Protein AF-0000000080878966 (afdb_homodimer)

Nearest PDB structures (foldseek):
  5t94-assembly1_A  TM=7.789E-01  e=2.197E-15  Saccharomyces cerevisiae S288C
  3of7-assembly1_A  TM=7.872E-01  e=1.109E-14  Saccharomyces cerevisiae S288C
  5xgs-assembly1_A  TM=7.489E-01  e=4.416E-09  Homo sapiens
  8y7e-assembly1_3  TM=4.723E-01  e=5.922E-02  Homo sapiens
  3eu7-assembly1_A  TM=3.424E-01  e=1.049E-02  Homo sapiens

InterPro domains:
  IPR000408 Regulator of chromosome condensation, RCC1 [PR00633] (24-40)
  IPR000408 Regulator of chromosome condensation, RCC1 [PR00633] (63-76)
  IPR000408 Regulator of chromosome condensation, RCC1 [PR00633] (82-98)
  IPR000408 Regulator of chromosome condensation, RCC1 [PR00633] (187-203)
  IPR000408 Regulator of chromosome condensation, RCC1 [PR00633] (203-209)
  IPR000408 Regulator of chromosome condensation, RCC1 [PS50012] (23-79)
  IPR000408 Regulator of chromosome condensation, RCC1 [PS50012] (80-157)
  IPR000408 Regulator of chromosome condensation, RCC1 [PS50012] (158-200)
  IPR009091 Regulator of chromosome condensation 1/beta-lactamase-inhibitor protein II [G3DSA:2.130.10.30] (6-209)
  IPR009091 Regulator of chromosome condensation 1/beta-lactamase-inhibitor protein II [SSF50985] (20-208)
  IPR051553 Ran GTPase-activating [PTHR45982] (24-209)

Solvent-accessible surface area (backbone atoms only — not comparable to full-atom values): 21347 Å² total; per-residue (Å²): 128,79,73,70,61,73,64,46,39,15,19,24,58,51,71,49,76,52,68,84,51,50,24,42,44,24,31,28,32,47,18,86,54,28,48,59,33,72,36,23,56,48,79,53,30,56,24,94,53,79,34,74,30,79,84,41,32,41,90,80,59,14,30,32,29,43,27,29,20,53,45,27,36,39,35,32,26,66,81,16,46,41,30,21,20,10,42,53,65,53,28,57,44,25,50,93,63,78,80,64,75,76,64,73,74,69,70,80,78,73,72,87,79,59,79,46,75,72,69,50,57,47,59,53,75,25,4,25,61,38,78,41,70,63,54,98,53,96,59,44,35,80,27,66,31,33,29,62,33,40,35,38,39,23,27,77,78,15,46,44,28,35,25,6,30,42,91,84,70,49,74,28,54,39,40,36,82,48,98,63,77,65,47,37,52,39,54,17,38,27,68,45,32,39,37,38,30,30,82,88,31,44,30,40,39,42,32,64,109,130,81,72,72,60,72,63,46,37,15,20,26,56,50,70,51,76,50,68,84,50,50,23,43,42,25,32,27,30,47,17,87,54,29,49,60,33,72,36,24,56,48,76,53,31,57,25,94,54,80,33,76,31,82,82,41,33,40,90,79,58,14,31,30,30,43,27,30,18,52,46,26,35,39,34,32,27,65,82,16,47,42,31,21,20,10,41,54,63,52,28,56,44,22,51,92,67,79,82,66,78,72,67,73,74,69,71,79,77,76,70,88,78,59,78,50,73,70,68,51,57,47,60,52,75,26,5,25,62,37,79,40,70,61,56,97,52,97,59,44,35,80,28,68,31,34,29,60,32,41,36,38,40,23,30,77,80,15,47,43,27,37,24,5,32,45,91,86,69,49,73,30,56,39,41,35,82,49,97,63,76,66,45,39,53,40,54,18,39,25,67,47,33,37,38,35,28,31,82,88,31,44,31,41,38,41,32,65,107

Structure (mmCIF, N/CA/C/O backbone):
data_AF-0000000080878966-model_v1
#
loop_
_entity.id
_entity.type
_entity.pdbx_description
1 polymer 'Regulator of chromosome condensation 1/beta-lactamase-inhibitor protein II'
#
loop_
_atom_site.group_PDB
_atom_site.id
_atom_site.type_symbol
_atom_site.label_atom_id
_atom_site.label_alt_id
_atom_site.label_comp_id
_atom_site.label_asym_id
_atom_site.label_entity_id
_atom_site.label_seq_id
_atom_site.pdbx_PDB_ins_code
_atom_site.Cartn_x
_atom_site.Cartn_y
_atom_site.Cartn_z
_atom_site.occupancy
_atom_site.B_iso_or_equiv
_atom_site.auth_seq_id
_atom_site.auth_comp_id
_atom_site.auth_asym_id
_atom_site.auth_atom_id
_atom_site.pdbx_PDB_model_num
ATOM 1 N N . MET A 1 1 ? -2.139 -9.047 33.219 1 21.69 1 MET A N 1
ATOM 2 C CA . MET A 1 1 ? -2.127 -7.746 32.562 1 21.69 1 MET A CA 1
ATOM 3 C C . MET A 1 1 ? -2.162 -7.91 31.047 1 21.69 1 MET A C 1
ATOM 5 O O . MET A 1 1 ? -1.278 -8.547 30.469 1 21.69 1 MET A O 1
ATOM 9 N N . ALA A 1 2 ? -3.336 -8.18 30.609 1 24.48 2 ALA A N 1
ATOM 10 C CA . ALA A 1 2 ? -3.641 -8.57 29.234 1 24.48 2 ALA A CA 1
ATOM 11 C C . ALA A 1 2 ? -2.98 -7.621 28.234 1 24.48 2 ALA A C 1
ATOM 13 O O . ALA A 1 2 ? -3.227 -6.414 28.266 1 24.48 2 ALA A O 1
ATOM 14 N N . ARG A 1 3 ? -1.748 -7.676 28.062 1 28.64 3 ARG A N 1
ATOM 15 C CA . ARG A 1 3 ? -1.023 -6.84 27.109 1 28.64 3 ARG A CA 1
ATOM 16 C C . ARG A 1 3 ? -1.862 -6.57 25.875 1 28.64 3 ARG A C 1
ATOM 18 O O . ARG A 1 3 ? -2.451 -7.496 25.297 1 28.64 3 ARG A O 1
ATOM 25 N N . GLY A 1 4 ? -2.566 -5.52 25.859 1 31.67 4 GLY A N 1
ATOM 26 C CA . GLY A 1 4 ? -3.467 -4.988 24.844 1 31.67 4 GLY A CA 1
ATOM 27 C C . GLY A 1 4 ? -3.016 -5.297 23.438 1 31.67 4 GLY A C 1
ATOM 28 O O . GLY A 1 4 ? -1.858 -5.062 23.078 1 31.67 4 GLY A O 1
ATOM 29 N N . ALA A 1 5 ? -3.479 -6.324 22.812 1 37.19 5 ALA A N 1
ATOM 30 C CA . ALA A 1 5 ? -3.205 -6.805 21.469 1 37.19 5 ALA A CA 1
ATOM 31 C C . ALA A 1 5 ? -2.934 -5.645 20.516 1 37.19 5 ALA A C 1
ATOM 33 O O . ALA A 1 5 ? -3.746 -4.723 20.406 1 37.19 5 ALA A O 1
ATOM 34 N N . SER A 1 6 ? -1.73 -5.059 20.609 1 41.25 6 SER A N 1
ATOM 35 C CA . SER A 1 6 ? -1.308 -3.934 19.781 1 41.25 6 SER A CA 1
ATOM 36 C C . SER A 1 6 ? -1.827 -4.07 18.344 1 41.25 6 SER A C 1
ATOM 38 O O . SER A 1 6 ? -1.639 -5.105 17.703 1 41.25 6 SER A O 1
ATOM 40 N N . THR A 1 7 ? -3.074 -3.561 18.141 1 47.41 7 THR A N 1
ATOM 41 C CA . THR A 1 7 ? -3.748 -3.602 16.844 1 47.41 7 THR A CA 1
ATOM 42 C C . THR A 1 7 ? -2.922 -2.881 15.781 1 47.41 7 THR A C 1
ATOM 44 O O . THR A 1 7 ? -2.549 -1.72 15.961 1 47.41 7 THR A O 1
ATOM 47 N N . ILE A 1 8 ? -2.025 -3.639 15.109 1 50.28 8 ILE A N 1
ATOM 48 C CA . ILE A 1 8 ? -1.323 -3.062 13.969 1 50.28 8 ILE A CA 1
ATOM 49 C C . ILE A 1 8 ? -2.336 -2.51 12.969 1 50.28 8 ILE A C 1
ATOM 51 O O . ILE A 1 8 ? -3.357 -3.143 12.695 1 50.28 8 ILE A O 1
ATOM 55 N N . LYS A 1 9 ? -2.191 -1.197 12.727 1 61.88 9 LYS A N 1
ATOM 56 C CA . LYS A 1 9 ? -3.057 -0.575 11.734 1 61.88 9 LYS A CA 1
ATOM 57 C C . LYS A 1 9 ? -2.459 -0.698 10.336 1 61.88 9 LYS A C 1
ATOM 59 O O . LYS A 1 9 ? -1.249 -0.553 10.156 1 61.88 9 LYS A O 1
ATOM 64 N N . SER A 1 10 ? -3.248 -1.216 9.43 1 59.72 10 SER A N 1
ATOM 65 C CA . SER A 1 10 ? -2.809 -1.382 8.047 1 59.72 10 SER A CA 1
ATOM 66 C C . SER A 1 10 ? -2.59 -0.033 7.371 1 59.72 10 SER A C 1
ATOM 68 O O . SER A 1 10 ? -3.148 0.98 7.797 1 59.72 10 SER A O 1
ATOM 70 N N . ILE A 1 11 ? -1.723 -0.083 6.344 1 69.38 11 ILE A N 1
ATOM 71 C CA . ILE A 1 11 ? -1.266 1.102 5.629 1 69.38 11 ILE A CA 1
ATOM 72 C C . ILE A 1 11 ? -2.035 1.239 4.316 1 69.38 11 ILE A C 1
ATOM 74 O O . ILE A 1 11 ? -2.678 0.289 3.863 1 69.38 11 ILE A O 1
ATOM 78 N N . SER A 1 12 ? -2.135 2.449 3.891 1 72.25 12 SER A N 1
ATOM 79 C CA . SER A 1 12 ? -2.555 2.713 2.52 1 72.25 12 SER A CA 1
ATOM 80 C C . SER A 1 12 ? -1.547 3.596 1.791 1 72.25 12 SER A C 1
ATOM 82 O O . SER A 1 12 ? -0.914 4.461 2.402 1 72.25 12 SER A O 1
ATOM 84 N N . ALA A 1 13 ? -1.347 3.266 0.55 1 78.81 13 ALA A N 1
ATOM 85 C CA . ALA A 1 13 ? -0.388 4.023 -0.248 1 78.81 13 ALA A CA 1
ATOM 86 C C . ALA A 1 13 ? -0.852 4.141 -1.697 1 78.81 13 ALA A C 1
ATOM 88 O O . ALA A 1 13 ? -1.363 3.178 -2.271 1 78.81 13 ALA A O 1
ATOM 89 N N . ILE A 1 14 ? -0.744 5.348 -2.232 1 76.19 14 ILE A N 1
ATOM 90 C CA . ILE A 1 14 ? -0.974 5.559 -3.658 1 76.19 14 ILE A CA 1
ATOM 91 C C . ILE A 1 14 ? 0.164 6.391 -4.246 1 76.19 14 ILE A C 1
ATOM 93 O O . ILE A 1 14 ? 0.542 7.422 -3.684 1 76.19 14 ILE A O 1
ATOM 97 N N . THR A 1 15 ? 0.76 5.836 -5.277 1 70.19 15 THR A N 1
ATOM 98 C CA . THR A 1 15 ? 1.685 6.582 -6.121 1 70.19 15 THR A CA 1
ATOM 99 C C . THR A 1 15 ? 1.056 6.879 -7.48 1 70.19 15 THR A C 1
ATOM 101 O O . THR A 1 15 ? 0.517 5.98 -8.133 1 70.19 15 THR A O 1
ATOM 104 N N . ASN A 1 16 ? 1.145 8.078 -7.816 1 73.38 16 ASN A N 1
ATOM 105 C CA . ASN A 1 16 ? 0.598 8.484 -9.109 1 73.38 16 ASN A CA 1
ATOM 106 C C . ASN A 1 16 ? 1.365 7.844 -10.266 1 73.38 16 ASN A C 1
ATOM 108 O O . ASN A 1 16 ? 2.598 7.859 -10.281 1 73.38 16 ASN A O 1
ATOM 112 N N . HIS A 1 17 ? 0.666 7.344 -11.164 1 67.69 17 HIS A N 1
ATOM 113 C CA . HIS A 1 17 ? 1.284 6.699 -12.32 1 67.69 17 HIS A CA 1
ATOM 114 C C . HIS A 1 17 ? 1.765 7.73 -13.336 1 67.69 17 HIS A C 1
ATOM 116 O O . HIS A 1 17 ? 2.555 7.406 -14.227 1 67.69 17 HIS A O 1
ATOM 122 N N . LEU A 1 18 ? 1.113 8.898 -13.18 1 68.81 18 LEU A N 1
ATOM 123 C CA . LEU A 1 18 ? 1.615 10.031 -13.953 1 68.81 18 LEU A CA 1
ATOM 124 C C . LEU A 1 18 ? 2.525 10.914 -13.102 1 68.81 18 LEU A C 1
ATOM 126 O O . LEU A 1 18 ? 2.061 11.859 -12.461 1 68.81 18 LEU A O 1
ATOM 130 N N . PRO A 1 19 ? 3.732 10.688 -13.078 1 68.06 19 PRO A N 1
ATOM 131 C CA . PRO A 1 19 ? 4.625 11.32 -12.109 1 68.06 19 PRO A CA 1
ATOM 132 C C . PRO A 1 19 ? 4.645 12.844 -12.227 1 68.06 19 PRO A C 1
ATOM 134 O O . PRO A 1 19 ? 4.977 13.531 -11.258 1 68.06 19 PRO A O 1
ATOM 137 N N . MET A 1 20 ? 4.168 13.32 -13.375 1 77.75 20 MET A N 1
ATOM 138 C CA . MET A 1 20 ? 4.227 14.773 -13.555 1 77.75 20 MET A CA 1
ATOM 139 C C . MET A 1 20 ? 2.941 15.43 -13.07 1 77.75 20 MET A C 1
ATOM 141 O O . MET A 1 20 ? 2.871 16.656 -12.961 1 77.75 20 MET A O 1
ATOM 145 N N . GLN A 1 21 ? 1.997 14.625 -12.766 1 89.62 21 GLN A N 1
ATOM 146 C CA . GLN A 1 21 ? 0.733 15.211 -12.328 1 89.62 21 GLN A CA 1
ATOM 147 C C . GLN A 1 21 ? 0.757 15.5 -10.828 1 89.62 21 GLN A C 1
ATOM 149 O O . GLN A 1 21 ? 0.949 14.594 -10.016 1 89.62 21 GLN A O 1
ATOM 154 N N . LYS A 1 22 ? 0.533 16.812 -10.547 1 95.5 22 LYS A N 1
ATOM 155 C CA . LYS A 1 22 ? 0.4 17.234 -9.156 1 95.5 22 LYS A CA 1
ATOM 156 C C . LYS A 1 22 ? -1.041 17.094 -8.672 1 95.5 22 LYS A C 1
ATOM 158 O O . LYS A 1 22 ? -1.977 17.484 -9.383 1 95.5 22 LYS A O 1
ATOM 163 N N . LEU A 1 23 ? -1.151 16.641 -7.52 1 96.44 23 LEU A N 1
ATOM 164 C CA . LEU A 1 23 ? -2.459 16.172 -7.07 1 96.44 23 LEU A CA 1
ATOM 165 C C . LEU A 1 23 ? -3.133 17.219 -6.18 1 96.44 23 LEU A C 1
ATOM 167 O O . LEU A 1 23 ? -2.455 17.953 -5.465 1 96.44 23 LEU A O 1
ATOM 171 N N . ASN A 1 24 ? -4.473 17.234 -6.23 1 97.12 24 ASN A N 1
ATOM 172 C CA . ASN A 1 24 ? -5.281 17.844 -5.176 1 97.12 24 ASN A CA 1
ATOM 173 C C . ASN A 1 24 ? -5.582 16.844 -4.062 1 97.12 24 ASN A C 1
ATOM 175 O O . ASN A 1 24 ? -6.195 15.805 -4.305 1 97.12 24 ASN A O 1
ATOM 179 N N . ILE A 1 25 ? -5.184 17.234 -2.867 1 96.94 25 ILE A N 1
ATOM 180 C CA . ILE A 1 25 ? -5.359 16.312 -1.756 1 96.94 25 ILE A CA 1
ATOM 181 C C . ILE A 1 25 ? -6.562 16.734 -0.915 1 96.94 25 ILE A C 1
ATOM 183 O O . ILE A 1 25 ? -6.594 17.844 -0.377 1 96.94 25 ILE A O 1
ATOM 187 N N . TYR A 1 26 ? -7.523 15.867 -0.784 1 96.44 26 TYR A N 1
ATOM 188 C CA . TYR A 1 26 ? -8.68 16.062 0.076 1 96.44 26 TYR A CA 1
ATOM 189 C C . TYR A 1 26 ? -8.641 15.125 1.277 1 96.44 26 TYR A C 1
ATOM 191 O O . TYR A 1 26 ? -8.258 13.961 1.15 1 96.44 26 TYR A O 1
ATOM 199 N N . ALA A 1 27 ? -9.016 15.617 2.355 1 94.75 27 ALA A N 1
ATOM 200 C CA . ALA A 1 27 ? -9.094 14.805 3.566 1 94.75 27 ALA A CA 1
ATOM 201 C C . ALA A 1 27 ? -10.445 14.961 4.25 1 94.75 27 ALA A C 1
ATOM 203 O O . ALA A 1 27 ? -11.023 16.047 4.254 1 94.75 27 ALA A O 1
ATOM 204 N N . PHE A 1 28 ? -10.961 13.883 4.82 1 92.75 28 PHE A N 1
ATOM 205 C CA . PHE A 1 28 ? -12.172 13.93 5.637 1 92.75 28 PHE A CA 1
ATOM 206 C C . PHE A 1 28 ? -12.242 12.727 6.566 1 92.75 28 PHE A C 1
ATOM 208 O O . PHE A 1 28 ? -11.508 11.75 6.387 1 92.75 28 PHE A O 1
ATOM 215 N N . GLY A 1 29 ? -13.133 12.898 7.555 1 90.62 29 GLY A N 1
ATOM 216 C CA . GLY A 1 29 ? -13.25 11.922 8.625 1 90.62 29 GLY A CA 1
ATOM 217 C C . GLY A 1 29 ? -12.969 12.508 10 1 90.62 29 GLY A C 1
ATOM 218 O O . GLY A 1 29 ? -13.125 13.711 10.211 1 90.62 29 GLY A O 1
ATOM 219 N N . THR A 1 30 ? -12.727 11.469 10.953 1 85.5 30 THR A N 1
ATOM 220 C CA . THR A 1 30 ? -12.438 11.914 12.312 1 85.5 30 THR A CA 1
ATOM 221 C C . THR A 1 30 ? -10.93 12.102 12.508 1 85.5 30 THR A C 1
ATOM 223 O O . THR A 1 30 ? -10.148 11.18 12.266 1 85.5 30 THR A O 1
ATOM 226 N N . GLY A 1 31 ? -10.523 13.25 12.805 1 68.62 31 GLY A N 1
ATOM 227 C CA . GLY A 1 31 ? -9.125 13.648 12.891 1 68.62 31 GLY A CA 1
ATOM 228 C C . GLY A 1 31 ? -8.688 13.969 14.305 1 68.62 31 GLY A C 1
ATOM 229 O O . GLY A 1 31 ? -7.844 14.852 14.508 1 68.62 31 GLY A O 1
ATOM 230 N N . ASN A 1 32 ? -9.242 13.383 15.328 1 67.44 32 ASN A N 1
ATOM 231 C CA . ASN A 1 32 ? -8.898 13.773 16.688 1 67.44 32 ASN A CA 1
ATOM 232 C C . ASN A 1 32 ? -7.449 13.445 17.016 1 67.44 32 ASN A C 1
ATOM 234 O O . ASN A 1 32 ? -6.965 13.766 18.109 1 67.44 32 ASN A O 1
ATOM 238 N N . ASP A 1 33 ? -6.684 13.109 16.047 1 73.81 33 ASP A N 1
ATOM 239 C CA . ASP A 1 33 ? -5.312 12.711 16.344 1 73.81 33 ASP A CA 1
ATOM 240 C C . ASP A 1 33 ? -4.344 13.219 15.289 1 73.81 33 ASP A C 1
ATOM 242 O O . ASP A 1 33 ? -3.281 12.633 15.078 1 73.81 33 ASP A O 1
ATOM 246 N N . THR A 1 34 ? -4.613 14.375 14.672 1 87.94 34 THR A N 1
ATOM 247 C CA . THR A 1 34 ? -3.691 15.055 13.766 1 87.94 34 THR A CA 1
ATOM 248 C C . THR A 1 34 ? -3.566 14.297 12.453 1 87.94 34 THR A C 1
ATOM 250 O O . THR A 1 34 ? -2.84 14.719 11.555 1 87.94 34 THR A O 1
ATOM 253 N N . LYS A 1 35 ? -4.285 13.328 12.258 1 87.75 35 LYS A N 1
ATOM 254 C CA . LYS A 1 35 ? -4.062 12.391 11.172 1 87.75 35 LYS A CA 1
ATOM 255 C C . LYS A 1 35 ? -4.52 12.969 9.836 1 87.75 35 LYS A C 1
ATOM 257 O O . LYS A 1 35 ? -4.07 12.539 8.773 1 87.75 35 LYS A O 1
ATOM 262 N N . LEU A 1 36 ? -5.344 13.945 9.875 1 93.12 36 LEU A N 1
ATOM 263 C CA . LEU A 1 36 ? -5.883 14.461 8.625 1 93.12 36 LEU A CA 1
ATOM 264 C C . LEU A 1 36 ? -4.879 15.375 7.938 1 93.12 36 LEU A C 1
ATOM 266 O O . LEU A 1 36 ? -5 15.656 6.742 1 93.12 36 LEU A O 1
ATOM 270 N N . GLY A 1 37 ? -3.971 15.953 8.664 1 95.38 37 GLY A N 1
ATOM 271 C CA . GLY A 1 37 ? -2.951 16.812 8.078 1 95.38 37 GLY A CA 1
ATOM 272 C C . GLY A 1 37 ? -3.492 18.141 7.609 1 95.38 37 GLY A C 1
ATOM 273 O O . GLY A 1 37 ? -2.977 18.734 6.652 1 95.38 37 GLY A O 1
ATOM 274 N N . LEU A 1 38 ? -4.52 18.609 8.273 1 96.62 38 LEU A N 1
ATOM 275 C CA . LEU A 1 38 ? -5.184 19.812 7.809 1 96.62 38 LEU A CA 1
ATOM 276 C C . LEU A 1 38 ? -4.793 21.016 8.672 1 96.62 38 LEU A C 1
ATOM 278 O O . LEU A 1 38 ? -5.348 22.109 8.523 1 96.62 38 LEU A O 1
ATOM 282 N N . GLY A 1 39 ? -3.875 20.844 9.586 1 95.25 39 GLY A N 1
ATOM 283 C CA . GLY A 1 39 ? -3.439 21.938 10.445 1 95.25 39 GLY A CA 1
ATOM 284 C C . GLY A 1 39 ? -4 21.859 11.852 1 95.25 39 GLY A C 1
ATOM 285 O O . GLY A 1 39 ? -4.609 20.844 12.219 1 95.25 39 GLY A O 1
ATOM 286 N N . PRO A 1 40 ? -3.799 22.891 12.672 1 94.38 40 PRO A N 1
ATOM 287 C CA . PRO A 1 40 ? -4.059 22.766 14.102 1 94.38 40 PRO A CA 1
ATOM 288 C C . PRO A 1 40 ? -5.449 23.266 14.5 1 94.38 40 PRO A C 1
ATOM 290 O O . PRO A 1 40 ? -5.879 23.078 15.641 1 94.38 40 PRO A O 1
ATOM 293 N N . GLU A 1 41 ? -6.172 23.828 13.555 1 93.56 41 GLU A N 1
ATOM 294 C CA . GLU A 1 41 ? -7.438 24.453 13.922 1 93.56 41 GLU A CA 1
ATOM 295 C C . GLU A 1 41 ? -8.422 23.438 14.484 1 93.56 41 GLU A C 1
ATOM 297 O O . GLU A 1 41 ? -8.406 22.266 14.094 1 93.56 41 GLU A O 1
ATOM 302 N N . VAL A 1 42 ? -9.266 23.844 15.352 1 90.94 42 VAL A N 1
ATOM 303 C CA . VAL A 1 42 ? -10.211 22.984 16.047 1 90.94 42 VAL A CA 1
ATOM 304 C C . VAL A 1 42 ? -11.211 22.406 15.055 1 90.94 42 VAL A C 1
ATOM 306 O O . VAL A 1 42 ? -11.648 21.25 15.203 1 90.94 42 VAL A O 1
ATOM 309 N N . ASN A 1 43 ? -11.531 23.094 14.008 1 91.56 43 ASN A N 1
ATOM 310 C CA . ASN A 1 43 ? -12.594 22.688 13.086 1 91.56 43 ASN A CA 1
ATOM 311 C C . ASN A 1 43 ? -12.125 21.594 12.141 1 91.56 43 ASN A C 1
ATOM 313 O O . ASN A 1 43 ? -12.867 21.156 11.258 1 91.56 43 ASN A O 1
ATOM 317 N N . VAL A 1 44 ? -10.891 21.188 12.359 1 92.19 44 VAL A N 1
ATOM 318 C CA . VAL A 1 44 ? -10.398 20.141 11.477 1 92.19 44 VAL A CA 1
ATOM 319 C C . VAL A 1 44 ? -10.391 18.797 12.211 1 92.19 44 VAL A C 1
ATOM 321 O O . VAL A 1 44 ? -10.008 17.781 11.648 1 92.19 44 VAL A O 1
ATOM 324 N N . LYS A 1 45 ? -10.773 18.828 13.375 1 90 45 LYS A N 1
ATOM 325 C CA . LYS A 1 45 ? -10.797 17.609 14.172 1 90 45 LYS A CA 1
ATOM 326 C C . LYS A 1 45 ? -11.805 16.609 13.617 1 90 45 LYS A C 1
ATOM 328 O O . LYS A 1 45 ? -11.586 15.391 13.672 1 90 45 LYS A O 1
ATOM 333 N N . VAL A 1 46 ? -12.867 17.094 13.141 1 91.56 46 VAL A N 1
ATOM 334 C CA . VAL A 1 46 ? -13.875 16.297 12.445 1 91.56 46 VAL A CA 1
ATOM 335 C C . VAL A 1 46 ? -14.258 16.969 11.133 1 91.56 46 VAL A C 1
ATOM 337 O O . VAL A 1 46 ? -14.766 18.094 11.133 1 91.56 46 VAL A O 1
ATOM 340 N N . VAL A 1 47 ? -14 16.328 10.109 1 93.5 47 VAL A N 1
ATOM 341 C CA . VAL A 1 47 ? -14.312 16.844 8.781 1 93.5 47 VAL A CA 1
ATOM 342 C C . VAL A 1 47 ? -15.305 15.922 8.078 1 93.5 47 VAL A C 1
ATOM 344 O O . VAL A 1 47 ? -14.953 14.805 7.695 1 93.5 47 VAL A O 1
ATOM 347 N N . LYS A 1 48 ? -16.438 16.359 7.832 1 92.06 48 LYS A N 1
ATOM 348 C CA . LYS A 1 48 ? -17.547 15.5 7.41 1 92.06 48 LYS A CA 1
ATOM 349 C C . LYS A 1 48 ? -17.578 15.359 5.891 1 92.06 48 LYS A C 1
ATOM 351 O O . LYS A 1 48 ? -18.188 14.43 5.363 1 92.06 48 LYS A O 1
ATOM 356 N N . ARG A 1 49 ? -17.016 16.344 5.16 1 93.75 49 ARG A N 1
ATOM 357 C CA . ARG A 1 49 ? -16.922 16.328 3.703 1 93.75 49 ARG A CA 1
ATOM 358 C C . ARG A 1 49 ? -15.484 16.562 3.248 1 93.75 49 ARG A C 1
ATOM 360 O O . ARG A 1 49 ? -14.695 17.172 3.971 1 93.75 49 ARG A O 1
ATOM 367 N N . PRO A 1 50 ? -15.227 16.031 2.078 1 94.44 50 PRO A N 1
ATOM 368 C CA . PRO A 1 50 ? -13.844 16.219 1.624 1 94.44 50 PRO A CA 1
ATOM 369 C C . PRO A 1 50 ? -13.422 17.688 1.644 1 94.44 50 PRO A C 1
ATOM 371 O O . PRO A 1 50 ? -14.125 18.547 1.101 1 94.44 50 PRO A O 1
ATOM 374 N N . ARG A 1 51 ? -12.328 17.844 2.273 1 96.88 51 ARG A N 1
ATOM 375 C CA . ARG A 1 51 ? -11.75 19.188 2.363 1 96.88 51 ARG A CA 1
ATOM 376 C C . ARG A 1 51 ? -10.375 19.234 1.705 1 96.88 51 ARG A C 1
ATOM 378 O O . ARG A 1 51 ? -9.508 18.406 2.008 1 96.88 51 ARG A O 1
ATOM 385 N N . LEU A 1 52 ? -10.25 20.219 0.845 1 97.69 52 LEU A N 1
ATOM 386 C CA . LEU A 1 52 ? -8.961 20.422 0.202 1 97.69 52 LEU A CA 1
ATOM 387 C C . LEU A 1 52 ? -7.898 20.812 1.227 1 97.69 52 LEU A C 1
ATOM 389 O O . LEU A 1 52 ? -8.133 21.672 2.066 1 97.69 52 LEU A O 1
ATOM 393 N N . ASN A 1 53 ? -6.82 20.109 1.223 1 97.88 53 ASN A N 1
ATOM 394 C CA . ASN A 1 53 ? -5.727 20.422 2.137 1 97.88 53 ASN A CA 1
ATOM 395 C C . ASN A 1 53 ? -4.922 21.625 1.656 1 97.88 53 ASN A C 1
ATOM 397 O O . ASN A 1 53 ? -4.129 21.516 0.717 1 97.88 53 ASN A O 1
ATOM 401 N N . ALA A 1 54 ? -5.027 22.672 2.289 1 97.62 54 ALA A N 1
ATOM 402 C CA . ALA A 1 54 ? -4.383 23.906 1.879 1 97.62 54 ALA A CA 1
ATOM 403 C C . ALA A 1 54 ? -2.871 23.828 2.061 1 97.62 54 ALA A C 1
ATOM 405 O O . ALA A 1 54 ? -2.129 24.641 1.485 1 97.62 54 ALA A O 1
ATOM 406 N N . HIS A 1 55 ? -2.393 22.922 2.828 1 97.81 55 HIS A N 1
ATOM 407 C CA . HIS A 1 55 ? -0.966 22.781 3.102 1 97.81 55 HIS A CA 1
ATOM 408 C C . HIS A 1 55 ? -0.278 21.938 2.031 1 97.81 55 HIS A C 1
ATOM 410 O O . HIS A 1 55 ? 0.95 21.844 2.016 1 97.81 55 HIS A O 1
ATOM 416 N N . LEU A 1 56 ? -1.046 21.391 1.122 1 97.75 56 LEU A N 1
ATOM 417 C CA . LEU A 1 56 ? -0.503 20.484 0.125 1 97.75 56 LEU A CA 1
ATOM 418 C C . LEU A 1 56 ? -0.979 20.859 -1.274 1 97.75 56 LEU A C 1
ATOM 420 O O . LEU A 1 56 ? -1.165 19.984 -2.127 1 97.75 56 LEU A O 1
ATOM 424 N N . LEU A 1 57 ? -1.154 22.062 -1.553 1 97.56 57 LEU A N 1
ATOM 425 C CA . LEU A 1 57 ? -1.686 22.531 -2.826 1 97.56 57 LEU A CA 1
ATOM 426 C C . LEU A 1 57 ? -0.703 22.25 -3.961 1 97.56 57 LEU A C 1
ATOM 428 O O . LEU A 1 57 ? 0.509 22.391 -3.787 1 97.56 57 LEU A O 1
ATOM 432 N N . PRO A 1 58 ? -1.236 21.891 -5.098 1 96.5 58 PRO A N 1
ATOM 433 C CA . PRO A 1 58 ? -0.38 21.547 -6.23 1 96.5 58 PRO A CA 1
ATOM 434 C C . PRO A 1 58 ? 0.522 22.688 -6.672 1 96.5 58 PRO A C 1
ATOM 436 O O . PRO A 1 58 ? 1.658 22.469 -7.094 1 96.5 58 PRO A O 1
ATOM 439 N N . ASP A 1 59 ? 0.08 23.859 -6.602 1 95.56 59 ASP A N 1
ATOM 440 C CA . ASP A 1 59 ? 0.854 25 -7.094 1 95.56 59 ASP A CA 1
ATOM 441 C C . ASP A 1 59 ? 1.908 25.422 -6.074 1 95.56 59 ASP A C 1
ATOM 443 O O . ASP A 1 59 ? 2.871 26.109 -6.418 1 95.56 59 ASP A O 1
ATOM 447 N N . LYS A 1 60 ? 1.796 25.062 -4.809 1 94.38 60 LYS A N 1
ATOM 448 C CA . LYS A 1 60 ? 2.729 25.469 -3.762 1 94.38 60 LYS A CA 1
ATOM 449 C C . LYS A 1 60 ? 3.699 24.344 -3.422 1 94.38 60 LYS A C 1
ATOM 451 O O . LYS A 1 60 ? 4.898 24.578 -3.256 1 94.38 60 LYS A O 1
ATOM 456 N N . VAL A 1 61 ? 3.244 23.156 -3.279 1 94.06 61 VAL A N 1
ATOM 457 C CA . VAL A 1 61 ? 4.039 22.031 -2.801 1 94.06 61 VAL A CA 1
ATOM 458 C C . VAL A 1 61 ? 4.176 20.984 -3.908 1 94.06 61 VAL A C 1
ATOM 460 O O . VAL A 1 61 ? 5.285 20.672 -4.336 1 94.06 61 VAL A O 1
ATOM 463 N N . GLY A 1 62 ? 2.967 20.547 -4.531 1 95.19 62 GLY A N 1
ATOM 464 C CA . GLY A 1 62 ? 2.973 19.609 -5.637 1 95.19 62 GLY A CA 1
ATOM 465 C C . GLY A 1 62 ? 3.207 18.172 -5.199 1 95.19 62 GLY A C 1
ATOM 466 O O . GLY A 1 62 ? 4.273 17.609 -5.453 1 95.19 62 GLY A O 1
ATOM 467 N N . ILE A 1 63 ? 2.209 17.578 -4.742 1 96.25 63 ILE A N 1
ATOM 468 C CA . ILE A 1 63 ? 2.248 16.219 -4.246 1 96.25 63 ILE A CA 1
ATOM 469 C C . ILE A 1 63 ? 2.029 15.242 -5.398 1 96.25 63 ILE A C 1
ATOM 471 O O . ILE A 1 63 ? 1.149 15.445 -6.238 1 96.25 63 ILE A O 1
ATOM 475 N N . VAL A 1 64 ? 2.865 14.094 -5.336 1 93.12 64 VAL A N 1
ATOM 476 C CA . VAL A 1 64 ? 2.707 13.109 -6.402 1 93.12 64 VAL A CA 1
ATOM 477 C C . VAL A 1 64 ? 2.432 11.734 -5.805 1 93.12 64 VAL A C 1
ATOM 479 O O . VAL A 1 64 ? 2.049 10.805 -6.516 1 93.12 64 VAL A O 1
ATOM 482 N N . ALA A 1 65 ? 2.598 11.602 -4.516 1 91.94 65 ALA A N 1
ATOM 483 C CA . ALA A 1 65 ? 2.307 10.344 -3.832 1 91.94 65 ALA A CA 1
ATOM 484 C C . ALA A 1 65 ? 1.989 10.586 -2.357 1 91.94 65 ALA A C 1
ATOM 486 O O . ALA A 1 65 ? 2.508 11.523 -1.751 1 91.94 65 ALA A O 1
ATOM 487 N N . ILE A 1 66 ? 1.147 9.703 -1.805 1 93.31 66 ILE A N 1
ATOM 488 C CA . ILE A 1 66 ? 0.803 9.727 -0.387 1 93.31 66 ILE A CA 1
ATOM 489 C C . ILE A 1 66 ? 0.832 8.305 0.172 1 93.31 66 ILE A C 1
ATOM 491 O O . ILE A 1 66 ? 0.389 7.363 -0.488 1 93.31 66 ILE A O 1
ATOM 495 N N . THR A 1 67 ? 1.365 8.172 1.307 1 91.94 67 THR A N 1
ATOM 496 C CA . THR A 1 67 ? 1.236 6.941 2.078 1 91.94 67 THR A CA 1
ATOM 497 C C . THR A 1 67 ? 0.787 7.238 3.506 1 91.94 67 THR A C 1
ATOM 499 O O . THR A 1 67 ? 1.249 8.203 4.117 1 91.94 67 THR A O 1
ATOM 502 N N . ILE A 1 68 ? -0.169 6.477 3.945 1 89.62 68 ILE A N 1
ATOM 503 C CA . ILE A 1 68 ? -0.72 6.641 5.285 1 89.62 68 ILE A CA 1
ATOM 504 C C . ILE A 1 68 ? -0.409 5.402 6.125 1 89.62 68 ILE A C 1
ATOM 506 O O . ILE A 1 68 ? -0.724 4.277 5.727 1 89.62 68 ILE A O 1
ATOM 510 N N . GLY A 1 69 ? 0.228 5.633 7.191 1 85.5 69 GLY A N 1
ATOM 511 C CA . GLY A 1 69 ? 0.449 4.57 8.164 1 85.5 69 GLY A CA 1
ATOM 512 C C . GLY A 1 69 ? -0.692 4.414 9.148 1 85.5 69 GLY A C 1
ATOM 513 O O . GLY A 1 69 ? -1.862 4.512 8.773 1 85.5 69 GLY A O 1
ATOM 514 N N . GLY A 1 70 ? -0.369 4.102 10.445 1 79.69 70 GLY A N 1
ATOM 515 C CA . GLY A 1 70 ? -1.408 3.969 11.461 1 79.69 70 GLY A CA 1
ATOM 516 C C . GLY A 1 70 ? -2.029 5.297 11.852 1 79.69 70 GLY A C 1
ATOM 517 O O . GLY A 1 70 ? -3.246 5.465 11.773 1 79.69 70 GLY A O 1
ATOM 518 N N . LEU A 1 71 ? -1.19 6.254 12.188 1 86 71 LEU A N 1
ATOM 519 C CA . LEU A 1 71 ? -1.672 7.543 12.672 1 86 71 LEU A CA 1
ATOM 520 C C . LEU A 1 71 ? -0.859 8.688 12.07 1 86 71 LEU A C 1
ATOM 522 O O . LEU A 1 71 ? -0.807 9.781 12.633 1 86 71 LEU A O 1
ATOM 526 N N . HIS A 1 72 ? -0.254 8.391 10.93 1 91.56 72 HIS A N 1
ATOM 527 C CA . HIS A 1 72 ? 0.604 9.383 10.289 1 91.56 72 HIS A CA 1
ATOM 528 C C . HIS A 1 72 ? 0.599 9.219 8.773 1 91.56 72 HIS A C 1
ATOM 530 O O . HIS A 1 72 ? 0.185 8.172 8.258 1 91.56 72 HIS A O 1
ATOM 536 N N . GLY A 1 73 ? 1.025 10.25 8.133 1 93.56 73 GLY A N 1
ATOM 537 C CA . GLY A 1 73 ? 1.137 10.234 6.68 1 93.56 73 GLY A CA 1
ATOM 538 C C . GLY A 1 73 ? 2.426 10.844 6.172 1 93.56 73 GLY A C 1
ATOM 539 O O . GLY A 1 73 ? 3.035 11.68 6.852 1 93.56 73 GLY A O 1
ATOM 540 N N . LEU A 1 74 ? 2.807 10.359 5.039 1 95.81 74 LEU A N 1
ATOM 541 C CA . LEU A 1 74 ? 3.875 10.953 4.242 1 95.81 74 LEU A CA 1
ATOM 542 C C . LEU A 1 74 ? 3.348 11.43 2.893 1 95.81 74 LEU A C 1
ATOM 544 O O . LEU A 1 74 ? 2.467 10.797 2.309 1 95.81 74 LEU A O 1
ATOM 548 N N . ALA A 1 75 ? 3.889 12.477 2.441 1 96.38 75 ALA A N 1
ATOM 549 C CA . ALA A 1 75 ? 3.639 12.945 1.081 1 96.38 75 ALA A CA 1
ATOM 550 C C . ALA A 1 75 ? 4.949 13.164 0.327 1 96.38 75 ALA A C 1
ATOM 552 O O . ALA A 1 75 ? 5.891 13.75 0.862 1 96.38 75 ALA A O 1
ATOM 553 N N . LEU A 1 76 ? 4.93 12.68 -0.837 1 95.06 76 LEU A N 1
ATOM 554 C CA . LEU A 1 76 ? 6.07 12.883 -1.729 1 95.06 76 LEU A CA 1
ATOM 555 C C . LEU A 1 76 ? 5.828 14.062 -2.662 1 95.06 76 LEU A C 1
ATOM 557 O O . LEU A 1 76 ? 4.812 14.109 -3.359 1 95.06 76 LEU A O 1
ATOM 561 N N . LEU A 1 77 ? 6.758 14.961 -2.66 1 95.56 77 LEU A N 1
ATOM 562 C CA . LEU A 1 77 ? 6.672 16.141 -3.512 1 95.56 77 LEU A CA 1
ATOM 563 C C . LEU A 1 77 ? 7.266 15.867 -4.887 1 95.56 77 LEU A C 1
ATOM 565 O O . LEU A 1 77 ? 8.156 15.023 -5.027 1 95.56 77 LEU A O 1
ATOM 569 N N . TYR A 1 78 ? 6.762 16.594 -5.848 1 92.88 78 TYR A N 1
ATOM 570 C CA . TYR A 1 78 ? 7.242 16.5 -7.219 1 92.88 78 TYR A CA 1
ATOM 571 C C . TYR A 1 78 ? 8.75 16.703 -7.285 1 92.88 78 TYR A C 1
ATOM 573 O O . TYR A 1 78 ? 9.438 16.062 -8.078 1 92.88 78 TYR A O 1
ATOM 581 N N . GLU A 1 79 ? 9.297 17.484 -6.41 1 92.81 79 GLU A N 1
ATOM 582 C CA . GLU A 1 79 ? 10.711 17.812 -6.418 1 92.81 79 GLU A CA 1
ATOM 583 C C . GLU A 1 79 ? 11.531 16.781 -5.656 1 92.81 79 GLU A C 1
ATOM 585 O O . GLU A 1 79 ? 12.75 16.922 -5.512 1 92.81 79 GLU A O 1
ATOM 590 N N . GLY A 1 80 ? 10.898 15.859 -5.145 1 92.88 80 GLY A N 1
ATOM 591 C CA . GLY A 1 80 ? 11.625 14.773 -4.508 1 92.88 80 GLY A CA 1
ATOM 592 C C . GLY A 1 80 ? 11.914 15.031 -3.039 1 92.88 80 GLY A C 1
ATOM 593 O O . GLY A 1 80 ? 12.961 14.633 -2.525 1 92.88 80 GLY A O 1
ATOM 594 N N . LYS A 1 81 ? 11.094 15.734 -2.43 1 94.69 81 LYS A N 1
ATOM 595 C CA . LYS A 1 81 ? 11.125 15.953 -0.987 1 94.69 81 LYS A CA 1
ATOM 596 C C . LYS A 1 81 ? 9.938 15.273 -0.303 1 94.69 81 LYS A C 1
ATOM 598 O O . LYS A 1 81 ? 9.023 14.789 -0.972 1 94.69 81 LYS A O 1
ATOM 603 N N . VAL A 1 82 ? 10.031 15.203 1.057 1 96.44 82 VAL A N 1
ATOM 604 C CA . VAL A 1 82 ? 9.008 14.438 1.77 1 96.44 82 VAL A CA 1
ATOM 605 C C . VAL A 1 82 ? 8.43 15.289 2.902 1 96.44 82 VAL A C 1
ATOM 607 O O . VAL A 1 82 ? 9.172 15.93 3.645 1 96.44 82 VAL A O 1
ATOM 610 N N . TYR A 1 83 ? 7.102 15.289 2.979 1 97.69 83 TYR A N 1
ATOM 611 C CA . TYR A 1 83 ? 6.387 15.852 4.121 1 97.69 83 TYR A CA 1
ATOM 612 C C . TYR A 1 83 ? 5.844 14.742 5.02 1 97.69 83 TYR A C 1
ATOM 614 O O . TYR A 1 83 ? 5.531 13.648 4.547 1 97.69 83 TYR A O 1
ATOM 622 N N . SER A 1 84 ? 5.77 15.117 6.266 1 97.38 84 SER A N 1
ATOM 623 C CA . SER A 1 84 ? 5.109 14.219 7.207 1 97.38 84 SER A CA 1
ATOM 624 C C . SER A 1 84 ? 4.117 14.969 8.086 1 97.38 84 SER A C 1
ATOM 626 O O . SER A 1 84 ? 4.254 16.172 8.289 1 97.38 84 SER A O 1
ATOM 628 N N . TRP A 1 85 ? 3.148 14.258 8.586 1 96.5 85 TRP A N 1
ATOM 629 C CA . TRP A 1 85 ? 2.221 14.766 9.586 1 96.5 85 TRP A CA 1
ATOM 630 C C . TRP A 1 85 ? 1.607 13.625 10.391 1 96.5 85 TRP A C 1
ATOM 632 O O . TRP A 1 85 ? 1.768 12.453 10.039 1 96.5 85 TRP A O 1
ATOM 642 N N . GLY A 1 86 ? 0.886 14.008 11.5 1 94.06 86 GLY A N 1
ATOM 643 C CA . GLY A 1 86 ? 0.213 13.016 12.328 1 94.06 86 GLY A CA 1
ATOM 644 C C . GLY A 1 86 ? 0.859 12.844 13.688 1 94.06 86 GLY A C 1
ATOM 645 O O . GLY A 1 86 ? 1.603 13.719 14.148 1 94.06 86 GLY A O 1
ATOM 646 N N . ALA A 1 87 ? 0.442 11.703 14.289 1 91.62 87 ALA A N 1
ATOM 647 C CA . ALA A 1 87 ? 1.012 11.391 15.602 1 91.62 87 ALA A CA 1
ATOM 648 C C . ALA A 1 87 ? 2.48 11 15.477 1 91.62 87 ALA A C 1
ATOM 650 O O . ALA A 1 87 ? 2.863 10.281 14.547 1 91.62 87 ALA A O 1
ATOM 651 N N . ASN A 1 88 ? 3.236 11.398 16.438 1 92.38 88 ASN A N 1
ATOM 652 C CA . ASN A 1 88 ? 4.66 11.094 16.375 1 92.38 88 ASN A CA 1
ATOM 653 C C . ASN A 1 88 ? 5.035 9.977 17.344 1 92.38 88 ASN A C 1
ATOM 655 O O . ASN A 1 88 ? 6.191 9.867 17.75 1 92.38 88 ASN A O 1
ATOM 659 N N . ASP A 1 89 ? 4.039 9.211 17.578 1 84.88 89 ASP A N 1
ATOM 660 C CA . ASP A 1 89 ? 4.371 8 18.328 1 84.88 89 ASP A CA 1
ATOM 661 C C . ASP A 1 89 ? 5.402 7.156 17.594 1 84.88 89 ASP A C 1
ATOM 663 O O . ASP A 1 89 ? 5.414 7.121 16.359 1 84.88 89 ASP A O 1
ATOM 667 N N . HIS A 1 90 ? 6.375 6.668 18.188 1 86.56 90 HIS A N 1
ATOM 668 C CA . HIS A 1 90 ? 7.43 5.84 17.609 1 86.56 90 HIS A CA 1
ATOM 669 C C . HIS A 1 90 ? 8.32 6.648 16.672 1 86.56 90 HIS A C 1
ATOM 671 O O . HIS A 1 90 ? 8.953 6.09 15.773 1 86.56 90 HIS A O 1
ATOM 677 N N . TYR A 1 91 ? 8.164 8.031 16.625 1 93.5 91 TYR A N 1
ATOM 678 C CA . TYR A 1 91 ? 9.008 8.953 15.867 1 93.5 91 TYR A CA 1
ATOM 679 C C . TYR A 1 91 ? 8.719 8.859 14.375 1 93.5 91 TYR A C 1
ATOM 681 O O . TYR A 1 91 ? 9.633 8.938 13.555 1 93.5 91 TYR A O 1
ATOM 689 N N . ALA A 1 92 ? 7.469 8.664 14.133 1 92.75 92 ALA A N 1
ATOM 690 C CA . ALA A 1 92 ? 7.031 8.438 12.758 1 92.75 92 ALA A CA 1
ATOM 691 C C . ALA A 1 92 ? 7.25 9.68 11.906 1 92.75 92 ALA A C 1
ATOM 693 O O . ALA A 1 92 ? 7.445 9.586 10.688 1 92.75 92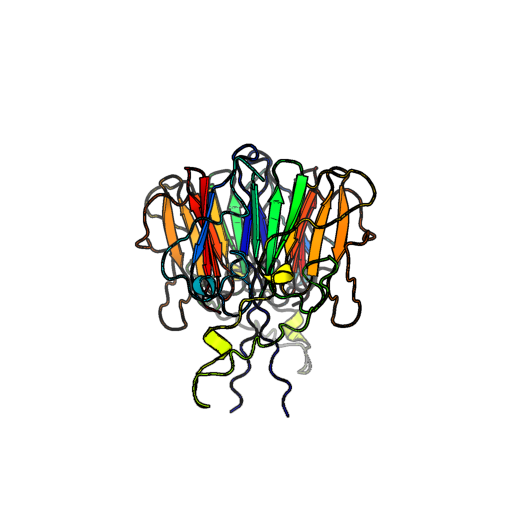 ALA A O 1
ATOM 694 N N . LEU A 1 93 ? 7.305 10.828 12.461 1 96.62 93 LEU A N 1
ATOM 695 C CA . LEU A 1 93 ? 7.34 12.055 11.68 1 96.62 93 LEU A CA 1
ATOM 696 C C . LEU A 1 93 ? 8.75 12.352 11.188 1 96.62 93 LEU A C 1
ATOM 698 O O . LEU A 1 93 ? 8.945 13.156 10.273 1 96.62 93 LEU A O 1
ATOM 702 N N . GLY A 1 94 ? 9.789 11.828 11.867 1 96.56 94 GLY A N 1
ATOM 703 C CA . GLY A 1 94 ? 11.156 11.922 11.375 1 96.56 94 GLY A CA 1
ATOM 704 C C . GLY A 1 94 ? 11.742 13.32 11.508 1 96.56 94 GLY A C 1
ATOM 705 O O . GLY A 1 94 ? 12.68 13.672 10.789 1 96.56 94 GLY A O 1
ATOM 706 N N . ARG A 1 95 ? 11.188 14.094 12.289 1 95.31 95 ARG A N 1
ATOM 707 C CA . ARG A 1 95 ? 11.641 15.453 12.523 1 95.31 95 ARG A CA 1
ATOM 708 C C . ARG A 1 95 ? 11.406 15.867 13.977 1 95.31 95 ARG A C 1
ATOM 710 O O . ARG A 1 95 ? 10.695 15.188 14.711 1 95.31 95 ARG A O 1
ATOM 717 N N . VAL A 1 96 ? 12.102 16.922 14.367 1 88.56 96 VAL A N 1
ATOM 718 C CA . VAL A 1 96 ? 11.984 17.406 15.734 1 88.56 96 VAL A CA 1
ATOM 719 C C . VAL A 1 96 ? 10.594 18 15.961 1 88.56 96 VAL A C 1
ATOM 721 O O . VAL A 1 96 ? 10.148 18.859 15.195 1 88.56 96 VAL A O 1
ATOM 724 N N . ILE A 1 97 ? 9.875 17.359 16.859 1 87.12 97 ILE A N 1
ATOM 725 C CA . ILE A 1 97 ? 8.555 17.875 17.219 1 87.12 97 ILE A CA 1
ATOM 726 C C . ILE A 1 97 ? 8.609 18.516 18.594 1 87.12 97 ILE A C 1
ATOM 728 O O . ILE A 1 97 ? 9.047 17.875 19.562 1 87.12 97 ILE A O 1
ATOM 732 N N . THR A 1 98 ? 9.016 19.766 18.812 1 75.19 98 THR A N 1
ATOM 733 C CA . THR A 1 98 ? 9.133 20.391 20.141 1 75.19 98 THR A CA 1
ATOM 734 C C . THR A 1 98 ? 7.867 20.156 20.953 1 75.19 98 THR A C 1
ATOM 736 O O . THR A 1 98 ? 6.758 20.266 20.438 1 75.19 98 THR A O 1
ATOM 739 N N . HIS A 1 99 ? 7.863 19.219 21.781 1 58.47 99 HIS A N 1
ATOM 740 C CA . HIS A 1 99 ? 6.727 18.969 22.656 1 58.47 99 HIS A CA 1
ATOM 741 C C . HIS A 1 99 ? 6.281 20.25 23.359 1 58.47 99 HIS A C 1
ATOM 743 O O . HIS A 1 99 ? 7 20.781 24.203 1 58.47 99 HIS A O 1
ATOM 749 N N . THR A 1 100 ? 5.832 21.172 22.641 1 54.72 100 THR A N 1
ATOM 750 C CA . THR A 1 100 ? 5.316 22.219 23.516 1 54.72 100 THR A CA 1
ATOM 751 C C . THR A 1 100 ? 4.062 21.766 24.25 1 54.72 100 THR A C 1
ATOM 753 O O . THR A 1 100 ? 3.113 21.281 23.625 1 54.72 100 THR A O 1
ATOM 756 N N . PRO A 1 101 ? 4.109 21.578 25.531 1 50.34 101 PRO A N 1
ATOM 757 C CA . PRO A 1 101 ? 2.898 21.297 26.312 1 50.34 101 PRO A CA 1
ATOM 758 C C . PRO A 1 101 ? 1.704 22.141 25.859 1 50.34 101 PRO A C 1
ATOM 760 O O . PRO A 1 101 ? 1.857 23.328 25.547 1 50.34 101 PRO A O 1
ATOM 763 N N . LEU A 1 102 ? 0.921 21.562 25.062 1 51.78 102 LEU A N 1
ATOM 764 C CA . LEU A 1 102 ? -0.302 22.328 24.844 1 51.78 102 LEU A CA 1
ATOM 765 C C . LEU A 1 102 ? -0.833 22.891 26.156 1 51.78 102 LEU A C 1
ATOM 767 O O . LEU A 1 102 ? -1.095 22.141 27.094 1 51.78 102 LEU A O 1
ATOM 771 N N . THR A 1 103 ? -0.243 23.844 26.625 1 43.34 103 THR A N 1
ATOM 772 C CA . THR A 1 103 ? -0.843 24.453 27.812 1 43.34 103 THR A CA 1
ATOM 773 C C . THR A 1 103 ? -2.338 24.672 27.594 1 43.34 103 THR A C 1
ATOM 775 O O . THR A 1 103 ? -2.746 25.297 26.625 1 43.34 103 THR A O 1
ATOM 778 N N . ARG A 1 104 ? -3.076 23.797 28.172 1 48.38 104 ARG A N 1
ATOM 779 C CA . ARG A 1 104 ? -4.473 24.172 28.344 1 48.38 104 ARG A CA 1
ATOM 780 C C . ARG A 1 104 ? -4.605 25.672 28.625 1 48.38 104 ARG A C 1
ATOM 782 O O . ARG A 1 104 ? -4.055 26.172 29.609 1 48.38 104 ARG A O 1
ATOM 789 N N . ILE A 1 105 ? -4.527 26.391 27.609 1 41.19 105 ILE A N 1
ATOM 790 C CA . ILE A 1 105 ? -4.949 27.719 28.031 1 41.19 105 ILE A CA 1
ATOM 791 C C . ILE A 1 105 ? -6.234 27.609 28.844 1 41.19 105 ILE A C 1
ATOM 793 O O . ILE A 1 105 ? -7.281 27.234 28.328 1 41.19 105 ILE A O 1
ATOM 797 N N . VAL A 1 106 ? -6.145 27.234 30.062 1 41.03 106 VAL A N 1
ATOM 798 C CA . VAL A 1 106 ? -7.25 27.359 31 1 41.03 106 VAL A CA 1
ATOM 799 C C . VAL A 1 106 ? -7.852 28.766 30.922 1 41.03 106 VAL A C 1
ATOM 801 O O . VAL A 1 106 ? -7.219 29.734 31.312 1 41.03 106 VAL A O 1
ATOM 804 N N . CYS A 1 107 ? -8.586 29.062 29.891 1 37.59 107 CYS A N 1
ATOM 805 C CA . CYS A 1 107 ? -9.367 30.266 30.141 1 37.59 107 CYS A CA 1
ATOM 806 C C . CYS A 1 107 ? -10.164 30.141 31.438 1 37.59 107 CYS A C 1
ATOM 808 O O . CYS A 1 107 ? -10.734 29.078 31.719 1 37.59 107 CYS A O 1
ATOM 810 N N . SER A 1 108 ? -9.859 30.844 32.469 1 38.5 108 SER A N 1
ATOM 811 C CA . SER A 1 108 ? -10.438 30.984 33.812 1 38.5 108 SER A CA 1
ATOM 812 C C . SER A 1 108 ? -11.953 30.812 33.781 1 38.5 108 SER A C 1
ATOM 814 O O . SER A 1 108 ? -12.594 30.688 34.812 1 38.5 108 SER A O 1
ATOM 816 N N . GLY A 1 109 ? -12.766 31.578 32.969 1 39.28 109 GLY A N 1
ATOM 817 C CA . GLY A 1 109 ? -14.133 31.828 33.375 1 39.28 109 GLY A CA 1
ATOM 818 C C . GLY A 1 109 ? -14.992 30.578 33.375 1 39.28 109 GLY A C 1
ATOM 819 O O . GLY A 1 109 ? -16.172 30.609 33.75 1 39.28 109 GLY A O 1
ATOM 820 N N . ASP A 1 110 ? -15.141 29.797 32.25 1 38.72 110 ASP A N 1
ATOM 821 C CA . ASP A 1 110 ? -16.312 28.938 32.188 1 38.72 110 ASP A CA 1
ATOM 822 C C . ASP A 1 110 ? -16.141 27.719 33.125 1 38.72 110 ASP A C 1
ATOM 824 O O . ASP A 1 110 ? -15.016 27.312 33.406 1 38.72 110 ASP A O 1
ATOM 828 N N . ASP A 1 111 ? -17.219 27.359 33.938 1 40.16 111 ASP A N 1
ATOM 829 C CA . ASP A 1 111 ? -17.578 26.25 34.812 1 40.16 111 ASP A CA 1
ATOM 830 C C . ASP A 1 111 ? -16.953 24.938 34.312 1 40.16 111 ASP A C 1
ATOM 832 O O . ASP A 1 111 ? -16.594 24.828 33.156 1 40.16 111 ASP A O 1
ATOM 836 N N . GLY A 1 112 ? -16.703 23.906 35.219 1 41.81 112 GLY A N 1
ATOM 837 C CA . GLY A 1 112 ? -16.125 22.578 35.344 1 41.81 112 GLY A CA 1
ATOM 838 C C . GLY A 1 112 ? -16.344 21.703 34.125 1 41.81 112 GLY A C 1
ATOM 839 O O . GLY A 1 112 ? -15.758 20.625 34 1 41.81 112 GLY A O 1
ATOM 840 N N . ASP A 1 113 ? -17.609 21.547 33.812 1 41.06 113 ASP A N 1
ATOM 841 C CA . ASP A 1 113 ? -18.031 20.469 32.938 1 41.06 113 ASP A CA 1
ATOM 842 C C . ASP A 1 113 ? -17.422 20.609 31.547 1 41.06 113 ASP A C 1
ATOM 844 O O . ASP A 1 113 ? -18.047 20.281 30.531 1 41.06 113 ASP A O 1
ATOM 848 N N . SER A 1 114 ? -16.578 21.578 31.328 1 41.12 114 SER A N 1
ATOM 849 C CA . SER A 1 114 ? -16.312 22 29.953 1 41.12 114 SER A CA 1
ATOM 850 C C . SER A 1 114 ? -15.789 20.844 29.109 1 41.12 114 SER A C 1
ATOM 852 O O . SER A 1 114 ? -14.891 20.109 29.547 1 41.12 114 SER A O 1
ATOM 854 N N . ASN A 1 115 ? -16.594 20.156 28.328 1 44.59 115 ASN A N 1
ATOM 855 C CA . ASN A 1 115 ? -16.312 19.484 27.062 1 44.59 115 ASN A CA 1
ATOM 856 C C . ASN A 1 115 ? -15.133 20.125 26.328 1 44.59 115 ASN A C 1
ATOM 858 O O . ASN A 1 115 ? -15.328 20.859 25.359 1 44.59 115 ASN A O 1
ATOM 862 N N . GLY A 1 116 ? -14.242 20.703 26.953 1 48.78 116 GLY A N 1
ATOM 863 C CA . GLY A 1 116 ? -13.133 21.625 26.703 1 48.78 116 GLY A CA 1
ATOM 864 C C . GLY A 1 116 ? -12.102 21.062 25.734 1 48.78 116 GLY A C 1
ATOM 865 O O . GLY A 1 116 ? -11.312 21.812 25.172 1 48.78 116 GLY A O 1
ATOM 866 N N . ASP A 1 117 ? -11.891 19.891 25.844 1 55.88 117 ASP A N 1
ATOM 867 C CA . ASP A 1 117 ? -10.922 19.312 24.922 1 55.88 117 ASP A CA 1
ATOM 868 C C . ASP A 1 117 ? -11.273 19.641 23.469 1 55.88 117 ASP A C 1
ATOM 870 O O . ASP A 1 117 ? -10.391 19.812 22.625 1 55.88 117 ASP A O 1
ATOM 874 N N . ASP A 1 118 ? -12.555 19.859 23.266 1 62.25 118 ASP A N 1
ATOM 875 C CA . ASP A 1 118 ? -13.023 20.109 21.906 1 62.25 118 ASP A CA 1
ATOM 876 C C . ASP A 1 118 ? -12.617 21.5 21.422 1 62.25 118 ASP A C 1
ATOM 878 O O . ASP A 1 118 ? -12.711 21.812 20.234 1 62.25 118 ASP A O 1
ATOM 882 N N . GLU A 1 119 ? -11.969 22.328 22.375 1 74.06 119 GLU A N 1
ATOM 883 C CA . GLU A 1 119 ? -11.664 23.688 21.938 1 74.06 119 GLU A CA 1
ATOM 884 C C . GLU A 1 119 ? -10.164 23.922 21.859 1 74.06 119 GLU A C 1
ATOM 886 O O . GLU A 1 119 ? -9.719 25.031 21.531 1 74.06 119 GLU A O 1
ATOM 891 N N . VAL A 1 120 ? -9.438 23 22.188 1 84.12 120 VAL A N 1
ATOM 892 C CA . VAL A 1 120 ? -7.992 23.172 22.172 1 84.12 120 VAL A CA 1
ATOM 893 C C . VAL A 1 120 ? -7.453 22.781 20.797 1 84.12 120 VAL A C 1
ATOM 895 O O . VAL A 1 120 ? -7.77 21.719 20.266 1 84.12 120 VAL A O 1
ATOM 898 N N . PRO A 1 121 ? -6.707 23.719 20.203 1 90.06 121 PRO A N 1
ATOM 899 C CA . PRO A 1 121 ? -6.117 23.391 18.906 1 90.06 121 PRO A CA 1
ATOM 900 C C . PRO A 1 121 ? -5.203 22.172 18.969 1 90.06 121 PRO A C 1
ATOM 902 O O . PRO A 1 121 ? -4.688 21.844 20.047 1 90.06 121 PRO A O 1
ATOM 905 N N . LEU A 1 122 ? -5.062 21.578 17.844 1 91.12 122 LEU A N 1
ATOM 906 C CA . LEU A 1 122 ? -4.125 20.469 17.734 1 91.12 122 LEU A CA 1
ATOM 907 C C . LEU A 1 122 ? -2.686 20.969 17.75 1 91.12 122 LEU A C 1
ATOM 909 O O . LEU A 1 122 ? -2.434 22.141 17.516 1 91.12 122 LEU A O 1
ATOM 913 N N . ASN A 1 123 ? -1.778 20.031 18.109 1 90.81 123 ASN A N 1
ATOM 914 C CA . ASN A 1 123 ? -0.361 20.375 18 1 90.81 123 ASN A CA 1
ATOM 915 C C . ASN A 1 123 ? 0.021 20.75 16.562 1 90.81 123 ASN A C 1
ATOM 917 O O . ASN A 1 123 ? -0.091 19.938 15.648 1 90.81 123 ASN A O 1
ATOM 921 N N . PRO A 1 124 ? 0.44 21.969 16.375 1 93.5 124 PRO A N 1
ATOM 922 C CA . PRO A 1 124 ? 0.724 22.406 15.008 1 93.5 124 PRO A CA 1
ATOM 923 C C . PRO A 1 124 ? 1.85 21.609 14.344 1 93.5 124 PRO A C 1
ATOM 925 O O . PRO A 1 124 ? 1.849 21.438 13.125 1 93.5 124 PRO A O 1
ATOM 928 N N . LEU A 1 125 ? 2.793 21.125 15.086 1 95 125 LEU A N 1
ATOM 929 C CA . LEU A 1 125 ? 3.936 20.406 14.523 1 95 125 LEU A CA 1
ATOM 930 C C . LEU A 1 125 ? 3.543 19 14.102 1 95 125 LEU A C 1
ATOM 932 O O . LEU A 1 125 ? 4.238 18.375 13.305 1 95 125 LEU A O 1
ATOM 936 N N . GLU A 1 126 ? 2.451 18.547 14.609 1 95.31 126 GLU A N 1
ATOM 937 C CA . GLU A 1 126 ? 1.971 17.203 14.266 1 95.31 126 GLU A CA 1
ATOM 938 C C . GLU A 1 126 ? 0.868 17.266 13.211 1 95.31 126 GLU A C 1
ATOM 940 O O . GLU A 1 126 ? 0.791 16.406 12.336 1 95.31 126 GLU A O 1
ATOM 945 N N . SER A 1 127 ? 0.053 18.328 13.32 1 95.19 127 SER A N 1
ATOM 946 C CA . SER A 1 127 ? -1.174 18.391 12.531 1 95.19 127 SER A CA 1
ATOM 947 C C . SER A 1 127 ? -0.927 19.016 11.164 1 95.19 127 SER A C 1
ATOM 949 O O . SER A 1 127 ? -1.774 18.938 10.273 1 95.19 127 SER A O 1
ATOM 951 N N . THR A 1 128 ? 0.197 19.609 10.992 1 97 128 THR A N 1
ATOM 952 C CA . THR A 1 128 ? 0.537 20.297 9.75 1 97 128 THR A CA 1
ATOM 953 C C . THR A 1 128 ? 1.621 19.531 8.992 1 97 128 THR A C 1
ATOM 955 O O . THR A 1 128 ? 2.682 19.234 9.547 1 97 128 THR A O 1
ATOM 958 N N . PRO A 1 129 ? 1.312 19.203 7.742 1 97.81 129 PRO A N 1
ATOM 959 C CA . PRO A 1 129 ? 2.398 18.609 6.961 1 97.81 129 PRO A CA 1
ATOM 960 C C . PRO A 1 129 ? 3.641 19.5 6.902 1 97.81 129 PRO A C 1
ATOM 962 O O . PRO A 1 129 ? 3.535 20.688 6.629 1 97.81 129 PRO A O 1
ATOM 965 N N . MET A 1 130 ? 4.785 18.844 7.176 1 97.31 130 MET A N 1
ATOM 966 C CA . MET A 1 130 ? 6.039 19.594 7.176 1 97.31 130 MET A CA 1
ATOM 967 C C . MET A 1 130 ? 7.172 18.766 6.586 1 97.31 130 MET A C 1
ATOM 969 O O . MET A 1 130 ? 7.125 17.547 6.609 1 97.31 130 MET A O 1
ATOM 973 N N . LEU A 1 131 ? 8.188 19.469 6.172 1 96.19 131 LEU A N 1
ATOM 974 C CA . LEU A 1 131 ? 9.336 18.859 5.504 1 96.19 131 LEU A CA 1
ATOM 975 C C . LEU A 1 131 ? 10.148 18.016 6.48 1 96.19 131 LEU A C 1
ATOM 977 O O . LEU A 1 131 ? 10.391 18.422 7.617 1 96.19 131 LEU A O 1
ATOM 981 N N . ILE A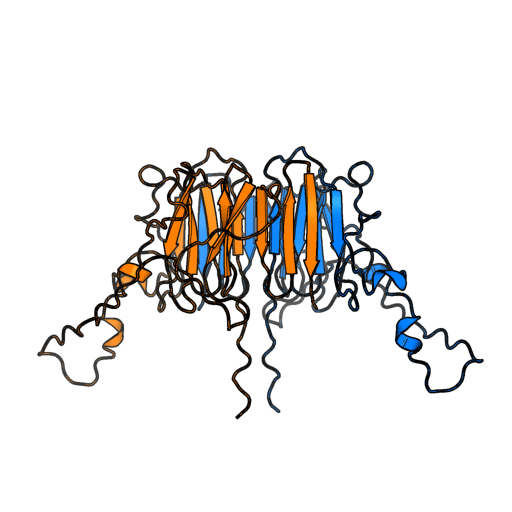 1 132 ? 10.555 16.859 5.98 1 95.38 132 ILE A N 1
ATOM 982 C CA . ILE A 1 132 ? 11.539 16.031 6.664 1 95.38 132 ILE A CA 1
ATOM 983 C C . ILE A 1 132 ? 12.906 16.203 6 1 95.38 132 ILE A C 1
ATOM 985 O O . ILE A 1 132 ? 13 16.234 4.77 1 95.38 132 ILE A O 1
ATOM 989 N N . THR A 1 133 ? 13.906 16.281 6.832 1 93.62 133 THR A N 1
ATOM 990 C CA . THR A 1 133 ? 15.258 16.234 6.281 1 93.62 133 THR A CA 1
ATOM 991 C C . THR A 1 133 ? 15.758 14.789 6.199 1 93.62 133 THR A C 1
ATOM 993 O O . THR A 1 133 ? 16.094 14.188 7.219 1 93.62 133 THR A O 1
ATOM 996 N N . VAL A 1 134 ? 15.805 14.242 5.082 1 89.69 134 VAL A N 1
ATOM 997 C CA . VAL A 1 134 ? 16.172 12.836 4.918 1 89.69 134 VAL A CA 1
ATOM 998 C C . VAL A 1 134 ? 17.688 12.711 4.816 1 89.69 134 VAL A C 1
ATOM 1000 O O . VAL A 1 134 ? 18.281 11.781 5.379 1 89.69 134 VAL A O 1
ATOM 1003 N N . SER A 1 135 ? 18.312 13.453 4.027 1 80.81 135 SER A N 1
ATOM 1004 C CA . SER A 1 135 ? 19.766 13.375 3.844 1 80.81 135 SER A CA 1
ATOM 1005 C C . SER A 1 135 ? 20.406 14.758 3.883 1 80.81 135 SER A C 1
ATOM 1007 O O . SER A 1 135 ? 19.781 15.742 3.48 1 80.81 135 SER A O 1
ATOM 1009 N N . PRO A 1 136 ? 21.594 14.68 4.555 1 72.44 136 PRO A N 1
ATOM 1010 C CA . PRO A 1 136 ? 22.328 15.953 4.527 1 72.44 136 PRO A CA 1
ATOM 1011 C C . PRO A 1 136 ? 22.688 16.391 3.113 1 72.44 136 PRO A C 1
ATOM 1013 O O . PRO A 1 136 ? 22.953 17.578 2.881 1 72.44 136 PRO A O 1
ATOM 1016 N N . GLU A 1 137 ? 22.719 15.391 2.262 1 75.56 137 GLU A N 1
ATOM 1017 C CA . GLU A 1 137 ? 23 15.711 0.865 1 75.56 137 GLU A CA 1
ATOM 1018 C C . GLU A 1 137 ? 21.703 15.852 0.064 1 75.56 137 GLU A C 1
ATOM 1020 O O . GLU A 1 137 ? 20.688 15.25 0.408 1 75.56 137 GLU A O 1
ATOM 1025 N N . VAL A 1 138 ? 21.703 16.844 -0.685 1 63.22 138 VAL A N 1
ATOM 1026 C CA . VAL A 1 138 ? 20.531 17.047 -1.523 1 63.22 138 VAL A CA 1
ATOM 1027 C C . VAL A 1 138 ? 20.234 15.766 -2.305 1 63.22 138 VAL A C 1
ATOM 1029 O O . VAL A 1 138 ? 21.031 15.344 -3.146 1 63.22 138 VAL A O 1
ATOM 1032 N N . THR A 1 139 ? 19.219 15.023 -1.818 1 80.81 139 THR A N 1
ATOM 1033 C CA . THR A 1 139 ? 18.828 13.805 -2.521 1 80.81 139 THR A CA 1
ATOM 1034 C C . THR A 1 139 ? 17.391 13.891 -3.002 1 80.81 139 THR A C 1
ATOM 1036 O O . THR A 1 139 ? 16.562 14.586 -2.396 1 80.81 139 THR A O 1
ATOM 1039 N N . VAL A 1 140 ? 17.281 13.461 -4.207 1 91.31 140 VAL A N 1
ATOM 1040 C CA . VAL A 1 140 ? 15.93 13.297 -4.742 1 91.31 140 VAL A CA 1
ATOM 1041 C C . VAL A 1 140 ? 15.336 11.984 -4.25 1 91.31 140 VAL A C 1
ATOM 1043 O O . VAL A 1 140 ? 15.977 10.938 -4.32 1 91.31 140 VAL A O 1
ATOM 1046 N N . ILE A 1 141 ? 14.133 12.086 -3.738 1 92.19 141 ILE A N 1
ATOM 1047 C CA . ILE A 1 141 ? 13.422 10.922 -3.232 1 92.19 141 ILE A CA 1
ATOM 1048 C C . ILE A 1 141 ? 12.281 10.562 -4.188 1 92.19 141 ILE A C 1
ATOM 1050 O O . ILE A 1 141 ? 11.281 11.273 -4.266 1 92.19 141 ILE A O 1
ATOM 1054 N N . PRO A 1 142 ? 12.367 9.438 -4.777 1 90 142 PRO A N 1
ATOM 1055 C CA . PRO A 1 142 ? 11.297 9.039 -5.699 1 90 142 PRO A CA 1
ATOM 1056 C C . PRO A 1 142 ? 10.258 8.133 -5.043 1 90 142 PRO A C 1
ATOM 1058 O O . PRO A 1 142 ? 9.18 7.926 -5.602 1 90 142 PRO A O 1
ATOM 1061 N N . SER A 1 143 ? 10.609 7.621 -3.926 1 91.44 143 SER A N 1
ATOM 1062 C CA . SER A 1 143 ? 9.688 6.656 -3.324 1 91.44 143 SER A CA 1
ATOM 1063 C C . SER A 1 143 ? 9.719 6.738 -1.803 1 91.44 143 SER A C 1
ATOM 1065 O O . SER A 1 143 ? 10.781 6.918 -1.206 1 91.44 143 SER A O 1
ATOM 1067 N N . ILE A 1 144 ? 8.5 6.543 -1.252 1 93.19 144 ILE A N 1
ATOM 1068 C CA . ILE A 1 144 ? 8.328 6.535 0.197 1 93.19 144 ILE A CA 1
ATOM 1069 C C . ILE A 1 144 ? 7.457 5.352 0.607 1 93.19 144 ILE A C 1
ATOM 1071 O O . ILE A 1 144 ? 6.656 4.859 -0.191 1 93.19 144 ILE A O 1
ATOM 1075 N N . ALA A 1 145 ? 7.66 4.973 1.807 1 91.94 145 ALA A N 1
ATOM 1076 C CA . ALA A 1 145 ? 6.836 3.922 2.402 1 91.94 145 ALA A CA 1
ATOM 1077 C C . ALA A 1 145 ? 6.637 4.164 3.896 1 91.94 145 ALA A C 1
ATOM 1079 O O . ALA A 1 145 ? 7.539 4.66 4.578 1 91.94 145 ALA A O 1
ATOM 1080 N N . ALA A 1 146 ? 5.457 3.793 4.336 1 90.88 146 ALA A N 1
ATOM 1081 C CA . ALA A 1 146 ? 5.145 3.916 5.758 1 90.88 146 ALA A CA 1
ATOM 1082 C C . ALA A 1 146 ? 4.438 2.666 6.273 1 90.88 146 ALA A C 1
ATOM 1084 O O . ALA A 1 146 ? 3.553 2.125 5.605 1 90.88 146 ALA A O 1
ATOM 1085 N N . SER A 1 147 ? 4.875 2.219 7.359 1 86.69 147 SER A N 1
ATOM 1086 C CA . SER A 1 147 ? 4.117 1.28 8.18 1 86.69 147 SER A CA 1
ATOM 1087 C C . SER A 1 147 ? 3.59 1.954 9.445 1 86.69 147 SER A C 1
ATOM 1089 O O . SER A 1 147 ? 3.535 3.184 9.523 1 86.69 147 SER A O 1
ATOM 1091 N N . ASP A 1 148 ? 3.178 1.098 10.391 1 83.44 148 ASP A N 1
ATOM 1092 C CA . ASP A 1 148 ? 2.717 1.671 11.656 1 83.44 148 ASP A CA 1
ATOM 1093 C C . ASP A 1 148 ? 3.873 2.295 12.43 1 83.44 148 ASP A C 1
ATOM 1095 O O . ASP A 1 148 ? 3.691 3.289 13.133 1 83.44 148 ASP A O 1
ATOM 1099 N N . SER A 1 149 ? 5.02 1.719 12.258 1 86.38 149 SER A N 1
ATOM 1100 C CA . SER A 1 149 ? 6.102 2.143 13.141 1 86.38 149 SER A CA 1
ATOM 1101 C C . SER A 1 149 ? 7.379 2.428 12.359 1 86.38 149 SER A C 1
ATOM 1103 O O . SER A 1 149 ? 8.32 3.025 12.883 1 86.38 149 SER A O 1
ATOM 1105 N N . ILE A 1 150 ? 7.41 2.027 11.117 1 89.31 150 ILE A N 1
ATOM 1106 C CA . ILE A 1 150 ? 8.617 2.184 10.312 1 89.31 150 ILE A CA 1
ATOM 1107 C C . ILE A 1 150 ? 8.297 2.99 9.055 1 89.31 150 ILE A C 1
ATOM 1109 O O . ILE A 1 150 ? 7.27 2.762 8.414 1 89.31 150 ILE A O 1
ATOM 1113 N N . LEU A 1 151 ? 9.172 3.873 8.812 1 92.88 151 LEU A N 1
ATOM 1114 C CA . LEU A 1 151 ? 9.062 4.699 7.617 1 92.88 151 LEU A CA 1
ATOM 1115 C C . LEU A 1 151 ? 10.367 4.668 6.82 1 92.88 151 LEU A C 1
ATOM 1117 O O . LEU A 1 151 ? 11.453 4.621 7.398 1 92.88 151 LEU A O 1
ATOM 11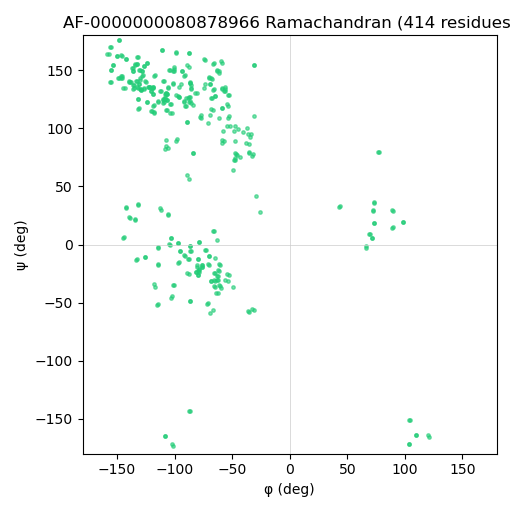21 N N . ILE A 1 152 ? 10.195 4.727 5.469 1 93.19 152 ILE A N 1
ATOM 1122 C CA . ILE A 1 152 ? 11.359 4.59 4.598 1 93.19 152 ILE A CA 1
ATOM 1123 C C . ILE A 1 152 ? 11.273 5.605 3.461 1 93.19 152 ILE A C 1
ATOM 1125 O O . ILE A 1 152 ? 10.195 5.84 2.908 1 93.19 152 ILE A O 1
ATOM 1129 N N . ALA A 1 153 ? 12.352 6.16 3.141 1 94 153 ALA A N 1
ATOM 1130 C CA . ALA A 1 153 ? 12.562 6.93 1.92 1 94 153 ALA A CA 1
ATOM 1131 C C . ALA A 1 153 ? 13.664 6.312 1.064 1 94 153 ALA A C 1
ATOM 1133 O O . ALA A 1 153 ? 14.719 5.934 1.579 1 94 153 ALA A O 1
ATOM 1134 N N . VAL A 1 154 ? 13.375 6.223 -0.182 1 92.81 154 VAL A N 1
ATOM 1135 C CA . VAL A 1 154 ? 14.344 5.707 -1.144 1 92.81 154 VAL A CA 1
ATOM 1136 C C . VAL A 1 154 ? 14.883 6.852 -1.994 1 92.81 154 VAL A C 1
ATOM 1138 O O . VAL A 1 154 ? 14.117 7.605 -2.6 1 92.81 154 VAL A O 1
ATOM 1141 N N . THR A 1 155 ? 16.172 6.934 -2.078 1 91.94 155 THR A N 1
ATOM 1142 C CA . THR A 1 155 ? 16.766 7.996 -2.885 1 91.94 155 THR A CA 1
ATOM 1143 C C . THR A 1 155 ? 16.906 7.559 -4.34 1 91.94 155 THR A C 1
ATOM 1145 O O . THR A 1 155 ? 16.828 6.367 -4.645 1 91.94 155 THR A O 1
ATOM 1148 N N . ASP A 1 156 ? 17.141 8.547 -5.207 1 89.06 156 ASP A N 1
ATOM 1149 C CA . ASP A 1 156 ? 17.297 8.266 -6.629 1 89.06 156 ASP A CA 1
ATOM 1150 C C . ASP A 1 156 ? 18.609 7.535 -6.898 1 89.06 156 ASP A C 1
ATOM 1152 O O . ASP A 1 156 ? 18.812 6.977 -7.98 1 89.06 156 ASP A O 1
ATOM 1156 N N . THR A 1 157 ? 19.484 7.457 -5.867 1 87 157 THR A N 1
ATOM 1157 C CA . THR A 1 157 ? 20.734 6.738 -6.004 1 87 157 THR A CA 1
ATOM 1158 C C . THR A 1 157 ? 20.625 5.324 -5.441 1 87 157 THR A C 1
ATOM 1160 O O . THR A 1 157 ? 21.609 4.598 -5.355 1 87 157 THR A O 1
ATOM 1163 N N . GLY A 1 158 ? 19.453 5.012 -4.984 1 86.75 158 GLY A N 1
ATOM 1164 C CA . GLY A 1 158 ? 19.203 3.65 -4.535 1 86.75 158 GLY A CA 1
ATOM 1165 C C . GLY A 1 158 ? 19.531 3.438 -3.066 1 86.75 158 GLY A C 1
ATOM 1166 O O . GLY A 1 158 ? 19.609 2.299 -2.604 1 86.75 158 GLY A O 1
ATOM 1167 N N . ARG A 1 159 ? 19.703 4.473 -2.32 1 89.69 159 ARG A N 1
ATOM 1168 C CA . ARG A 1 159 ? 19.922 4.383 -0.882 1 89.69 159 ARG A CA 1
ATOM 1169 C C . ARG A 1 159 ? 18.609 4.457 -0.111 1 89.69 159 ARG A C 1
ATOM 1171 O O . ARG A 1 159 ? 17.703 5.18 -0.504 1 89.69 159 ARG A O 1
ATOM 1178 N N . LEU A 1 160 ? 18.641 3.705 0.973 1 92.5 160 LEU A N 1
ATOM 1179 C CA . LEU A 1 160 ? 17.453 3.691 1.822 1 92.5 160 LEU A CA 1
ATOM 1180 C C . LEU A 1 160 ? 17.703 4.441 3.125 1 92.5 160 LEU A C 1
ATOM 1182 O O . LEU A 1 160 ? 18.719 4.199 3.797 1 92.5 160 LEU A O 1
ATOM 1186 N N . TYR A 1 161 ? 16.828 5.312 3.428 1 94 161 TYR A N 1
ATOM 1187 C CA . TYR A 1 161 ? 16.797 5.961 4.734 1 94 161 TYR A CA 1
ATOM 1188 C C . TYR A 1 161 ? 15.57 5.535 5.531 1 94 161 TYR A C 1
ATOM 1190 O O . TYR A 1 161 ? 14.461 5.477 4.992 1 94 161 TYR A O 1
ATOM 1198 N N . GLY A 1 162 ? 15.805 5.188 6.711 1 94 162 GLY A N 1
ATOM 1199 C CA . GLY A 1 162 ? 14.727 4.738 7.574 1 94 162 GLY A CA 1
ATOM 1200 C C . GLY A 1 162 ? 14.688 5.461 8.906 1 94 162 GLY A C 1
ATOM 1201 O O . GLY A 1 162 ? 15.711 5.938 9.391 1 94 162 GLY A O 1
ATOM 1202 N N . TRP A 1 163 ? 13.539 5.598 9.438 1 95 163 TRP A N 1
ATOM 1203 C CA . TRP A 1 163 ? 13.344 6.125 10.789 1 95 163 TRP A CA 1
ATOM 1204 C C . TRP A 1 163 ? 12.117 5.508 11.445 1 95 163 TRP A C 1
ATOM 1206 O O . TRP A 1 163 ? 11.398 4.719 10.82 1 95 163 TRP A O 1
ATOM 1216 N N . GLY A 1 164 ? 11.922 5.898 12.742 1 94.12 164 GLY A N 1
ATOM 1217 C CA . GLY A 1 164 ? 10.852 5.312 13.539 1 94.12 164 GLY A CA 1
ATOM 1218 C C . GLY A 1 164 ? 11.352 4.289 14.539 1 94.12 164 GLY A C 1
ATOM 1219 O O . GLY A 1 164 ? 12.422 4.465 15.133 1 94.12 164 GLY A O 1
ATOM 1220 N N . THR A 1 165 ? 10.406 3.32 14.812 1 90.38 165 THR A N 1
ATOM 1221 C CA . THR A 1 165 ? 10.719 2.309 15.812 1 90.38 165 THR A CA 1
ATOM 1222 C C . THR A 1 165 ? 10.727 0.915 15.195 1 90.38 165 THR A C 1
ATOM 1224 O O . THR A 1 165 ? 9.703 0.46 14.672 1 90.38 165 THR A O 1
ATOM 1227 N N . PHE A 1 166 ? 11.898 0.309 15.305 1 79.38 166 PHE A N 1
ATOM 1228 C CA . PHE A 1 166 ? 12.07 -1.048 14.805 1 79.38 166 PHE A CA 1
ATOM 1229 C C . PHE A 1 166 ? 11.961 -2.064 15.938 1 79.38 166 PHE A C 1
ATOM 1231 O O . PHE A 1 166 ? 12.695 -1.992 16.922 1 79.38 166 PHE A O 1
ATOM 1238 N N . ARG A 1 167 ? 11.117 -3.025 15.695 1 68.44 167 ARG A N 1
ATOM 1239 C CA . ARG A 1 167 ? 10.945 -4.121 16.641 1 68.44 167 ARG A CA 1
ATOM 1240 C C . ARG A 1 167 ? 10.891 -3.604 18.078 1 68.44 167 ARG A C 1
ATOM 1242 O O . ARG A 1 167 ? 11.43 -4.227 18.984 1 68.44 167 ARG A O 1
ATOM 1249 N N . ARG A 1 168 ? 10.391 -2.484 18.266 1 65.19 168 ARG A N 1
ATOM 1250 C CA . ARG A 1 168 ? 10.18 -1.866 19.562 1 65.19 168 ARG A CA 1
ATOM 1251 C C . ARG A 1 168 ? 11.508 -1.56 20.25 1 65.19 168 ARG A C 1
ATOM 1253 O O . ARG A 1 168 ? 11.531 -0.996 21.344 1 65.19 168 ARG A O 1
ATOM 1260 N N . THR A 1 169 ? 12.562 -1.898 19.625 1 70.38 169 THR A N 1
ATOM 1261 C CA . THR A 1 169 ? 13.805 -1.751 20.375 1 70.38 169 THR A CA 1
ATOM 1262 C C . THR A 1 169 ? 14.727 -0.749 19.688 1 70.38 169 THR A C 1
ATOM 1264 O O . THR A 1 169 ? 15.516 -0.065 20.344 1 70.38 169 THR A O 1
ATOM 1267 N N . SER A 1 170 ? 14.727 -0.677 18.422 1 83.75 170 SER A N 1
ATOM 1268 C CA . SER A 1 170 ? 15.625 0.242 17.734 1 83.75 170 SER A CA 1
ATOM 1269 C C . SER A 1 170 ? 14.875 1.465 17.219 1 83.75 170 SER A C 1
ATOM 1271 O O . SER A 1 170 ? 14.023 1.35 16.328 1 83.75 170 SER A O 1
ATOM 1273 N N . VAL A 1 171 ? 15.25 2.59 17.859 1 84.88 171 VAL A N 1
ATOM 1274 C CA . VAL A 1 171 ? 14.531 3.826 17.578 1 84.88 171 VAL A CA 1
ATOM 1275 C C . VAL A 1 171 ? 15.414 4.773 16.766 1 84.88 171 VAL A C 1
ATOM 1277 O O . VAL A 1 171 ? 16.578 5 17.125 1 84.88 171 VAL A O 1
ATOM 1280 N N . LYS A 1 172 ? 14.953 5.195 15.711 1 93.12 172 LYS A N 1
ATOM 1281 C CA . LYS A 1 172 ? 15.555 6.273 14.938 1 93.12 172 LYS A CA 1
ATOM 1282 C C . LYS A 1 172 ? 14.602 7.457 14.797 1 93.12 172 LYS A C 1
ATOM 1284 O O . LYS A 1 172 ? 13.602 7.375 14.086 1 93.12 172 LYS A O 1
ATOM 1289 N N . GLU A 1 173 ? 14.969 8.625 15.391 1 94.25 173 GLU A N 1
ATOM 1290 C CA . GLU A 1 173 ? 14.062 9.766 15.477 1 94.25 173 GLU A CA 1
ATOM 1291 C C . GLU A 1 173 ? 14.031 10.539 14.156 1 94.25 173 GLU A C 1
ATOM 1293 O O . GLU A 1 173 ? 13.102 11.305 13.906 1 94.25 173 GLU A O 1
ATOM 1298 N N . VAL A 1 174 ? 15.141 10.391 13.492 1 94.75 174 VAL A N 1
ATOM 1299 C CA . VAL A 1 174 ? 15.266 11.039 12.195 1 94.75 174 VAL A CA 1
ATOM 1300 C C . VAL A 1 174 ? 15.797 10.047 11.164 1 94.75 174 VAL A C 1
ATOM 1302 O O . VAL A 1 174 ? 16.375 9.016 11.531 1 94.75 174 VAL A O 1
ATOM 1305 N N . PRO A 1 175 ? 15.602 10.352 9.891 1 95.44 175 PRO A N 1
ATOM 1306 C CA . PRO A 1 175 ? 16.078 9.414 8.875 1 95.44 175 PRO A CA 1
ATOM 1307 C C . PRO A 1 175 ? 17.562 9.102 9 1 95.44 175 PRO A C 1
ATOM 1309 O O . PRO A 1 175 ? 18.375 10.016 9.156 1 95.44 175 PRO A O 1
ATOM 1312 N N . VAL A 1 176 ? 17.797 7.836 8.906 1 94.38 176 VAL A N 1
ATOM 1313 C CA . VAL A 1 176 ? 19.188 7.379 8.914 1 94.38 176 VAL A CA 1
ATOM 1314 C C . VAL A 1 176 ? 19.422 6.434 7.734 1 94.38 176 VAL A C 1
ATOM 1316 O O . VAL A 1 176 ? 18.516 5.723 7.309 1 94.38 176 VAL A O 1
ATOM 1319 N N . LEU A 1 177 ? 20.625 6.465 7.297 1 92.81 177 LEU A N 1
ATOM 1320 C CA . LEU A 1 177 ? 21 5.57 6.207 1 92.81 177 LEU A CA 1
ATOM 1321 C C . LEU A 1 177 ? 20.984 4.117 6.668 1 92.81 177 LEU A C 1
ATOM 1323 O O . LEU A 1 177 ? 21.578 3.783 7.695 1 92.81 177 LEU A O 1
ATOM 1327 N N . LEU A 1 178 ? 20.25 3.35 5.914 1 89.94 178 LEU A N 1
ATOM 1328 C CA . LEU A 1 178 ? 20.203 1.924 6.215 1 89.94 178 LEU A CA 1
ATOM 1329 C C . LEU A 1 178 ? 21.234 1.161 5.395 1 89.94 178 LEU A C 1
ATOM 1331 O O . LEU A 1 178 ? 21.5 1.513 4.242 1 89.94 178 LEU A O 1
ATOM 1335 N N . PRO A 1 179 ? 21.719 0.093 5.973 1 88.12 179 PRO A N 1
ATOM 1336 C CA . PRO A 1 179 ? 22.719 -0.704 5.25 1 88.12 179 PRO A CA 1
ATOM 1337 C C . PRO A 1 179 ? 22.078 -1.699 4.281 1 88.12 179 PRO A C 1
ATOM 1339 O O . PRO A 1 179 ? 21.906 -2.871 4.621 1 88.12 179 PRO A O 1
ATOM 1342 N N . THR A 1 180 ? 21.656 -1.329 3.189 1 81.56 180 THR A N 1
ATOM 1343 C CA . THR A 1 180 ? 21 -2.172 2.203 1 81.56 180 THR A CA 1
ATOM 1344 C C . THR A 1 180 ? 21.719 -2.109 0.861 1 81.56 180 THR A C 1
ATOM 1346 O O . THR A 1 180 ? 22.453 -1.155 0.587 1 81.56 180 THR A O 1
ATOM 1349 N N . PRO A 1 181 ? 21.5 -3.197 0.102 1 74.19 181 PRO A N 1
ATOM 1350 C CA . PRO A 1 181 ? 22.078 -3.109 -1.246 1 74.19 181 PRO A CA 1
ATOM 1351 C C . PRO A 1 181 ? 21.484 -1.957 -2.059 1 74.19 181 PRO A C 1
ATOM 1353 O O . PRO A 1 181 ? 20.312 -1.605 -1.881 1 74.19 181 PRO A O 1
ATOM 1356 N N . GLN A 1 182 ? 22.234 -1.405 -2.91 1 68.94 182 GLN A N 1
ATOM 1357 C CA . GLN A 1 182 ? 21.938 -0.175 -3.637 1 68.94 182 GLN A CA 1
ATOM 1358 C C . GLN A 1 182 ? 21.203 -0.47 -4.938 1 68.94 182 GLN A C 1
ATOM 1360 O O . GLN A 1 182 ? 21.547 0.074 -5.988 1 68.94 182 GLN A O 1
ATOM 1365 N N . SER A 1 183 ? 20.062 -1.078 -4.875 1 84.94 183 SER A N 1
ATOM 1366 C CA . SER A 1 183 ? 19.391 -1.263 -6.16 1 84.94 183 SER A CA 1
ATOM 1367 C C . SER A 1 183 ? 17.875 -1.147 -6.02 1 84.94 183 SER A C 1
ATOM 1369 O O . SER A 1 183 ? 17.156 -1.178 -7.016 1 84.94 183 SER A O 1
ATOM 1371 N N . ILE A 1 184 ? 17.516 -0.812 -4.867 1 88.56 184 ILE A N 1
ATOM 1372 C CA . ILE A 1 184 ? 16.078 -0.757 -4.656 1 88.56 184 ILE A CA 1
ATOM 1373 C C . ILE A 1 184 ? 15.547 0.61 -5.078 1 88.56 184 ILE A C 1
ATOM 1375 O O . ILE A 1 184 ? 16.141 1.643 -4.746 1 88.56 184 ILE A O 1
ATOM 1379 N N . ILE A 1 185 ? 14.445 0.639 -5.816 1 89.94 185 ILE A N 1
ATOM 1380 C CA . ILE A 1 185 ? 13.891 1.912 -6.258 1 89.94 185 ILE A CA 1
ATOM 1381 C C . ILE A 1 185 ? 12.523 2.127 -5.609 1 89.94 185 ILE A C 1
ATOM 1383 O O . ILE A 1 185 ? 12 3.244 -5.609 1 89.94 185 ILE A O 1
ATOM 1387 N N . GLN A 1 186 ? 11.969 1.067 -5.105 1 90.5 186 GLN A N 1
ATOM 1388 C CA . GLN A 1 186 ? 10.695 1.146 -4.398 1 90.5 186 GLN A CA 1
ATOM 1389 C C . GLN A 1 186 ? 10.602 0.088 -3.303 1 90.5 186 GLN A C 1
ATOM 1391 O O . GLN A 1 186 ? 11.094 -1.03 -3.473 1 90.5 186 GLN A O 1
ATOM 1396 N N . VAL A 1 187 ? 9.977 0.496 -2.203 1 88.69 187 VAL A N 1
ATOM 1397 C CA . VAL A 1 187 ? 9.758 -0.425 -1.093 1 88.69 187 VAL A CA 1
ATOM 1398 C C . VAL A 1 187 ? 8.328 -0.266 -0.568 1 88.69 187 VAL A C 1
ATOM 1400 O O . VAL A 1 187 ? 7.746 0.816 -0.66 1 88.69 187 VAL A O 1
ATOM 1403 N N . SER A 1 188 ? 7.777 -1.269 -0.086 1 88.38 188 SER A N 1
ATOM 1404 C CA . SER A 1 188 ? 6.523 -1.279 0.662 1 88.38 188 SER A CA 1
ATOM 1405 C C . SER A 1 188 ? 6.598 -2.23 1.851 1 88.38 188 SER A C 1
ATOM 1407 O O . SER A 1 188 ? 7.152 -3.326 1.743 1 88.38 188 SER A O 1
ATOM 1409 N N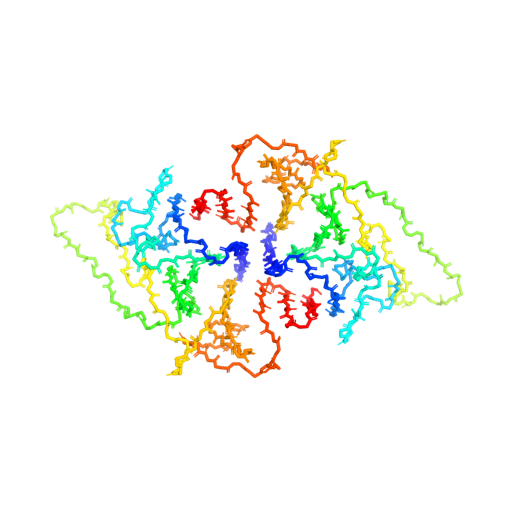 . ILE A 1 189 ? 6.027 -1.743 2.898 1 83.44 189 ILE A N 1
ATOM 1410 C CA . ILE A 1 189 ? 6.199 -2.484 4.145 1 83.44 189 ILE A CA 1
ATOM 1411 C C . ILE A 1 189 ? 4.832 -2.838 4.727 1 83.44 189 ILE A C 1
ATOM 1413 O O . ILE A 1 189 ? 4.012 -1.954 4.984 1 83.44 189 ILE A O 1
ATOM 1417 N N . GLY A 1 190 ? 4.633 -4.141 4.91 1 78.88 190 GLY A N 1
ATOM 1418 C CA . GLY A 1 190 ? 3.506 -4.637 5.684 1 78.88 190 GLY A CA 1
ATOM 1419 C C . GLY A 1 190 ? 3.885 -5.059 7.09 1 78.88 190 GLY A C 1
ATOM 1420 O O . GLY A 1 190 ? 5.004 -4.801 7.539 1 78.88 190 GLY A O 1
ATOM 1421 N N . THR A 1 191 ? 2.879 -5.672 7.828 1 70.62 191 THR A N 1
ATOM 1422 C CA . THR A 1 191 ? 3.117 -6.082 9.203 1 70.62 191 THR A CA 1
ATOM 1423 C C . THR A 1 191 ? 4.215 -7.137 9.273 1 70.62 191 THR A C 1
ATOM 1425 O O . THR A 1 191 ? 5.109 -7.055 10.117 1 70.62 191 THR A O 1
ATOM 1428 N N . ASP A 1 192 ? 4.168 -8.07 8.328 1 74.19 192 ASP A N 1
ATOM 1429 C CA . ASP A 1 192 ? 5.098 -9.195 8.391 1 74.19 192 ASP A CA 1
ATOM 1430 C C . ASP A 1 192 ? 5.734 -9.461 7.023 1 74.19 192 ASP A C 1
ATOM 1432 O O . ASP A 1 192 ? 6.195 -10.57 6.754 1 74.19 192 ASP A O 1
ATOM 1436 N N . HIS A 1 193 ? 5.684 -8.398 6.227 1 80.69 193 HIS A N 1
ATOM 1437 C CA . HIS A 1 193 ? 6.266 -8.594 4.902 1 80.69 193 HIS A CA 1
ATOM 1438 C C . HIS A 1 193 ? 6.75 -7.27 4.316 1 80.69 193 HIS A C 1
ATOM 1440 O O . HIS A 1 193 ? 6.297 -6.199 4.73 1 80.69 193 HIS A O 1
ATOM 1446 N N . VAL A 1 194 ? 7.684 -7.426 3.455 1 83.81 194 VAL A N 1
ATOM 1447 C CA . VAL A 1 194 ? 8.25 -6.297 2.727 1 83.81 194 VAL A CA 1
ATOM 1448 C C . VAL A 1 194 ? 8.328 -6.625 1.237 1 83.81 194 VAL A C 1
ATOM 1450 O O . VAL A 1 194 ? 8.672 -7.75 0.861 1 83.81 194 VAL A O 1
ATOM 1453 N N . LEU A 1 195 ? 7.926 -5.676 0.453 1 89.5 195 LEU A N 1
ATOM 1454 C CA . LEU A 1 195 ? 8.18 -5.734 -0.981 1 89.5 195 LEU A CA 1
ATOM 1455 C C . LEU A 1 195 ? 9.281 -4.758 -1.38 1 89.5 195 LEU A C 1
ATOM 1457 O O . LEU A 1 195 ? 9.328 -3.631 -0.879 1 89.5 195 LEU A O 1
ATOM 1461 N N . GLY A 1 196 ? 10.188 -5.242 -2.207 1 90 196 GLY A N 1
ATOM 1462 C CA . GLY A 1 196 ? 11.211 -4.395 -2.793 1 90 196 GLY A CA 1
ATOM 1463 C C . GLY A 1 196 ? 11.336 -4.562 -4.297 1 90 196 GLY A C 1
ATOM 1464 O O . GLY A 1 196 ? 11.305 -5.684 -4.805 1 90 196 GLY A O 1
ATOM 1465 N N . LEU A 1 197 ? 11.492 -3.439 -4.984 1 92.12 197 LEU A N 1
ATOM 1466 C CA . LEU A 1 197 ? 11.641 -3.432 -6.438 1 92.12 197 LEU A CA 1
ATOM 1467 C C . LEU A 1 197 ? 12.969 -2.805 -6.84 1 92.12 197 LEU A C 1
ATOM 1469 O O . LEU A 1 197 ? 13.352 -1.757 -6.312 1 92.12 197 LEU A O 1
ATOM 1473 N N . THR A 1 198 ? 13.633 -3.51 -7.723 1 91.56 198 THR A N 1
ATOM 1474 C CA . THR A 1 198 ? 14.883 -2.971 -8.234 1 91.56 198 THR A CA 1
ATOM 1475 C C . THR A 1 198 ? 14.68 -2.311 -9.594 1 91.56 198 THR A C 1
ATOM 1477 O O . THR A 1 198 ? 13.664 -2.547 -10.258 1 91.56 198 THR A O 1
ATOM 1480 N N . LYS A 1 199 ? 15.672 -1.552 -9.945 1 88.62 199 LYS A N 1
ATOM 1481 C CA . LYS A 1 199 ? 15.641 -0.862 -11.227 1 88.62 199 LYS A CA 1
ATOM 1482 C C . LYS A 1 199 ? 15.609 -1.857 -12.383 1 88.62 199 LYS A C 1
ATOM 1484 O O . LYS A 1 199 ? 15.094 -1.549 -13.461 1 88.62 199 LYS A O 1
ATOM 1489 N N . GLU A 1 200 ? 16.125 -3.031 -12.195 1 91.25 200 GLU A N 1
ATOM 1490 C CA . GLU A 1 200 ? 16.203 -4.059 -13.234 1 91.25 200 GLU A CA 1
ATOM 1491 C C . GLU A 1 200 ? 14.867 -4.773 -13.406 1 91.25 200 GLU A C 1
ATOM 1493 O O . GLU A 1 200 ? 14.703 -5.582 -14.32 1 91.25 200 GLU A O 1
ATOM 1498 N N . GLY A 1 201 ? 13.992 -4.555 -12.492 1 92.12 201 GLY A N 1
ATOM 1499 C CA . GLY A 1 201 ? 12.68 -5.184 -12.602 1 92.12 201 GLY A CA 1
ATOM 1500 C C . GLY A 1 201 ? 12.555 -6.445 -11.773 1 92.12 201 GLY A C 1
ATOM 1501 O O . GLY A 1 201 ? 11.742 -7.316 -12.078 1 92.12 201 GLY A O 1
ATOM 1502 N N . ASP A 1 202 ? 13.453 -6.559 -10.805 1 93.5 202 ASP A N 1
ATOM 1503 C CA . ASP A 1 202 ? 13.312 -7.637 -9.836 1 93.5 202 ASP A CA 1
ATOM 1504 C C . ASP A 1 202 ? 12.508 -7.184 -8.617 1 93.5 202 ASP A C 1
ATOM 1506 O O . ASP A 1 202 ? 12.836 -6.18 -7.988 1 93.5 202 ASP A O 1
ATOM 1510 N N . MET A 1 203 ? 11.469 -7.93 -8.398 1 93.31 203 MET A N 1
ATOM 1511 C CA . MET A 1 203 ? 10.672 -7.668 -7.207 1 93.31 203 MET A CA 1
ATOM 1512 C C . MET A 1 203 ? 10.844 -8.789 -6.184 1 93.31 203 MET A C 1
ATOM 1514 O O . MET A 1 203 ? 10.617 -9.961 -6.492 1 93.31 203 MET A O 1
A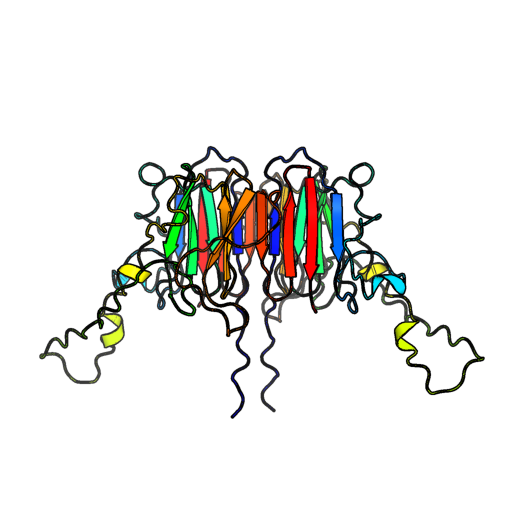TOM 1518 N N . TYR A 1 204 ? 11.227 -8.406 -5.004 1 91.69 204 TYR A N 1
ATOM 1519 C CA . TYR A 1 204 ? 11.422 -9.344 -3.904 1 91.69 204 TYR A CA 1
ATOM 1520 C C . TYR A 1 204 ? 10.297 -9.219 -2.879 1 91.69 204 TYR A C 1
ATOM 1522 O O . TYR A 1 204 ? 9.984 -8.117 -2.42 1 91.69 204 TYR A O 1
ATOM 1530 N N . ALA A 1 205 ? 9.688 -10.281 -2.627 1 88.62 205 ALA A N 1
ATOM 1531 C CA . ALA A 1 205 ? 8.727 -10.359 -1.528 1 88.62 205 ALA A CA 1
ATOM 1532 C C . ALA A 1 205 ? 9.266 -11.219 -0.391 1 88.62 205 ALA A C 1
ATOM 1534 O O . ALA A 1 205 ? 9.609 -12.391 -0.595 1 88.62 205 ALA A O 1
ATOM 1535 N N . TRP A 1 206 ? 9.359 -10.594 0.804 1 82.25 206 TRP A N 1
ATOM 1536 C CA . TRP A 1 206 ? 9.867 -11.273 1.991 1 82.25 206 TRP A CA 1
ATOM 1537 C C . TRP A 1 206 ? 8.828 -11.266 3.107 1 82.25 206 TRP A C 1
ATOM 1539 O O . TRP A 1 206 ? 8.172 -10.242 3.35 1 82.25 206 TRP A O 1
ATOM 1549 N N . GLY A 1 207 ? 8.664 -12.375 3.729 1 74.56 207 GLY A N 1
ATOM 1550 C CA . GLY A 1 207 ? 7.73 -12.359 4.844 1 74.56 207 GLY A CA 1
ATOM 1551 C C . GLY A 1 207 ? 7.988 -13.461 5.855 1 74.56 207 GLY A C 1
ATOM 1552 O O . GLY A 1 207 ? 8.57 -14.492 5.52 1 74.56 207 GLY A O 1
ATOM 1553 N N . ASN A 1 208 ? 7.824 -13.031 7.254 1 66 208 ASN A N 1
ATOM 1554 C CA . ASN A 1 208 ? 7.859 -14 8.344 1 66 208 ASN A CA 1
ATOM 1555 C C . ASN A 1 208 ? 6.469 -14.219 8.945 1 66 208 ASN A C 1
ATOM 1557 O O . ASN A 1 208 ? 5.789 -13.266 9.312 1 66 208 ASN A O 1
ATOM 1561 N N . GLY A 1 209 ? 5.652 -15.055 8.414 1 54.66 209 GLY A N 1
ATOM 1562 C CA . GLY A 1 209 ? 4.402 -15.336 9.102 1 54.66 209 GLY A CA 1
ATOM 1563 C C . GLY A 1 209 ? 4.43 -16.641 9.875 1 54.66 209 GLY A C 1
ATOM 1564 O O . GLY A 1 209 ? 5.328 -17.469 9.68 1 54.66 209 GLY A O 1
ATOM 1565 N N . MET B 1 1 ? -13.523 -14.352 28.234 1 19.8 1 MET B N 1
ATOM 1566 C CA . MET B 1 1 ? -12.578 -14.875 27.25 1 19.8 1 MET B CA 1
ATOM 1567 C C . MET B 1 1 ? -12.281 -13.836 26.172 1 19.8 1 MET B C 1
ATOM 1569 O O . MET B 1 1 ? -13.18 -13.406 25.453 1 19.8 1 MET B O 1
ATOM 1573 N N . ALA B 1 2 ? -11.492 -12.867 26.547 1 23.77 2 ALA B N 1
ATOM 1574 C CA . ALA B 1 2 ? -11.211 -11.68 25.734 1 23.77 2 ALA B CA 1
ATOM 1575 C C . ALA B 1 2 ? -10.875 -12.062 24.297 1 23.77 2 ALA B C 1
ATOM 1577 O O . ALA B 1 2 ? -10 -12.891 24.062 1 23.77 2 ALA B O 1
ATOM 1578 N N . ARG B 1 3 ? -11.82 -12.164 23.453 1 27.36 3 ARG B N 1
ATOM 1579 C CA . ARG B 1 3 ? -11.734 -12.445 22.016 1 27.36 3 ARG B CA 1
ATOM 1580 C C . ARG B 1 3 ? -10.438 -11.898 21.438 1 27.36 3 ARG B C 1
ATOM 1582 O O . ARG B 1 3 ? -9.984 -10.82 21.828 1 27.36 3 ARG B O 1
ATOM 1589 N N . GLY B 1 4 ? -9.547 -12.727 21.062 1 31.58 4 GLY B N 1
ATOM 1590 C CA . GLY B 1 4 ? -8.203 -12.57 20.531 1 31.58 4 GLY B CA 1
ATOM 1591 C C . GLY B 1 4 ? -8.07 -11.367 19.625 1 31.58 4 GLY B C 1
ATOM 1592 O O . GLY B 1 4 ? -8.883 -11.172 18.719 1 31.58 4 GLY B O 1
ATOM 1593 N N . ALA B 1 5 ? -7.645 -10.227 20.078 1 36.97 5 ALA B N 1
ATOM 1594 C CA . ALA B 1 5 ? -7.434 -8.969 19.375 1 36.97 5 ALA B CA 1
ATOM 1595 C C . ALA B 1 5 ? -7.016 -9.211 17.922 1 36.97 5 ALA B C 1
ATOM 1597 O O . ALA B 1 5 ? -6.059 -9.945 17.656 1 36.97 5 ALA B O 1
ATOM 1598 N N . SER B 1 6 ? -7.957 -9.547 17.031 1 41.19 6 SER B N 1
ATOM 1599 C CA . SER B 1 6 ? -7.746 -9.805 15.609 1 41.19 6 SER B CA 1
ATOM 1600 C C . SER B 1 6 ? -6.668 -8.891 15.031 1 41.19 6 SER B C 1
ATOM 1602 O O . SER B 1 6 ? -6.734 -7.672 15.188 1 41.19 6 SER B O 1
ATOM 1604 N N . THR B 1 7 ? -5.402 -9.375 15.172 1 47.38 7 THR B N 1
ATOM 1605 C CA . THR B 1 7 ? -4.234 -8.641 14.695 1 47.38 7 THR B CA 1
ATOM 1606 C C . THR B 1 7 ? -4.355 -8.352 13.203 1 47.38 7 THR B C 1
ATOM 1608 O O . THR B 1 7 ? -4.57 -9.258 12.406 1 47.38 7 THR B O 1
ATOM 1611 N N . ILE B 1 8 ? -4.984 -7.195 12.883 1 50.16 8 ILE B N 1
ATOM 1612 C CA . ILE B 1 8 ? -4.984 -6.77 11.484 1 50.16 8 ILE B CA 1
ATOM 1613 C C . ILE B 1 8 ? -3.549 -6.719 10.961 1 50.16 8 ILE B C 1
ATOM 1615 O O . ILE B 1 8 ? -2.648 -6.234 11.648 1 50.16 8 ILE B O 1
ATOM 1619 N N . LYS B 1 9 ? -3.334 -7.547 9.922 1 61.84 9 LYS B N 1
ATOM 1620 C CA . LYS B 1 9 ? -2.014 -7.523 9.297 1 61.84 9 LYS B CA 1
ATOM 1621 C C . LYS B 1 9 ? -1.932 -6.445 8.227 1 61.84 9 LYS B C 1
ATOM 1623 O O . LYS B 1 9 ? -2.887 -6.234 7.473 1 61.84 9 LYS B O 1
ATOM 1628 N N . SER B 1 10 ? -0.942 -5.617 8.359 1 59.38 10 SER B N 1
ATOM 1629 C CA . SER B 1 10 ? -0.746 -4.535 7.398 1 59.38 10 SER B CA 1
ATOM 1630 C C . SER B 1 10 ? -0.404 -5.078 6.016 1 59.38 10 SER B C 1
ATOM 1632 O O . SER B 1 10 ? 0.06 -6.215 5.887 1 59.38 10 SER B O 1
ATOM 1634 N N . ILE B 1 11 ? -0.694 -4.238 5 1 68.75 11 ILE B N 1
ATOM 1635 C CA . ILE B 1 11 ? -0.567 -4.57 3.586 1 68.75 11 ILE B CA 1
ATOM 1636 C C . ILE B 1 11 ? 0.722 -3.969 3.029 1 68.75 11 ILE B C 1
ATOM 1638 O O . ILE B 1 11 ? 1.323 -3.09 3.65 1 68.75 11 ILE B O 1
ATOM 1642 N N . SER B 1 12 ? 1.218 -4.633 2.045 1 72.25 12 SER B N 1
ATOM 1643 C CA . SER B 1 12 ? 2.25 -4.023 1.211 1 72.25 12 SER B CA 1
ATOM 1644 C C . SER B 1 12 ? 1.852 -4.043 -0.261 1 72.25 12 SER B C 1
ATOM 1646 O O . SER B 1 12 ? 1.186 -4.973 -0.719 1 72.25 12 SER B O 1
ATOM 1648 N N . ALA B 1 13 ? 2.15 -2.955 -0.916 1 78 13 ALA B N 1
ATOM 1649 C CA . ALA B 1 13 ? 1.807 -2.844 -2.332 1 78 13 ALA B CA 1
ATOM 1650 C C . ALA B 1 13 ? 2.887 -2.088 -3.1 1 78 13 ALA B C 1
ATOM 1652 O O . ALA B 1 13 ? 3.428 -1.095 -2.607 1 78 13 ALA B O 1
ATOM 1653 N N . ILE B 1 14 ? 3.24 -2.633 -4.234 1 76.31 14 ILE B N 1
ATOM 1654 C CA . ILE B 1 14 ? 4.117 -1.922 -5.156 1 76.31 14 ILE B CA 1
ATOM 1655 C C . ILE B 1 14 ? 3.531 -1.967 -6.566 1 76.31 14 ILE B C 1
ATOM 1657 O O . ILE B 1 14 ? 3.127 -3.029 -7.043 1 76.31 14 ILE B O 1
ATOM 1661 N N . THR B 1 15 ? 3.377 -0.782 -7.121 1 69.81 15 THR B N 1
ATOM 1662 C CA . THR B 1 15 ? 3.072 -0.635 -8.539 1 69.81 15 THR B CA 1
ATOM 1663 C C . THR B 1 15 ? 4.285 -0.105 -9.305 1 69.81 15 THR B C 1
ATOM 1665 O O . THR B 1 15 ? 4.891 0.889 -8.898 1 69.81 15 THR B O 1
ATOM 1668 N N . ASN B 1 16 ? 4.559 -0.773 -10.328 1 73.19 16 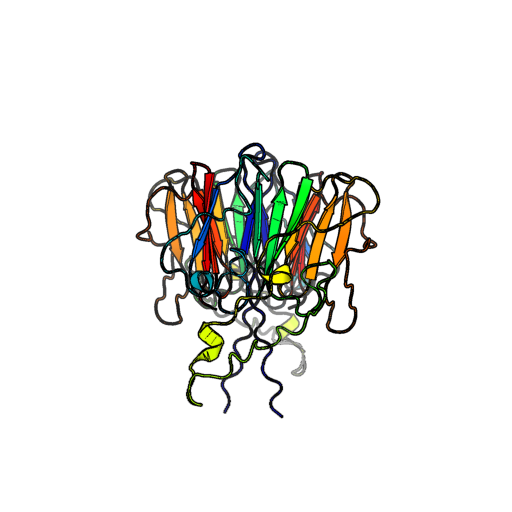ASN B N 1
ATOM 1669 C CA . ASN B 1 16 ? 5.684 -0.35 -11.156 1 73.19 16 ASN B CA 1
ATOM 1670 C C . ASN B 1 16 ? 5.41 0.993 -11.828 1 73.19 16 ASN B C 1
ATOM 1672 O O . ASN B 1 16 ? 4.344 1.199 -12.406 1 73.19 16 ASN B O 1
ATOM 1676 N N . HIS B 1 17 ? 6.34 1.827 -11.742 1 67.19 17 HIS B N 1
ATOM 1677 C CA . HIS B 1 17 ? 6.199 3.152 -12.328 1 67.19 17 HIS B CA 1
ATOM 1678 C C . HIS B 1 17 ? 6.422 3.109 -13.836 1 67.19 17 HIS B C 1
ATOM 1680 O O . HIS B 1 17 ? 6.078 4.055 -14.547 1 67.19 17 HIS B O 1
ATOM 1686 N N . LEU B 1 18 ? 7.129 2.016 -14.203 1 68.5 18 LEU B N 1
ATOM 1687 C CA . LEU B 1 18 ? 7.242 1.741 -15.633 1 68.5 18 LEU B CA 1
ATOM 1688 C C . LEU B 1 18 ? 6.23 0.684 -16.062 1 68.5 18 LEU B C 1
ATOM 1690 O O . LEU B 1 18 ? 6.543 -0.509 -16.078 1 68.5 18 LEU B O 1
ATOM 1694 N N . PRO B 1 19 ? 5.098 1.038 -16.422 1 67.75 19 PRO B N 1
ATOM 1695 C CA . PRO B 1 19 ? 4 0.081 -16.594 1 67.75 19 PRO B CA 1
ATOM 1696 C C . PRO B 1 19 ? 4.305 -0.967 -17.656 1 67.75 19 PRO B C 1
ATOM 1698 O O . PRO B 1 19 ? 3.707 -2.047 -17.656 1 67.75 19 PRO B O 1
ATOM 1701 N N . MET B 1 20 ? 5.289 -0.667 -18.469 1 78.12 20 MET B N 1
ATOM 1702 C CA . MET B 1 20 ? 5.578 -1.616 -19.547 1 78.12 20 MET B CA 1
ATOM 1703 C C . MET B 1 20 ? 6.617 -2.641 -19.094 1 78.12 20 MET B C 1
ATOM 1705 O O . MET B 1 20 ? 6.852 -3.633 -19.781 1 78.12 20 MET B O 1
ATOM 1709 N N . GLN B 1 21 ? 7.18 -2.4 -17.984 1 89.56 21 GLN B N 1
ATOM 1710 C CA . GLN B 1 21 ? 8.195 -3.336 -17.5 1 89.56 21 GLN B CA 1
ATOM 1711 C C . GLN B 1 21 ? 7.562 -4.512 -16.766 1 89.56 21 GLN B C 1
ATOM 1713 O O . GLN B 1 21 ? 6.875 -4.324 -15.766 1 89.56 21 GLN B O 1
ATOM 1718 N N . LYS B 1 22 ? 7.859 -5.711 -17.344 1 95.5 22 LYS B N 1
ATOM 1719 C CA . LYS B 1 22 ? 7.434 -6.945 -16.703 1 95.5 22 LYS B CA 1
ATOM 1720 C C . LYS B 1 22 ? 8.453 -7.402 -15.656 1 95.5 22 LYS B C 1
ATOM 1722 O O . LYS B 1 22 ? 9.656 -7.402 -15.93 1 95.5 22 LYS B O 1
ATOM 1727 N N . LEU B 1 23 ? 7.953 -7.812 -14.586 1 96.31 23 LEU B N 1
ATOM 1728 C CA . LEU B 1 23 ? 8.812 -7.98 -13.422 1 96.31 23 LEU B CA 1
ATOM 1729 C C . LEU B 1 23 ? 9.188 -9.445 -13.219 1 96.31 23 LEU B C 1
ATOM 1731 O O . LEU B 1 23 ? 8.398 -10.336 -13.555 1 96.31 23 LEU B O 1
ATOM 1735 N N . ASN B 1 24 ? 10.391 -9.656 -12.664 1 97 24 ASN B N 1
ATOM 1736 C CA . ASN B 1 24 ? 10.727 -10.922 -12.023 1 97 24 ASN B CA 1
ATOM 1737 C C . ASN B 1 24 ? 10.305 -10.938 -10.562 1 97 24 ASN B C 1
ATOM 1739 O O . ASN B 1 24 ? 10.758 -10.109 -9.773 1 97 24 ASN B O 1
ATOM 1743 N N . ILE B 1 25 ? 9.492 -11.945 -10.234 1 96.81 25 ILE B N 1
ATOM 1744 C CA . ILE B 1 25 ? 8.984 -11.984 -8.867 1 96.81 25 ILE B CA 1
ATOM 1745 C C . ILE B 1 25 ? 9.734 -13.055 -8.07 1 96.81 25 ILE B C 1
ATOM 1747 O O . ILE B 1 25 ? 9.711 -14.234 -8.43 1 96.81 25 ILE B O 1
ATOM 1751 N N . TYR B 1 26 ? 10.375 -12.633 -7.012 1 96.31 26 TYR B N 1
ATOM 1752 C CA . TYR B 1 26 ? 11.047 -13.539 -6.082 1 96.31 26 TYR B CA 1
ATOM 1753 C C . TYR B 1 26 ? 10.297 -13.602 -4.75 1 96.31 26 TYR B C 1
ATOM 1755 O O . TYR B 1 26 ? 9.82 -12.578 -4.254 1 96.31 26 TYR B O 1
ATOM 1763 N N . ALA B 1 27 ? 10.234 -14.742 -4.215 1 94.62 27 ALA B N 1
ATOM 1764 C CA . ALA B 1 27 ? 9.609 -14.922 -2.906 1 94.62 27 ALA B CA 1
ATOM 1765 C C . ALA B 1 27 ? 10.516 -15.711 -1.968 1 94.62 27 ALA B C 1
ATOM 1767 O O . ALA B 1 27 ? 11.219 -16.625 -2.398 1 94.62 27 ALA B O 1
ATOM 1768 N N . PHE B 1 28 ? 10.539 -15.32 -0.703 1 92.81 28 PHE B N 1
ATOM 1769 C CA . PHE B 1 28 ? 11.234 -16.094 0.324 1 92.81 28 PHE B CA 1
ATOM 1770 C C . PHE B 1 28 ? 10.664 -15.789 1.704 1 92.81 28 PHE B C 1
ATOM 1772 O O . PHE B 1 28 ? 9.93 -14.812 1.881 1 92.81 28 PHE B O 1
ATOM 1779 N N . GLY B 1 29 ? 11.008 -16.703 2.611 1 90.44 29 GLY B N 1
ATOM 1780 C CA . GLY B 1 29 ? 10.453 -16.672 3.955 1 90.44 29 GLY B CA 1
ATOM 1781 C C . GLY B 1 29 ? 9.703 -17.938 4.32 1 90.44 29 GLY B C 1
ATOM 1782 O O . GLY B 1 29 ? 9.961 -19 3.752 1 90.44 29 GLY B O 1
ATOM 1783 N N . THR B 1 30 ? 8.914 -17.734 5.473 1 85.25 30 THR B N 1
ATOM 1784 C CA . THR B 1 30 ? 8.133 -18.891 5.91 1 85.25 30 THR B CA 1
ATOM 1785 C C . THR B 1 30 ? 6.758 -18.891 5.254 1 85.25 30 THR B C 1
ATOM 1787 O O . THR B 1 30 ? 6.023 -17.906 5.34 1 85.25 30 THR B O 1
ATOM 1790 N N . GLY B 1 31 ? 6.469 -19.875 4.531 1 67.44 31 GLY B N 1
ATOM 1791 C CA . GLY B 1 31 ? 5.27 -19.984 3.715 1 67.44 31 GLY B CA 1
ATOM 1792 C C . GLY B 1 31 ? 4.312 -21.062 4.199 1 67.44 31 GLY B C 1
ATOM 1793 O O . GLY B 1 31 ? 3.652 -21.719 3.395 1 67.44 31 GLY B O 1
ATOM 1794 N N . ASN B 1 32 ? 4.223 -21.359 5.465 1 67.12 32 ASN B N 1
ATOM 1795 C CA . ASN B 1 32 ? 3.377 -22.469 5.895 1 67.12 32 ASN B CA 1
ATOM 1796 C C . ASN B 1 32 ? 1.901 -22.172 5.645 1 67.12 32 ASN B C 1
ATOM 1798 O O . ASN B 1 32 ? 1.046 -23.031 5.887 1 67.12 32 ASN B O 1
ATOM 1802 N N . ASP B 1 33 ? 1.58 -21.156 4.906 1 73.19 33 ASP B N 1
ATOM 1803 C CA . ASP B 1 33 ? 0.174 -20.812 4.73 1 73.19 33 ASP B CA 1
ATOM 1804 C C . ASP B 1 33 ? -0.101 -20.344 3.303 1 73.19 33 ASP B C 1
ATOM 1806 O O . ASP B 1 33 ? -1.047 -19.594 3.062 1 73.19 33 ASP B O 1
ATOM 1810 N N . THR B 1 34 ? 0.626 -20.875 2.291 1 87.81 34 THR B N 1
ATOM 1811 C CA . THR B 1 34 ? 0.347 -20.641 0.877 1 87.81 34 THR B CA 1
ATOM 1812 C C . THR B 1 34 ? 0.698 -19.203 0.481 1 87.81 34 THR B C 1
ATOM 1814 O O . THR B 1 34 ? 0.547 -18.828 -0.681 1 87.81 34 THR B O 1
ATOM 1817 N N . LYS B 1 35 ? 1.23 -18.5 1.312 1 87.56 35 LYS B N 1
ATOM 1818 C CA . LYS B 1 35 ? 1.362 -17.047 1.128 1 87.56 35 LYS B CA 1
ATOM 1819 C C . LYS B 1 35 ? 2.471 -16.719 0.131 1 87.56 35 LYS B C 1
ATOM 1821 O O . LYS B 1 35 ? 2.479 -15.641 -0.462 1 87.56 35 LYS B O 1
ATOM 1826 N N . LEU B 1 36 ? 3.338 -17.625 -0.089 1 92.94 36 LEU B N 1
ATOM 1827 C CA . LEU B 1 36 ? 4.465 -17.297 -0.957 1 92.94 36 LEU B CA 1
ATOM 1828 C C . LEU B 1 36 ? 4.062 -17.375 -2.426 1 92.94 36 LEU B C 1
ATOM 1830 O O . LEU B 1 36 ? 4.758 -16.844 -3.293 1 92.94 36 LEU B O 1
ATOM 1834 N N . GLY B 1 37 ? 3.029 -18.125 -2.738 1 95.31 37 GLY B N 1
ATOM 1835 C CA . GLY B 1 37 ? 2.557 -18.203 -4.113 1 95.31 37 GLY B CA 1
ATOM 1836 C C . GLY B 1 37 ? 3.48 -19 -5.012 1 95.31 37 GLY B C 1
ATOM 1837 O O . GLY B 1 37 ? 3.568 -18.734 -6.215 1 95.31 37 GLY B O 1
ATOM 1838 N N . LEU B 1 38 ? 4.16 -19.938 -4.438 1 96.56 38 LEU B N 1
ATOM 1839 C CA . LEU B 1 38 ? 5.164 -20.672 -5.203 1 96.56 38 LEU B CA 1
ATOM 1840 C C . LEU B 1 38 ? 4.645 -22.047 -5.605 1 96.56 38 LEU B C 1
ATOM 1842 O O . LEU B 1 38 ? 5.395 -22.875 -6.145 1 96.56 38 LEU B O 1
ATOM 1846 N N . GLY B 1 39 ? 3.4 -22.344 -5.344 1 95.44 39 GLY B N 1
ATOM 1847 C CA . GLY B 1 39 ? 2.826 -23.625 -5.703 1 95.44 39 GLY B CA 1
ATOM 1848 C C . GLY B 1 39 ? 2.67 -24.562 -4.516 1 95.44 39 GLY B C 1
ATOM 1849 O O . GLY B 1 39 ? 2.854 -24.156 -3.369 1 95.44 39 GLY B O 1
ATOM 1850 N N . PRO B 1 40 ? 2.307 -25.828 -4.766 1 94.56 40 PRO B N 1
ATOM 1851 C CA . PRO B 1 40 ? 1.865 -26.703 -3.674 1 94.56 40 PRO B CA 1
ATOM 1852 C C . PRO B 1 40 ? 2.994 -27.562 -3.119 1 94.56 40 PRO B C 1
ATOM 1854 O O . PRO B 1 40 ? 2.824 -28.219 -2.09 1 94.56 40 PRO B O 1
ATOM 1857 N N . GLU B 1 41 ? 4.152 -27.5 -3.74 1 93.56 41 GLU B N 1
ATOM 1858 C CA . GLU B 1 41 ? 5.207 -28.438 -3.344 1 93.56 41 GLU B CA 1
ATOM 1859 C C . GLU B 1 41 ? 5.633 -28.203 -1.897 1 93.56 41 GLU B C 1
ATOM 1861 O O . GLU B 1 41 ? 5.59 -27.078 -1.406 1 93.56 41 GLU B O 1
ATOM 1866 N N . VAL B 1 42 ? 6.062 -29.234 -1.245 1 91 42 VAL B N 1
ATOM 1867 C CA . VAL B 1 42 ? 6.426 -29.203 0.168 1 91 42 VAL B CA 1
ATOM 1868 C C . VAL B 1 42 ? 7.645 -28.297 0.368 1 91 42 VAL B C 1
ATOM 1870 O O . VAL B 1 42 ? 7.758 -27.609 1.386 1 91 42 VAL B O 1
ATOM 1873 N N . ASN B 1 43 ? 8.516 -28.203 -0.586 1 91.44 43 ASN B N 1
ATOM 1874 C CA . ASN B 1 43 ? 9.789 -27.5 -0.426 1 91.44 43 ASN B CA 1
ATOM 1875 C C . ASN B 1 43 ? 9.609 -25.984 -0.529 1 91.44 43 ASN B C 1
ATOM 1877 O O . ASN B 1 43 ? 10.586 -25.234 -0.467 1 91.44 43 ASN B O 1
ATOM 1881 N N . VAL B 1 44 ? 8.359 -25.609 -0.685 1 91.94 44 VAL B N 1
ATOM 1882 C CA . VAL B 1 44 ? 8.141 -24.172 -0.788 1 91.94 44 VAL B CA 1
ATOM 1883 C C . VAL B 1 44 ? 7.562 -23.656 0.523 1 91.94 44 VAL B C 1
ATOM 1885 O O . VAL B 1 44 ? 7.293 -22.453 0.652 1 91.94 44 VAL B O 1
ATOM 1888 N N . LYS B 1 45 ? 7.391 -24.484 1.403 1 89.88 45 LYS B N 1
ATOM 1889 C CA . LYS B 1 45 ? 6.832 -24.078 2.691 1 89.88 45 LYS B CA 1
ATOM 1890 C C . LYS B 1 45 ? 7.785 -23.156 3.439 1 89.88 45 LYS B C 1
ATOM 1892 O O . LYS B 1 45 ? 7.348 -22.234 4.141 1 89.88 45 LYS B O 1
ATOM 1897 N N . VAL B 1 46 ? 9.023 -23.406 3.307 1 91.25 46 VAL B N 1
ATOM 1898 C CA . VAL B 1 46 ? 10.07 -22.531 3.842 1 91.25 46 VAL B CA 1
ATOM 1899 C C . VAL B 1 46 ? 11.125 -22.266 2.768 1 91.25 46 VAL B C 1
ATOM 1901 O O . VAL B 1 46 ? 11.766 -23.203 2.277 1 91.25 46 VAL B O 1
ATOM 1904 N N . VAL B 1 47 ? 11.234 -21.078 2.414 1 93.5 47 VAL B N 1
ATOM 1905 C CA . VAL B 1 47 ? 12.195 -20.672 1.391 1 93.5 47 VAL B CA 1
ATOM 1906 C C . VAL B 1 47 ? 13.211 -19.703 1.989 1 93.5 47 VAL B C 1
ATOM 1908 O O . VAL B 1 47 ? 12.875 -18.562 2.303 1 93.5 47 VAL B O 1
ATOM 1911 N N . LYS B 1 48 ? 14.391 -20.094 2.082 1 91.81 48 LYS B N 1
ATOM 1912 C CA . LYS B 1 48 ? 15.391 -19.375 2.859 1 91.81 48 LYS B CA 1
ATOM 1913 C C . LYS B 1 48 ? 16.078 -18.297 2.014 1 91.81 48 LYS B C 1
ATOM 1915 O O . LYS B 1 48 ? 16.703 -17.375 2.549 1 91.81 48 LYS B O 1
ATOM 1920 N N . ARG B 1 49 ? 16.109 -18.469 0.68 1 93.75 49 ARG B N 1
ATOM 1921 C CA . ARG B 1 49 ? 16.672 -17.5 -0.268 1 93.75 49 ARG B CA 1
ATOM 1922 C C . ARG B 1 49 ? 15.664 -17.156 -1.354 1 93.75 49 ARG B C 1
ATOM 1924 O O . ARG B 1 49 ? 14.75 -17.922 -1.642 1 93.75 49 ARG B O 1
ATOM 1931 N N . PRO B 1 50 ? 15.875 -15.953 -1.856 1 94.38 50 PRO B N 1
ATOM 1932 C CA . PRO B 1 50 ? 14.906 -15.57 -2.885 1 94.38 50 PRO B CA 1
ATOM 1933 C C . PRO B 1 50 ? 14.789 -16.609 -4 1 94.38 50 PRO B C 1
ATOM 1935 O O . PRO B 1 50 ? 15.797 -17.016 -4.574 1 94.38 50 PRO B O 1
ATOM 1938 N N . ARG B 1 51 ? 13.562 -16.938 -4.207 1 96.81 51 ARG B N 1
ATOM 1939 C CA . ARG B 1 51 ? 13.25 -17.891 -5.266 1 96.81 51 ARG B CA 1
ATOM 1940 C C . ARG B 1 51 ? 12.359 -17.266 -6.324 1 96.81 51 ARG B C 1
ATOM 1942 O O . ARG B 1 51 ? 11.312 -16.688 -6.004 1 96.81 51 ARG B O 1
ATOM 1949 N N . LEU B 1 52 ? 12.805 -17.438 -7.547 1 97.62 52 LEU B N 1
ATOM 1950 C CA . LEU B 1 52 ? 12 -16.953 -8.656 1 97.62 52 LEU B CA 1
ATOM 1951 C C . LEU B 1 52 ? 10.672 -17.703 -8.742 1 97.62 52 LEU B C 1
ATOM 1953 O O . LEU B 1 52 ? 10.656 -18.938 -8.68 1 97.62 52 LEU B O 1
ATOM 1957 N N . ASN B 1 53 ? 9.602 -16.984 -8.789 1 97.88 53 ASN B N 1
ATOM 1958 C CA . ASN B 1 53 ? 8.289 -17.609 -8.906 1 97.88 53 ASN B CA 1
ATOM 1959 C C . ASN B 1 53 ? 8.016 -18.062 -10.344 1 97.88 53 ASN B C 1
ATOM 1961 O O . ASN B 1 53 ? 7.73 -17.234 -11.211 1 97.88 53 ASN B O 1
ATOM 1965 N N . ALA B 1 54 ? 8 -19.266 -10.547 1 97.62 54 ALA B N 1
ATOM 1966 C CA . ALA B 1 54 ? 7.848 -19.828 -11.883 1 97.62 54 ALA B CA 1
ATOM 1967 C C . ALA B 1 54 ? 6.43 -19.625 -12.406 1 97.62 54 ALA B C 1
ATOM 1969 O O . ALA B 1 54 ? 6.18 -19.734 -13.609 1 97.62 54 ALA B O 1
ATOM 1970 N N . HIS B 1 55 ? 5.496 -19.328 -11.562 1 97.75 55 HIS B N 1
ATOM 1971 C CA . HIS B 1 55 ? 4.102 -19.156 -11.953 1 97.75 55 HIS B CA 1
ATOM 1972 C C . HIS B 1 55 ? 3.832 -17.719 -12.398 1 97.75 55 HIS B C 1
ATOM 1974 O O . HIS B 1 55 ? 2.748 -17.406 -12.891 1 97.75 55 HIS B O 1
ATOM 1980 N N . LEU B 1 56 ? 4.816 -16.859 -12.266 1 97.69 56 LEU B N 1
ATOM 1981 C CA . LEU B 1 56 ? 4.629 -15.438 -12.547 1 97.69 56 LEU B CA 1
ATOM 1982 C C . LEU B 1 56 ? 5.738 -14.914 -13.445 1 97.69 56 LEU B C 1
ATOM 1984 O O . LEU B 1 56 ? 6.121 -13.75 -13.352 1 97.69 56 LEU B O 1
ATOM 1988 N N . LEU B 1 57 ? 6.223 -15.664 -14.328 1 97.5 57 LEU B N 1
ATOM 1989 C CA . LEU B 1 57 ? 7.344 -15.297 -15.18 1 97.5 57 LEU B CA 1
ATOM 1990 C C . LEU B 1 57 ? 6.941 -14.195 -16.156 1 97.5 57 LEU B C 1
ATOM 1992 O O . LEU B 1 57 ? 5.828 -14.211 -16.688 1 97.5 57 LEU B O 1
ATOM 1996 N N . PRO B 1 58 ? 7.863 -13.312 -16.406 1 96.44 58 PRO B N 1
ATOM 1997 C CA . PRO B 1 58 ? 7.562 -12.172 -17.266 1 96.44 58 PRO B CA 1
ATOM 1998 C C . PRO B 1 58 ? 7.172 -12.602 -18.688 1 96.44 58 PRO B C 1
ATOM 2000 O O . PRO B 1 58 ? 6.332 -11.953 -19.312 1 96.44 58 PRO B O 1
ATOM 2003 N N . ASP B 1 59 ? 7.73 -13.602 -19.188 1 95.62 59 ASP B N 1
ATOM 2004 C CA . ASP B 1 59 ? 7.473 -14.008 -20.578 1 95.62 59 ASP B CA 1
ATOM 2005 C C . ASP B 1 59 ? 6.168 -14.797 -20.672 1 95.62 59 ASP B C 1
ATOM 2007 O O . ASP B 1 59 ? 5.609 -14.938 -21.766 1 95.62 59 ASP B O 1
ATOM 2011 N N . LYS B 1 60 ? 5.625 -15.328 -19.594 1 94.5 60 LYS B N 1
ATOM 2012 C CA . LYS B 1 60 ? 4.41 -16.141 -19.609 1 94.5 60 LYS B CA 1
ATOM 2013 C C . LYS B 1 60 ? 3.209 -15.336 -19.125 1 94.5 60 LYS B C 1
ATOM 2015 O O . LYS B 1 60 ? 2.129 -15.398 -19.719 1 94.5 60 LYS B O 1
ATOM 2020 N N . VAL B 1 61 ? 3.336 -14.617 -18.062 1 94.06 61 VAL B N 1
ATOM 2021 C CA . VAL B 1 61 ? 2.227 -13.938 -17.406 1 94.06 61 VAL B CA 1
ATOM 2022 C C . VAL B 1 61 ? 2.42 -12.422 -17.5 1 94.06 61 VAL B C 1
ATOM 2024 O O . VAL B 1 61 ? 1.569 -11.719 -18.047 1 94.06 61 VAL B O 1
ATOM 2027 N N . GLY B 1 62 ? 3.688 -11.906 -17.078 1 95.12 62 GLY B N 1
ATOM 2028 C CA . GLY B 1 62 ? 4.012 -10.492 -17.172 1 95.12 62 GLY B CA 1
ATOM 2029 C C . GLY B 1 62 ? 3.359 -9.648 -16.094 1 95.12 62 GLY B C 1
ATOM 2030 O O . GLY B 1 62 ? 2.438 -8.883 -16.359 1 95.12 62 GLY B O 1
ATOM 2031 N N . ILE B 1 63 ? 3.938 -9.68 -14.984 1 96.19 63 ILE B N 1
ATOM 2032 C CA . ILE B 1 63 ? 3.438 -8.961 -13.812 1 96.19 63 ILE B CA 1
ATOM 2033 C C . ILE B 1 63 ? 3.975 -7.535 -13.812 1 96.19 63 ILE B C 1
ATOM 2035 O O . ILE B 1 63 ? 5.16 -7.309 -14.07 1 96.19 63 ILE B O 1
ATOM 2039 N N . VAL B 1 64 ? 3.012 -6.566 -13.406 1 93.19 64 VAL B N 1
ATOM 2040 C CA . VAL B 1 64 ? 3.455 -5.176 -13.375 1 93.19 64 VAL B CA 1
ATOM 2041 C C . VAL B 1 64 ? 3.186 -4.578 -11.992 1 93.19 64 VAL B C 1
ATOM 2043 O O . VAL B 1 64 ? 3.672 -3.492 -11.68 1 93.19 64 VAL B O 1
ATOM 2046 N N . ALA B 1 65 ? 2.441 -5.273 -11.18 1 91.88 65 ALA B N 1
ATOM 2047 C CA . ALA B 1 65 ? 2.168 -4.824 -9.82 1 91.88 65 ALA B CA 1
ATOM 2048 C C . ALA B 1 65 ? 1.828 -6.004 -8.914 1 91.88 65 ALA B C 1
ATOM 2050 O O . ALA B 1 65 ? 1.264 -7 -9.367 1 91.88 65 ALA B O 1
ATOM 2051 N N . ILE B 1 66 ? 2.172 -5.836 -7.629 1 93.25 66 ILE B N 1
ATOM 2052 C CA . ILE B 1 66 ? 1.843 -6.82 -6.605 1 93.25 66 ILE B CA 1
ATOM 2053 C C . ILE B 1 66 ? 1.312 -6.113 -5.359 1 93.25 66 ILE B C 1
ATOM 2055 O O . ILE B 1 66 ? 1.83 -5.062 -4.965 1 93.25 66 ILE B O 1
ATOM 2059 N N . THR B 1 67 ? 0.301 -6.633 -4.797 1 91.75 67 THR B N 1
ATOM 2060 C CA . THR B 1 67 ? -0.153 -6.227 -3.473 1 91.75 67 THR B CA 1
ATOM 2061 C C . THR B 1 67 ? -0.351 -7.445 -2.574 1 91.75 67 THR B C 1
ATOM 2063 O O . THR B 1 67 ? -0.873 -8.469 -3.016 1 91.75 67 THR B O 1
ATOM 2066 N N . ILE B 1 68 ? 0.168 -7.32 -1.377 1 89.56 68 ILE B N 1
ATOM 2067 C CA . ILE B 1 68 ? 0.076 -8.398 -0.398 1 89.56 68 ILE B CA 1
ATOM 2068 C C . ILE B 1 68 ? -0.794 -7.953 0.776 1 89.56 68 ILE B C 1
ATOM 2070 O O . ILE B 1 68 ? -0.54 -6.91 1.387 1 89.56 68 ILE B O 1
ATOM 2074 N N . GLY B 1 69 ? -1.791 -8.703 1.01 1 85.69 69 GLY B N 1
ATOM 2075 C CA . GLY B 1 69 ? -2.611 -8.484 2.189 1 85.69 69 GLY B CA 1
ATOM 2076 C C . GLY B 1 69 ? -2.092 -9.203 3.42 1 85.69 69 GLY B C 1
ATOM 2077 O O . GLY B 1 69 ? -0.882 -9.25 3.654 1 85.69 69 GLY B O 1
ATOM 2078 N N . GLY B 1 70 ? -3.008 -9.727 4.297 1 79.44 70 GLY B N 1
ATOM 2079 C CA . GLY B 1 70 ? -2.58 -10.453 5.484 1 79.44 70 GLY B CA 1
ATOM 2080 C C . GLY B 1 70 ? -1.983 -11.812 5.168 1 79.44 70 GLY B C 1
ATOM 2081 O O . GLY B 1 70 ? -0.862 -12.109 5.582 1 79.44 70 GLY B O 1
ATOM 2082 N N . LEU B 1 71 ? -2.688 -12.578 4.375 1 85.75 71 LEU B N 1
ATOM 2083 C CA . LEU B 1 71 ? -2.254 -13.938 4.07 1 85.75 71 LEU B CA 1
ATOM 2084 C C . LEU B 1 71 ? -2.494 -14.273 2.604 1 85.75 71 LEU B C 1
ATOM 2086 O O . LEU B 1 71 ? -2.602 -15.445 2.238 1 85.75 71 LEU B O 1
ATOM 2090 N N . HIS B 1 72 ? -2.562 -13.219 1.804 1 91.44 72 HIS B N 1
ATOM 2091 C CA . HIS B 1 72 ? -2.852 -13.398 0.386 1 91.44 72 HIS B CA 1
ATOM 2092 C C . HIS B 1 72 ? -2.193 -12.312 -0.455 1 91.44 72 HIS B C 1
ATOM 2094 O O . HIS B 1 72 ? -1.787 -11.273 0.073 1 91.44 72 HIS B O 1
ATOM 2100 N N . GLY B 1 73 ? -2.098 -12.602 -1.709 1 93.5 73 GLY B N 1
ATOM 2101 C CA . GLY B 1 73 ? -1.546 -11.641 -2.652 1 93.5 73 GLY B CA 1
ATOM 2102 C C . GLY B 1 73 ? -2.338 -11.555 -3.943 1 93.5 73 GLY B C 1
ATOM 2103 O O . GLY B 1 73 ? -3.025 -12.5 -4.324 1 93.5 73 GLY B O 1
ATOM 2104 N N . LEU B 1 74 ? -2.252 -10.391 -4.504 1 95.69 74 LEU B N 1
ATOM 2105 C CA . LEU B 1 74 ? -2.723 -10.148 -5.859 1 95.69 74 LEU B CA 1
ATOM 2106 C C . LEU B 1 74 ? -1.57 -9.734 -6.77 1 95.69 74 LEU B C 1
ATOM 2108 O O . LEU B 1 74 ? -0.647 -9.039 -6.336 1 95.69 74 LEU B O 1
ATOM 2112 N N . ALA B 1 75 ? -1.658 -10.133 -7.973 1 96.31 75 ALA B N 1
ATOM 2113 C CA . ALA B 1 75 ? -0.746 -9.664 -9.008 1 96.31 75 ALA B CA 1
ATOM 2114 C C . ALA B 1 75 ? -1.516 -9.109 -10.211 1 96.31 75 ALA B C 1
ATOM 2116 O O . ALA B 1 75 ? -2.477 -9.727 -10.672 1 96.31 75 ALA B O 1
ATOM 2117 N N . LEU B 1 76 ? -1.062 -8.008 -10.609 1 95 76 LEU B N 1
ATOM 2118 C CA . LEU B 1 76 ? -1.623 -7.387 -11.805 1 95 76 LEU B CA 1
ATOM 2119 C C . LEU B 1 76 ? -0.785 -7.723 -13.039 1 95 76 LEU B C 1
ATOM 2121 O O . LEU B 1 76 ? 0.426 -7.492 -13.047 1 95 76 LEU B O 1
ATOM 2125 N N . LEU B 1 77 ? -1.448 -8.219 -14.031 1 95.38 77 LEU B N 1
ATOM 2126 C CA . LEU B 1 77 ? -0.781 -8.578 -15.273 1 95.38 77 LEU B CA 1
ATOM 2127 C C . LEU B 1 77 ? -0.737 -7.391 -16.234 1 95.38 77 LEU B C 1
ATOM 2129 O O . LEU B 1 77 ? -1.608 -6.52 -16.188 1 95.38 77 LEU B O 1
ATOM 2133 N N . TYR B 1 78 ? 0.25 -7.43 -17.109 1 92.88 78 TYR B N 1
ATOM 2134 C CA . TYR B 1 78 ? 0.426 -6.398 -18.125 1 92.88 78 TYR B CA 1
ATOM 2135 C C . TYR B 1 78 ? -0.832 -6.25 -18.969 1 92.88 78 TYR B C 1
ATOM 2137 O O . TYR B 1 78 ? -1.196 -5.137 -19.359 1 92.88 78 TYR B O 1
ATOM 2145 N N . GLU B 1 79 ? -1.541 -7.301 -19.141 1 92.88 79 GLU B N 1
ATOM 2146 C CA . GLU B 1 79 ? -2.721 -7.301 -20 1 92.88 79 GLU B CA 1
ATOM 2147 C C . GLU B 1 79 ? -3.963 -6.859 -19.234 1 92.88 79 GLU B C 1
ATOM 2149 O O . GLU B 1 79 ? -5.066 -6.844 -19.781 1 92.88 79 GLU B O 1
ATOM 2154 N N . GLY B 1 80 ? -3.791 -6.602 -18.031 1 93 80 GLY B N 1
ATOM 2155 C CA . GLY B 1 80 ? -4.906 -6.066 -17.281 1 93 80 GLY B CA 1
ATOM 2156 C C . GLY B 1 80 ? -5.773 -7.145 -16.641 1 93 80 GLY B C 1
ATOM 2157 O O . GLY B 1 80 ? -6.988 -6.988 -16.547 1 93 80 GLY B O 1
ATOM 2158 N N . LYS B 1 81 ? -5.211 -8.203 -16.344 1 94.81 81 LYS B N 1
ATOM 2159 C CA . LYS B 1 81 ? -5.852 -9.281 -15.594 1 94.81 81 LYS B CA 1
ATOM 2160 C C . LYS B 1 81 ? -5.242 -9.414 -14.203 1 94.81 81 LYS B C 1
ATOM 2162 O O . LYS B 1 81 ? -4.223 -8.789 -13.898 1 94.81 81 LYS B O 1
ATOM 2167 N N . VAL B 1 82 ? -5.938 -10.203 -13.352 1 96.44 82 VAL B N 1
ATOM 2168 C CA . VAL B 1 82 ? -5.5 -10.273 -11.961 1 96.44 82 VAL B CA 1
ATOM 2169 C C . VAL B 1 82 ? -5.352 -11.727 -11.531 1 96.44 82 VAL B C 1
ATOM 2171 O O . VAL B 1 82 ? -6.219 -12.555 -11.812 1 96.44 82 VAL B O 1
ATOM 2174 N N . TYR B 1 83 ? -4.215 -12.016 -10.891 1 97.69 83 TYR B N 1
ATOM 2175 C CA . TYR B 1 83 ? -4.004 -13.289 -10.211 1 97.69 83 TYR B CA 1
ATOM 2176 C C . TYR B 1 83 ? -4.129 -13.133 -8.703 1 97.69 83 TYR B C 1
ATOM 2178 O O . TYR B 1 83 ? -3.834 -12.07 -8.156 1 97.69 83 TYR B O 1
ATOM 2186 N N . SER B 1 84 ? -4.566 -14.234 -8.117 1 97.38 84 SER B N 1
ATOM 2187 C CA . SER B 1 84 ? -4.57 -14.273 -6.656 1 97.38 84 SER B CA 1
ATOM 2188 C C . SER B 1 84 ? -3.959 -15.578 -6.141 1 97.38 84 SER B C 1
ATOM 2190 O O . SER B 1 84 ? -3.953 -16.594 -6.848 1 97.38 84 SER B O 1
ATOM 2192 N N . TRP B 1 85 ? -3.455 -15.523 -4.945 1 96.56 85 TRP B N 1
ATOM 2193 C CA . TRP B 1 85 ? -3.004 -16.703 -4.227 1 96.56 85 TRP B CA 1
ATOM 2194 C C . TRP B 1 85 ? -3.035 -16.484 -2.719 1 96.56 85 TRP B C 1
ATOM 2196 O O . TRP B 1 85 ? -3.223 -15.352 -2.262 1 96.56 85 TRP B O 1
ATOM 2206 N N . GLY B 1 86 ? -2.83 -17.594 -1.949 1 94.12 86 GLY B N 1
ATOM 2207 C CA . GLY B 1 86 ? -2.787 -17.5 -0.498 1 94.12 86 GLY B CA 1
ATOM 2208 C C . GLY B 1 86 ? -3.996 -18.125 0.173 1 94.12 86 GLY B C 1
ATOM 2209 O O . GLY B 1 86 ? -4.699 -18.938 -0.434 1 94.12 86 GLY B O 1
ATOM 2210 N N . ALA B 1 87 ? -4.086 -17.719 1.46 1 91.81 87 ALA B N 1
ATOM 2211 C CA . ALA B 1 87 ? -5.23 -18.219 2.221 1 91.81 87 ALA B CA 1
ATOM 2212 C C . ALA B 1 87 ? -6.531 -17.594 1.733 1 91.81 87 ALA B C 1
ATOM 2214 O O . ALA B 1 87 ? -6.574 -16.391 1.442 1 91.81 87 ALA B O 1
ATOM 2215 N N . ASN B 1 88 ? -7.562 -18.359 1.749 1 92.56 88 ASN B N 1
ATOM 2216 C CA . ASN B 1 88 ? -8.836 -17.844 1.269 1 92.56 88 ASN B CA 1
ATOM 2217 C C . ASN B 1 88 ? -9.797 -17.547 2.42 1 92.56 88 ASN B C 1
ATOM 2219 O O . ASN B 1 88 ? -11.016 -17.531 2.232 1 92.56 88 ASN B O 1
ATOM 2223 N N . ASP B 1 89 ? -9.164 -17.312 3.502 1 85.62 89 ASP B N 1
ATOM 2224 C CA . ASP B 1 89 ? -10 -16.828 4.594 1 85.62 89 ASP B CA 1
ATOM 2225 C C . ASP B 1 89 ? -10.719 -15.531 4.211 1 85.62 89 ASP B C 1
ATOM 2227 O O . ASP B 1 89 ? -10.188 -14.727 3.451 1 85.62 89 ASP B O 1
ATOM 2231 N N . HIS B 1 90 ? -11.938 -15.391 4.453 1 86.56 90 HIS B N 1
ATOM 2232 C CA . HIS B 1 90 ? -12.742 -14.211 4.148 1 86.56 90 HIS B CA 1
ATOM 2233 C C . HIS B 1 90 ? -12.953 -14.062 2.645 1 86.56 90 HIS B C 1
ATOM 2235 O O . HIS B 1 90 ? -13.188 -12.961 2.152 1 86.56 90 HIS B O 1
ATOM 2241 N N . TYR B 1 91 ? -12.562 -15.102 1.802 1 93.62 91 TYR B N 1
ATOM 2242 C CA . TYR B 1 91 ? -12.805 -15.156 0.364 1 93.62 91 TYR B CA 1
ATOM 2243 C C . TYR B 1 91 ? -11.891 -14.188 -0.376 1 93.62 91 TYR B C 1
ATOM 2245 O O . TYR B 1 91 ? -12.305 -13.555 -1.35 1 93.62 91 TYR B O 1
ATOM 2253 N N . ALA B 1 92 ? -10.727 -14.109 0.161 1 92.88 92 ALA B N 1
ATOM 2254 C CA . ALA B 1 92 ? -9.766 -13.141 -0.358 1 92.88 92 ALA B CA 1
ATOM 2255 C C . ALA B 1 92 ? -9.359 -13.484 -1.786 1 92.88 92 ALA B C 1
ATOM 2257 O O . ALA B 1 92 ? -9 -12.602 -2.566 1 92.88 92 ALA B O 1
ATOM 2258 N N . LEU B 1 93 ? -9.453 -14.695 -2.193 1 96.75 93 LEU B N 1
ATOM 2259 C CA . LEU B 1 93 ? -8.914 -15.102 -3.486 1 96.75 93 LEU B CA 1
ATOM 2260 C C . LEU B 1 93 ? -9.883 -14.766 -4.613 1 96.75 93 LEU B C 1
ATOM 2262 O O . LEU B 1 93 ? -9.492 -14.742 -5.785 1 96.75 93 LEU B O 1
ATOM 2266 N N . GLY B 1 94 ? -11.188 -14.625 -4.32 1 96.69 94 GLY B N 1
ATOM 2267 C CA . GLY B 1 94 ? -12.148 -14.148 -5.305 1 96.69 94 GLY B CA 1
ATOM 2268 C C . GLY B 1 94 ? -12.469 -15.172 -6.371 1 96.69 94 GLY B C 1
ATOM 2269 O O . GLY B 1 94 ? -12.914 -14.812 -7.469 1 96.69 94 GLY B O 1
ATOM 2270 N N . ARG B 1 95 ? -12.203 -16.344 -6.129 1 95.44 95 ARG B N 1
ATOM 2271 C CA . ARG B 1 95 ? -12.469 -17.438 -7.059 1 95.44 95 ARG B CA 1
ATOM 2272 C C . ARG B 1 95 ? -12.828 -18.719 -6.312 1 95.44 95 ARG B C 1
ATOM 2274 O O . ARG B 1 95 ? -12.664 -18.812 -5.094 1 95.44 95 ARG B O 1
ATOM 2281 N N . VAL B 1 96 ? -13.422 -19.641 -7.055 1 88.94 96 VAL B N 1
ATOM 2282 C CA . VAL B 1 96 ? -13.852 -20.906 -6.461 1 88.94 96 VAL B CA 1
ATOM 2283 C C . VAL B 1 96 ? -12.641 -21.719 -6.031 1 88.94 96 VAL B C 1
ATOM 2285 O O . VAL B 1 96 ? -11.734 -21.969 -6.832 1 88.94 96 VAL B O 1
ATOM 2288 N N . ILE B 1 97 ? -12.594 -21.891 -4.734 1 87.38 97 ILE B N 1
ATOM 2289 C CA . ILE B 1 97 ? -11.539 -22.734 -4.184 1 87.38 97 ILE B CA 1
ATOM 2290 C C . ILE B 1 97 ? -12.133 -24.047 -3.701 1 87.38 97 ILE B C 1
ATOM 2292 O O . ILE B 1 97 ? -13 -24.062 -2.824 1 87.38 97 ILE B O 1
ATOM 2296 N N . THR B 1 98 ? -12.242 -25.109 -4.477 1 75.56 98 THR B N 1
ATOM 2297 C CA . THR B 1 98 ? -12.781 -26.375 -4.016 1 75.56 98 THR B CA 1
ATOM 2298 C C . THR B 1 98 ? -11.812 -27.062 -3.055 1 75.56 98 THR B C 1
ATOM 2300 O O . THR B 1 98 ? -10.594 -27.047 -3.271 1 75.56 98 THR B O 1
ATOM 2303 N N . HIS B 1 99 ? -12.156 -27 -1.813 1 61.56 99 HIS B N 1
ATOM 2304 C CA . HIS B 1 99 ? -11.336 -27.703 -0.836 1 61.56 99 HIS B CA 1
ATOM 2305 C C . HIS B 1 99 ? -11.273 -29.203 -1.155 1 61.56 99 HIS B C 1
ATOM 2307 O O . HIS B 1 99 ? -12.312 -29.844 -1.346 1 61.56 99 HIS B O 1
ATOM 2313 N N . THR B 1 100 ? -10.375 -29.578 -1.94 1 54.16 100 THR B N 1
ATOM 2314 C CA . THR B 1 100 ? -10.227 -31.031 -1.94 1 54.16 100 THR B CA 1
ATOM 2315 C C . THR B 1 100 ? -9.469 -31.5 -0.702 1 54.16 100 THR B C 1
ATOM 2317 O O . THR B 1 100 ? -8.391 -30.984 -0.399 1 54.16 100 THR B O 1
ATOM 2320 N N . PRO B 1 101 ? -10.172 -32.188 0.196 1 51.81 101 PRO B N 1
ATOM 2321 C CA . PRO B 1 101 ? -9.461 -32.781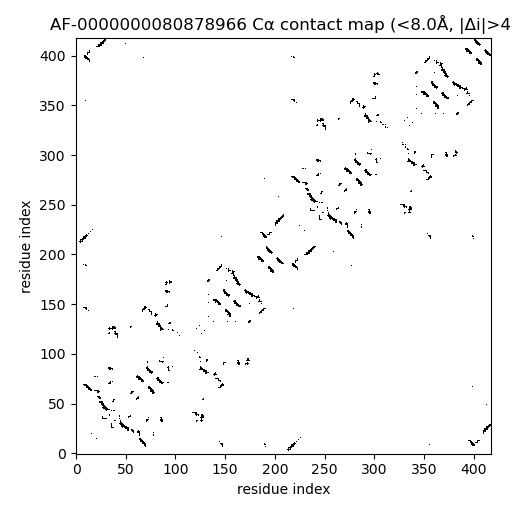 1.343 1 51.81 101 PRO B CA 1
ATOM 2322 C C . PRO B 1 101 ? -8.078 -33.312 0.975 1 51.81 101 PRO B C 1
ATOM 2324 O O . PRO B 1 101 ? -7.902 -33.906 -0.088 1 51.81 101 PRO B O 1
ATOM 2327 N N . LEU B 1 102 ? -7.137 -32.562 1.276 1 52.66 102 LEU B N 1
ATOM 2328 C CA . LEU B 1 102 ? -5.801 -33.094 1.092 1 52.66 102 LEU B CA 1
ATOM 2329 C C . LEU B 1 102 ? -5.723 -34.531 1.653 1 52.66 102 LEU B C 1
ATOM 2331 O O . LEU B 1 102 ? -6.035 -34.75 2.822 1 52.66 102 LEU B O 1
ATOM 2335 N N . THR B 1 103 ? -6.207 -35.406 0.965 1 44.84 103 THR B N 1
ATOM 2336 C CA . THR B 1 103 ? -6.043 -36.781 1.456 1 44.84 103 THR B CA 1
ATOM 2337 C C . THR B 1 103 ? -4.609 -37 1.929 1 44.84 103 THR B C 1
ATOM 2339 O O . THR B 1 103 ? -3.656 -36.75 1.191 1 44.84 103 THR B O 1
ATOM 2342 N N . ARG B 1 104 ? -4.504 -36.906 3.223 1 49.53 104 ARG B N 1
ATOM 2343 C CA . ARG B 1 104 ? -3.283 -37.469 3.785 1 49.53 104 ARG B CA 1
ATOM 2344 C C . ARG B 1 104 ? -2.85 -38.719 3.012 1 49.53 104 ARG B C 1
ATOM 2346 O O . ARG B 1 104 ? -3.588 -39.719 2.943 1 49.53 104 ARG B O 1
ATOM 2353 N N . ILE B 1 105 ? -2.25 -38.469 1.908 1 42.09 105 ILE B N 1
ATOM 2354 C CA . ILE B 1 105 ? -1.693 -39.75 1.448 1 42.09 105 ILE B CA 1
ATOM 2355 C C . ILE B 1 105 ? -0.971 -40.438 2.602 1 42.09 105 ILE B C 1
ATOM 2357 O O . ILE B 1 105 ? 0.039 -39.938 3.102 1 42.09 105 ILE B O 1
ATOM 2361 N N . VAL B 1 106 ? -1.674 -41.031 3.451 1 41.22 106 VAL B N 1
ATOM 2362 C CA . VAL B 1 106 ? -1.104 -41.938 4.438 1 41.22 106 VAL B CA 1
ATOM 2363 C C . VAL B 1 106 ? -0.133 -42.906 3.754 1 41.22 106 VAL B C 1
ATOM 2365 O O . VAL B 1 106 ? -0.552 -43.812 3.004 1 41.22 106 VAL B O 1
ATOM 2368 N N . CYS B 1 107 ? 1.007 -42.438 3.354 1 37.84 107 CYS B N 1
ATOM 2369 C CA . CYS B 1 107 ? 1.918 -43.562 3.074 1 37.84 107 CYS B CA 1
ATOM 2370 C C . CYS B 1 107 ? 2.02 -44.5 4.27 1 37.84 107 CYS B C 1
ATOM 2372 O O . CYS B 1 107 ? 2.098 -44.031 5.414 1 37.84 107 CYS B O 1
ATOM 2374 N N . SER B 1 108 ? 1.493 -45.656 4.223 1 38.41 108 SER B N 1
ATOM 2375 C CA . SER B 1 108 ? 1.456 -46.781 5.164 1 38.41 108 SER B CA 1
ATOM 2376 C C . SER B 1 108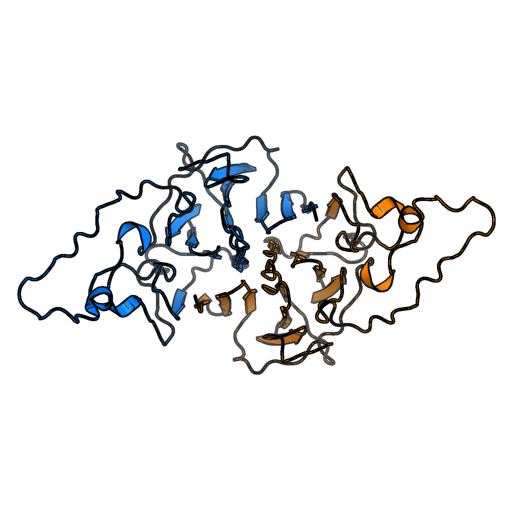 ? 2.721 -46.812 6.016 1 38.41 108 SER B C 1
ATOM 2378 O O . SER B 1 108 ? 2.795 -47.562 6.988 1 38.41 108 SER B O 1
ATOM 2380 N N . GLY B 1 109 ? 3.984 -46.875 5.453 1 38.66 109 GLY B N 1
ATOM 2381 C CA . GLY B 1 109 ? 5.039 -47.562 6.203 1 38.66 109 GLY B CA 1
ATOM 2382 C C . GLY B 1 109 ? 5.449 -46.812 7.457 1 38.66 109 GLY B C 1
ATOM 2383 O O . GLY B 1 109 ? 6.242 -47.312 8.258 1 38.66 109 GLY B O 1
ATOM 2384 N N . ASP B 1 110 ? 5.945 -45.531 7.422 1 38.31 110 ASP B N 1
ATOM 2385 C CA . ASP B 1 110 ? 6.75 -45.094 8.57 1 38.31 110 ASP B CA 1
ATOM 2386 C C . ASP B 1 110 ? 5.871 -44.844 9.789 1 38.31 110 ASP B C 1
ATOM 2388 O O . ASP B 1 110 ? 4.684 -44.531 9.648 1 38.31 110 ASP B O 1
ATOM 2392 N N . ASP B 1 111 ? 6.324 -45.281 11.023 1 39.78 111 ASP B N 1
ATOM 2393 C CA . ASP B 1 111 ? 5.945 -45.125 12.422 1 39.78 111 ASP B CA 1
ATOM 2394 C C . ASP B 1 111 ? 5.312 -43.781 12.688 1 39.78 111 ASP B C 1
ATOM 2396 O O . ASP B 1 111 ? 5.508 -42.844 11.914 1 39.78 111 ASP B O 1
ATOM 2400 N N . GLY B 1 112 ? 4.441 -43.656 13.742 1 41.31 112 GLY B N 1
ATOM 2401 C CA . GLY B 1 112 ? 3.545 -42.688 14.398 1 41.31 112 GLY B CA 1
ATOM 2402 C C . GLY B 1 112 ? 4.062 -41.281 14.383 1 41.31 112 GLY B C 1
ATOM 2403 O O . GLY B 1 112 ? 3.32 -40.344 14.68 1 41.31 112 GLY B O 1
ATOM 2404 N N . ASP B 1 113 ? 5.23 -41.156 14.945 1 39.94 113 ASP B N 1
ATOM 2405 C CA . ASP B 1 113 ? 5.703 -39.844 15.43 1 39.94 113 ASP B CA 1
ATOM 2406 C C . ASP B 1 113 ? 5.883 -38.875 14.273 1 39.94 113 ASP B C 1
ATOM 2408 O O . ASP B 1 113 ? 6.617 -37.875 14.398 1 39.94 113 ASP B O 1
ATOM 2412 N N . SER B 1 114 ? 5.836 -39.344 13.07 1 41.12 114 SER B N 1
ATOM 2413 C CA . SER B 1 114 ? 6.43 -38.5 12.047 1 41.12 114 SER B CA 1
ATOM 2414 C C . SER B 1 114 ? 5.715 -37.156 11.969 1 41.12 114 SER B C 1
ATOM 2416 O O . SER B 1 114 ? 4.492 -37.094 12.086 1 41.12 114 SER B O 1
ATOM 2418 N N . ASN B 1 115 ? 6.324 -36.062 12.406 1 45.03 115 ASN B N 1
ATOM 2419 C CA . ASN B 1 115 ? 6.094 -34.656 12.109 1 45.03 115 ASN B CA 1
ATOM 2420 C C . ASN B 1 115 ? 5.523 -34.469 10.703 1 45.03 115 ASN B C 1
ATOM 2422 O O . ASN B 1 115 ? 6.273 -34.219 9.75 1 45.03 115 ASN B O 1
ATOM 2426 N N . GLY B 1 116 ? 4.668 -35.219 10.273 1 48.88 116 GLY B N 1
ATOM 2427 C CA . GLY B 1 116 ? 3.971 -35.531 9.047 1 48.88 116 GLY B CA 1
ATOM 2428 C C . GLY B 1 116 ? 3.4 -34.344 8.328 1 48.88 116 GLY B C 1
ATOM 2429 O O . GLY B 1 116 ? 3.105 -34.406 7.137 1 48.88 116 GLY B O 1
ATOM 2430 N N . ASP B 1 117 ? 2.963 -33.469 9.047 1 56 117 ASP B N 1
ATOM 2431 C CA . ASP B 1 117 ? 2.416 -32.281 8.398 1 56 117 ASP B CA 1
ATOM 2432 C C . ASP B 1 117 ? 3.434 -31.656 7.449 1 56 117 ASP B C 1
ATOM 2434 O O . ASP B 1 117 ? 3.061 -31.078 6.422 1 56 117 ASP B O 1
ATOM 2438 N N . ASP B 1 118 ? 4.695 -31.922 7.754 1 62.38 118 ASP B N 1
ATOM 2439 C CA . ASP B 1 118 ? 5.754 -31.312 6.961 1 62.38 118 ASP B CA 1
ATOM 2440 C C . ASP B 1 118 ? 5.859 -31.953 5.582 1 62.38 118 ASP B C 1
ATOM 2442 O O . ASP B 1 118 ? 6.523 -31.422 4.688 1 62.38 118 ASP B O 1
ATOM 2446 N N . GLU B 1 119 ? 5.02 -33.062 5.344 1 74.19 119 GLU B N 1
ATOM 2447 C CA . GLU B 1 119 ? 5.195 -33.75 4.066 1 74.19 119 GLU B CA 1
ATOM 2448 C C . GLU B 1 119 ? 3.949 -33.594 3.193 1 74.19 119 GLU B C 1
ATOM 2450 O O . GLU B 1 119 ? 3.904 -34.125 2.08 1 74.19 119 GLU B O 1
ATOM 2455 N N . VAL B 1 120 ? 3.004 -33 3.656 1 84.19 120 VAL B N 1
ATOM 2456 C CA . VAL B 1 120 ? 1.775 -32.844 2.883 1 84.19 120 VAL B CA 1
ATOM 2457 C C . VAL B 1 120 ? 1.857 -31.578 2.027 1 84.19 120 VAL B C 1
ATOM 2459 O O . VAL B 1 120 ? 2.18 -30.5 2.529 1 84.19 120 VAL B O 1
ATOM 2462 N N . PRO B 1 121 ? 1.623 -31.781 0.72 1 90.31 121 PRO B N 1
ATOM 2463 C CA . PRO B 1 121 ? 1.628 -30.578 -0.135 1 90.31 121 PRO B CA 1
ATOM 2464 C C . PRO B 1 121 ? 0.582 -29.547 0.282 1 90.31 121 PRO B C 1
ATOM 2466 O O . PRO B 1 121 ? -0.402 -29.906 0.942 1 90.31 121 PRO B O 1
ATOM 2469 N N . LEU B 1 122 ? 0.847 -28.375 -0.117 1 91.38 122 LEU B N 1
ATOM 2470 C CA . LEU B 1 122 ? -0.126 -27.312 0.107 1 91.38 122 LEU B CA 1
ATOM 2471 C C . LEU B 1 122 ? -1.304 -27.438 -0.854 1 91.38 122 LEU B C 1
ATOM 2473 O O . LEU B 1 122 ? -1.205 -28.125 -1.874 1 91.38 122 LEU B O 1
ATOM 2477 N N . ASN B 1 123 ? -2.418 -26.797 -0.457 1 91.19 123 ASN B N 1
ATOM 2478 C CA . ASN B 1 123 ? -3.551 -26.734 -1.374 1 91.19 123 ASN B CA 1
ATOM 2479 C C . ASN B 1 123 ? -3.176 -26.047 -2.68 1 91.19 123 ASN B C 1
ATOM 2481 O O . ASN B 1 123 ? -2.816 -24.859 -2.678 1 91.19 123 ASN B O 1
ATOM 2485 N N . PRO B 1 124 ? -3.252 -26.75 -3.766 1 93.81 124 PRO B N 1
ATOM 2486 C CA . PRO B 1 124 ? -2.805 -26.156 -5.031 1 93.81 124 PRO B CA 1
ATOM 2487 C C . PRO B 1 124 ? -3.629 -24.938 -5.441 1 93.81 124 PRO B C 1
ATOM 2489 O O . PRO B 1 124 ? -3.107 -24.016 -6.078 1 93.81 124 PRO B O 1
ATOM 2492 N N . LEU B 1 125 ? -4.879 -24.875 -5.086 1 95.31 125 LEU B N 1
ATOM 2493 C CA . LEU B 1 125 ? -5.75 -23.781 -5.496 1 95.31 125 LEU B CA 1
ATOM 2494 C C . LEU B 1 125 ? -5.461 -22.531 -4.68 1 95.31 125 LEU B C 1
ATOM 2496 O O . LEU B 1 125 ? -5.82 -21.422 -5.086 1 95.31 125 LEU B O 1
ATOM 2500 N N . GLU B 1 126 ? -4.801 -22.703 -3.586 1 95.5 126 GLU B N 1
ATOM 2501 C CA . GLU B 1 126 ? -4.461 -21.562 -2.729 1 95.5 126 GLU B CA 1
ATOM 2502 C C . GLU B 1 126 ? -3.01 -21.141 -2.932 1 95.5 126 GLU B C 1
ATOM 2504 O O . GLU B 1 126 ? -2.697 -19.953 -2.889 1 95.5 126 GLU B O 1
ATOM 2509 N N . SER B 1 127 ? -2.176 -22.141 -3.178 1 95.38 127 SER B N 1
ATOM 2510 C CA . SER B 1 127 ? -0.737 -21.906 -3.15 1 95.38 127 SER B CA 1
ATOM 2511 C C . SER B 1 127 ? -0.225 -21.469 -4.52 1 95.38 127 SER B C 1
ATOM 2513 O O . SER B 1 127 ? 0.903 -20.984 -4.641 1 95.38 127 SER B O 1
ATOM 2515 N N . THR B 1 128 ? -1.027 -21.609 -5.516 1 97.12 128 THR B N 1
ATOM 2516 C CA . THR B 1 128 ? -0.644 -21.266 -6.879 1 97.12 128 THR B CA 1
ATOM 2517 C C . THR B 1 128 ? -1.385 -20.016 -7.352 1 97.12 128 THR B C 1
ATOM 2519 O O . THR B 1 128 ? -2.615 -19.953 -7.297 1 97.12 128 THR B O 1
ATOM 2522 N N . PRO B 1 129 ? -0.613 -19.047 -7.789 1 97.75 129 PRO B N 1
ATOM 2523 C CA . PRO B 1 129 ? -1.316 -17.906 -8.383 1 97.75 129 PRO B CA 1
ATOM 2524 C C . PRO B 1 129 ? -2.223 -18.312 -9.547 1 97.75 129 PRO B C 1
ATOM 2526 O O . PRO B 1 129 ? -1.796 -19.047 -10.43 1 97.75 129 PRO B O 1
ATOM 2529 N N . MET B 1 130 ? -3.457 -17.797 -9.484 1 97.44 130 MET B N 1
ATOM 2530 C CA . MET B 1 130 ? -4.426 -18.125 -10.523 1 97.44 130 MET B CA 1
ATOM 2531 C C . MET B 1 130 ? -5.293 -16.922 -10.875 1 97.44 130 MET B C 1
ATOM 2533 O O . MET B 1 130 ? -5.477 -16.031 -10.055 1 97.44 130 MET B O 1
ATOM 2537 N N . LEU B 1 131 ? -5.871 -17 -12.039 1 96.25 131 LEU B N 1
ATOM 2538 C CA . LEU B 1 131 ? -6.68 -15.914 -12.578 1 96.25 131 LEU B CA 1
ATOM 2539 C C . LEU B 1 131 ? -7.977 -15.758 -11.797 1 96.25 131 LEU B C 1
ATOM 2541 O O . LEU B 1 131 ? -8.625 -16.75 -11.453 1 96.25 131 LEU B O 1
ATOM 2545 N N . ILE B 1 132 ? -8.312 -14.5 -11.547 1 95.5 132 ILE B N 1
ATOM 2546 C CA . ILE B 1 132 ? -9.633 -14.133 -11.039 1 95.5 132 ILE B CA 1
ATOM 2547 C C . ILE B 1 132 ? -10.492 -13.594 -12.172 1 95.5 132 ILE B C 1
ATOM 2549 O O . ILE B 1 132 ? -10.016 -12.82 -13.008 1 95.5 132 ILE B O 1
ATOM 2553 N N . THR B 1 133 ? -11.734 -14.008 -12.156 1 93.75 133 THR B N 1
ATOM 2554 C CA . THR B 1 133 ? -12.672 -13.383 -13.078 1 93.75 133 THR B CA 1
ATOM 2555 C C . THR B 1 133 ? -13.328 -12.164 -12.438 1 93.75 133 THR B C 1
ATOM 2557 O O . THR B 1 133 ? -14.195 -12.305 -11.57 1 93.75 133 THR B O 1
ATOM 2560 N N . VAL B 1 134 ? -12.969 -11.039 -12.805 1 89.81 134 VAL B N 1
ATOM 2561 C CA . VAL B 1 134 ? -13.461 -9.812 -12.18 1 89.81 134 VAL B CA 1
ATOM 2562 C C . VAL B 1 134 ? -14.758 -9.375 -12.844 1 89.81 134 VAL B C 1
ATOM 2564 O O . VAL B 1 134 ? -15.688 -8.922 -12.172 1 89.81 134 VAL B O 1
ATOM 2567 N N . SER B 1 135 ? -14.82 -9.32 -14.094 1 81.31 135 SER B N 1
ATOM 2568 C CA . SER B 1 135 ? -16.016 -8.875 -14.805 1 81.31 135 SER B CA 1
ATOM 2569 C C . SER B 1 135 ? -16.344 -9.812 -15.953 1 81.31 135 SER B C 1
ATOM 2571 O O . SER B 1 135 ? -15.453 -10.406 -16.562 1 81.31 135 SER B O 1
ATOM 2573 N N . PRO B 1 136 ? -17.703 -9.977 -16.031 1 72.62 136 PRO B N 1
ATOM 2574 C CA . PRO B 1 136 ? -18.109 -10.781 -17.188 1 72.62 136 PRO B CA 1
ATOM 2575 C C . PRO B 1 136 ? -17.734 -10.125 -18.516 1 72.62 136 PRO B C 1
ATOM 2577 O O . PRO B 1 136 ? -17.672 -10.805 -19.547 1 72.62 136 PRO B O 1
ATOM 2580 N N . GLU B 1 137 ? -17.547 -8.828 -18.422 1 75.62 137 GLU B N 1
ATOM 2581 C CA . GLU B 1 137 ? -17.125 -8.109 -19.625 1 75.62 137 GLU B CA 1
ATOM 2582 C C . GLU B 1 137 ? -15.609 -7.957 -19.672 1 75.62 137 GLU B C 1
ATOM 2584 O O . GLU B 1 137 ? -14.953 -7.969 -18.625 1 75.62 137 GLU B O 1
ATOM 2589 N N . VAL B 1 138 ? -15.133 -8.156 -20.828 1 62.94 138 VAL B N 1
ATOM 2590 C CA . VAL B 1 138 ? -13.695 -7.973 -20.969 1 62.94 138 VAL B CA 1
ATOM 2591 C C . VAL B 1 138 ? -13.297 -6.59 -20.469 1 62.94 138 VAL B C 1
ATOM 2593 O O . VAL B 1 138 ? -13.688 -5.57 -21.031 1 62.94 138 VAL B O 1
ATOM 2596 N N . THR B 1 139 ? -12.75 -6.59 -19.234 1 81.25 139 THR B N 1
ATOM 2597 C CA . THR B 1 139 ? -12.305 -5.316 -18.672 1 81.25 139 THR B CA 1
ATOM 2598 C C . THR B 1 139 ? -10.805 -5.344 -18.391 1 81.25 139 THR B C 1
ATOM 2600 O O . THR B 1 139 ? -10.242 -6.402 -18.094 1 81.25 139 THR B O 1
ATOM 2603 N N . VAL B 1 140 ? -10.219 -4.25 -18.781 1 91.44 140 VAL B N 1
ATOM 2604 C CA . VAL B 1 140 ? -8.828 -4.035 -18.406 1 91.44 140 VAL B CA 1
ATOM 2605 C C . VAL B 1 140 ? -8.758 -3.473 -17 1 91.44 140 VAL B C 1
ATOM 2607 O O . VAL B 1 140 ? -9.469 -2.521 -16.656 1 91.44 140 VAL B O 1
ATOM 2610 N N . ILE B 1 141 ? -7.93 -4.098 -16.203 1 92.25 141 ILE B N 1
ATOM 2611 C CA . ILE B 1 141 ? -7.734 -3.674 -14.82 1 92.25 141 ILE B CA 1
ATOM 2612 C C . ILE B 1 141 ? -6.375 -2.994 -14.672 1 92.25 141 ILE B C 1
ATOM 2614 O O . ILE B 1 141 ? -5.332 -3.656 -14.727 1 92.25 141 ILE B O 1
ATOM 2618 N N . PRO B 1 142 ? -6.375 -1.761 -14.359 1 90 142 PRO B N 1
ATOM 2619 C CA . PRO B 1 142 ? -5.094 -1.064 -14.203 1 90 142 PRO B CA 1
ATOM 2620 C C . PRO B 1 142 ? -4.637 -0.99 -12.742 1 90 142 PRO B C 1
ATOM 2622 O O . PRO B 1 142 ? -3.48 -0.663 -12.469 1 90 142 PRO B O 1
ATOM 2625 N N . SER B 1 143 ? -5.539 -1.243 -11.875 1 91.31 143 SER B N 1
ATOM 2626 C CA . SER B 1 143 ? -5.184 -1.067 -10.469 1 91.31 143 SER B CA 1
ATOM 2627 C C . SER B 1 143 ? -5.879 -2.102 -9.594 1 91.31 143 SER B C 1
ATOM 2629 O O . SER B 1 143 ? -7.047 -2.426 -9.812 1 91.31 143 SER B O 1
ATOM 2631 N N . ILE B 1 144 ? -5.082 -2.514 -8.57 1 93.06 144 ILE B N 1
ATOM 2632 C CA . ILE B 1 144 ? -5.586 -3.463 -7.578 1 93.06 144 ILE B CA 1
ATOM 2633 C C . ILE B 1 144 ? -5.215 -2.992 -6.176 1 93.06 144 ILE B C 1
ATOM 2635 O O . ILE B 1 144 ? -4.242 -2.252 -5.996 1 93.06 144 ILE B O 1
ATOM 2639 N N . ALA B 1 145 ? -6.004 -3.434 -5.277 1 91.75 145 ALA B N 1
ATOM 2640 C CA . ALA B 1 145 ? -5.738 -3.176 -3.863 1 91.75 145 ALA B CA 1
ATOM 2641 C C . ALA B 1 145 ? -6.191 -4.348 -2.998 1 91.75 145 ALA B C 1
ATOM 2643 O O . ALA B 1 145 ? -7.199 -4.996 -3.299 1 91.75 145 ALA B O 1
ATOM 2644 N N . ALA B 1 146 ? -5.41 -4.559 -1.959 1 90.81 146 ALA B N 1
ATOM 2645 C CA . ALA B 1 146 ? -5.754 -5.617 -1.014 1 90.81 146 ALA B CA 1
ATOM 2646 C C . ALA B 1 146 ? -5.59 -5.141 0.427 1 90.81 146 ALA B C 1
ATOM 2648 O O . ALA B 1 146 ? -4.617 -4.457 0.754 1 90.81 146 ALA B O 1
ATOM 2649 N N . SER B 1 147 ? -6.535 -5.43 1.214 1 86.19 147 SER B N 1
ATOM 2650 C CA . SER B 1 147 ? -6.406 -5.391 2.666 1 86.19 147 SER B CA 1
ATOM 2651 C C . SER B 1 147 ? -6.395 -6.793 3.262 1 86.19 147 SER B C 1
ATOM 2653 O O . SER B 1 147 ? -6.176 -7.773 2.547 1 86.19 147 SER B O 1
ATOM 2655 N N . ASP B 1 148 ? -6.609 -6.832 4.578 1 83.38 148 ASP B N 1
ATOM 2656 C CA . ASP B 1 148 ? -6.672 -8.148 5.211 1 83.38 148 ASP B CA 1
ATOM 2657 C C . ASP B 1 148 ? -7.926 -8.906 4.773 1 83.38 148 ASP B C 1
ATOM 2659 O O . ASP B 1 148 ? -7.906 -10.133 4.664 1 83.38 148 ASP B O 1
ATOM 2663 N N . SER B 1 149 ? -8.961 -8.156 4.504 1 86.44 149 SER B N 1
ATOM 2664 C CA . SER B 1 149 ? -10.227 -8.844 4.293 1 86.44 149 SER B CA 1
ATOM 2665 C C . SER B 1 149 ? -10.938 -8.32 3.049 1 86.44 149 SER B C 1
ATOM 2667 O O . SER B 1 149 ? -11.891 -8.938 2.57 1 86.44 149 SER B O 1
ATOM 2669 N N . ILE B 1 150 ? -10.492 -7.215 2.535 1 89.25 150 ILE B N 1
ATOM 2670 C CA . ILE B 1 150 ? -11.156 -6.602 1.391 1 89.25 150 ILE B CA 1
ATOM 2671 C C . ILE B 1 150 ? -10.164 -6.457 0.236 1 89.25 150 ILE B C 1
ATOM 2673 O O . ILE B 1 150 ? -9.023 -6.051 0.44 1 89.25 150 ILE B O 1
ATOM 2677 N N . LEU B 1 151 ? -10.656 -6.805 -0.873 1 92.88 151 LEU B N 1
ATOM 2678 C CA . LEU B 1 151 ? -9.883 -6.676 -2.102 1 92.88 151 LEU B CA 1
ATOM 2679 C C . LEU B 1 151 ? -10.672 -5.914 -3.162 1 92.88 151 LEU B C 1
ATOM 2681 O O . LEU B 1 151 ? -11.891 -6.055 -3.258 1 92.88 151 LEU B O 1
ATOM 2685 N N . ILE B 1 152 ? -9.914 -5.137 -3.969 1 93.12 152 ILE B N 1
ATOM 2686 C CA . ILE B 1 152 ? -10.562 -4.273 -4.945 1 93.12 152 ILE B CA 1
ATOM 2687 C C . ILE B 1 152 ? -9.797 -4.32 -6.27 1 93.12 152 ILE B C 1
ATOM 2689 O O . ILE B 1 152 ? -8.562 -4.34 -6.281 1 93.12 152 ILE B O 1
ATOM 2693 N N . ALA B 1 153 ? -10.492 -4.348 -7.312 1 94.06 153 ALA B N 1
ATOM 2694 C CA . ALA B 1 153 ? -9.992 -4.109 -8.664 1 94.06 153 ALA B CA 1
ATOM 2695 C C . ALA B 1 153 ? -10.68 -2.908 -9.297 1 94.06 153 ALA B C 1
ATOM 2697 O O . ALA B 1 153 ? -11.906 -2.768 -9.211 1 94.06 153 ALA B O 1
ATOM 2698 N N . VAL B 1 154 ? -9.891 -2.09 -9.891 1 92.75 154 VAL B N 1
ATOM 2699 C CA . VAL B 1 154 ? -10.398 -0.922 -10.602 1 92.75 154 VAL B CA 1
ATOM 2700 C C . VAL B 1 154 ? -10.289 -1.142 -12.109 1 92.75 154 VAL B C 1
ATOM 2702 O O . VAL B 1 154 ? -9.203 -1.45 -12.617 1 92.75 154 VAL B O 1
ATOM 2705 N N . THR B 1 155 ? -11.359 -0.919 -12.805 1 92.06 155 THR B N 1
ATOM 2706 C CA . THR B 1 155 ? -11.32 -1.102 -14.25 1 92.06 155 THR B CA 1
ATOM 2707 C C . THR B 1 155 ? -10.867 0.179 -14.945 1 92.06 155 THR B C 1
ATOM 2709 O O . THR B 1 155 ? -10.859 1.252 -14.336 1 92.06 155 THR B O 1
ATOM 2712 N N . ASP B 1 156 ? -10.5 0.012 -16.219 1 89.06 156 ASP B N 1
ATOM 2713 C CA . ASP B 1 156 ? -10.055 1.159 -17 1 89.06 156 ASP B CA 1
ATOM 2714 C C . ASP B 1 156 ? -11.219 2.105 -17.297 1 89.06 156 ASP B C 1
ATOM 2716 O O . ASP B 1 156 ? -11 3.25 -17.703 1 89.06 156 ASP B O 1
ATOM 2720 N N . THR B 1 157 ? -12.445 1.665 -17 1 86.94 157 THR B N 1
ATOM 2721 C CA . THR B 1 157 ? -13.617 2.514 -17.203 1 86.94 157 THR B CA 1
ATOM 2722 C C . THR B 1 157 ? -14.016 3.197 -15.891 1 86.94 157 THR B C 1
ATOM 2724 O O . THR B 1 157 ? -15.047 3.863 -15.828 1 86.94 157 THR B O 1
ATOM 2727 N N . GLY B 1 158 ? -13.266 2.932 -14.891 1 86.69 158 GLY B N 1
ATOM 2728 C CA . GLY B 1 158 ? -13.484 3.623 -13.633 1 86.69 158 GLY B CA 1
ATOM 2729 C C . GLY B 1 158 ? -14.469 2.906 -12.719 1 86.69 158 GLY B C 1
ATOM 2730 O O . GLY B 1 158 ? -14.961 3.488 -11.758 1 86.69 158 GLY B O 1
ATOM 2731 N N . ARG B 1 159 ? -14.773 1.677 -12.977 1 89.75 159 ARG B N 1
ATOM 2732 C CA . ARG B 1 159 ? -15.633 0.869 -12.117 1 89.75 159 ARG B CA 1
ATOM 2733 C C . ARG B 1 159 ? -14.82 0.095 -11.086 1 89.75 159 ARG B C 1
ATOM 2735 O O . ARG B 1 159 ? -13.711 -0.358 -11.383 1 89.75 159 ARG B O 1
ATOM 2742 N N . LEU B 1 160 ? -15.461 -0.019 -9.945 1 92.38 160 LEU B N 1
ATOM 2743 C CA . LEU B 1 160 ? -14.812 -0.755 -8.867 1 92.38 160 LEU B CA 1
ATOM 2744 C C . LEU B 1 160 ? -15.484 -2.102 -8.641 1 92.38 160 LEU B C 1
ATOM 2746 O O . LEU B 1 160 ? -16.719 -2.174 -8.523 1 92.38 160 LEU B O 1
ATOM 2750 N N . TYR B 1 161 ? -14.688 -3.107 -8.609 1 93.94 161 TYR B N 1
ATOM 2751 C CA . TYR B 1 161 ? -15.141 -4.434 -8.195 1 93.94 161 TYR B CA 1
ATOM 2752 C C . TYR B 1 161 ? -14.5 -4.836 -6.871 1 93.94 161 TYR B C 1
ATOM 2754 O O . TYR B 1 161 ? -13.297 -4.645 -6.672 1 93.94 161 TYR B O 1
ATOM 2762 N N . GLY B 1 162 ? -15.297 -5.293 -6.004 1 93.94 162 GLY B N 1
ATOM 2763 C CA . GLY B 1 162 ? -14.82 -5.695 -4.695 1 93.94 162 GLY B CA 1
ATOM 2764 C C . GLY B 1 162 ? -15.258 -7.094 -4.305 1 93.94 162 GLY B C 1
ATOM 2765 O O . GLY B 1 162 ? -16.297 -7.578 -4.766 1 93.94 162 GLY B O 1
ATOM 2766 N N . TRP B 1 163 ? -14.477 -7.738 -3.549 1 95 163 TRP B N 1
ATOM 2767 C CA . TRP B 1 163 ? -14.82 -9.031 -2.959 1 95 163 TRP B CA 1
ATOM 2768 C C . TRP B 1 163 ? -14.148 -9.203 -1.601 1 95 163 TRP B C 1
ATOM 2770 O O . TRP B 1 163 ? -13.391 -8.336 -1.163 1 95 163 TRP B O 1
ATOM 2780 N N . GLY B 1 164 ? -14.484 -10.344 -0.946 1 94 164 GLY B N 1
ATOM 2781 C CA . GLY B 1 164 ? -14.008 -10.602 0.405 1 94 164 GLY B CA 1
ATOM 2782 C C . GLY B 1 164 ? -15.078 -10.391 1.462 1 94 164 GLY B C 1
ATOM 2783 O O . GLY B 1 164 ? -16.25 -10.703 1.241 1 94 164 GLY B O 1
ATOM 2784 N N . THR B 1 165 ? -14.516 -10 2.674 1 90.5 165 THR B N 1
ATOM 2785 C CA . THR B 1 165 ? -15.422 -9.82 3.807 1 90.5 165 THR B CA 1
ATOM 2786 C C . THR B 1 165 ? -15.391 -8.383 4.309 1 90.5 165 THR B C 1
ATOM 2788 O O . THR B 1 165 ? -14.336 -7.887 4.727 1 90.5 165 THR B O 1
ATOM 2791 N N . PHE B 1 166 ? -16.594 -7.789 4.215 1 79.38 166 PHE B N 1
ATOM 2792 C CA . PHE B 1 166 ? -16.766 -6.418 4.688 1 79.38 166 PHE B CA 1
ATOM 2793 C C . PHE B 1 166 ? -17.344 -6.398 6.094 1 79.38 166 PHE B C 1
ATOM 2795 O O . PHE B 1 166 ? -18.438 -6.945 6.328 1 79.38 166 PHE B O 1
ATOM 2802 N N . ARG B 1 167 ? -16.672 -5.676 6.961 1 68.25 167 ARG B N 1
ATOM 2803 C CA . ARG B 1 167 ? -17.141 -5.484 8.328 1 68.25 167 ARG B CA 1
ATOM 2804 C C . ARG B 1 167 ? -17.656 -6.793 8.922 1 68.25 167 ARG B C 1
ATOM 2806 O O . ARG B 1 167 ? -18.656 -6.812 9.641 1 68.25 167 ARG B O 1
ATOM 2813 N N . ARG B 1 168 ? -17.094 -7.844 8.555 1 65.75 168 ARG B N 1
ATOM 2814 C CA . ARG B 1 168 ? -17.391 -9.18 9.07 1 65.75 168 ARG B CA 1
ATOM 2815 C C . ARG B 1 168 ? -18.797 -9.617 8.688 1 65.75 168 ARG B C 1
ATOM 2817 O O . ARG B 1 168 ? -19.219 -10.734 9 1 65.75 168 ARG B O 1
ATOM 2824 N N . THR B 1 169 ? -19.5 -8.766 8.047 1 71.06 169 THR B N 1
ATOM 2825 C CA . THR B 1 169 ? -20.906 -9.141 7.855 1 71.06 169 THR B CA 1
ATOM 2826 C C . THR B 1 169 ? -21.219 -9.297 6.371 1 71.06 169 THR B C 1
ATOM 2828 O O . THR B 1 169 ? -22.062 -10.125 5.996 1 71.06 169 THR B O 1
ATOM 2831 N N . SER B 1 170 ? -20.672 -8.523 5.539 1 83.62 170 SER B N 1
ATOM 2832 C CA . SER B 1 170 ? -20.984 -8.617 4.117 1 83.62 170 SER B CA 1
ATOM 2833 C C . SER B 1 170 ? -19.875 -9.336 3.352 1 83.62 170 SER B C 1
ATOM 2835 O O . SER B 1 170 ? -18.75 -8.836 3.256 1 83.62 170 SER B O 1
ATOM 2837 N N . VAL B 1 171 ? -20.297 -10.523 2.865 1 85.44 171 VAL B N 1
ATOM 2838 C CA . VAL B 1 171 ? -19.312 -11.398 2.225 1 85.44 171 VAL B CA 1
ATOM 2839 C C . VAL B 1 171 ? -19.562 -11.43 0.718 1 85.44 171 VAL B C 1
ATOM 2841 O O . VAL B 1 171 ? -20.703 -11.617 0.273 1 85.44 171 VAL B O 1
ATOM 2844 N N . LYS B 1 172 ? -18.594 -11.164 -0.016 1 93.31 172 LYS B N 1
ATOM 2845 C CA . LYS B 1 172 ? -18.594 -11.375 -1.462 1 93.31 172 LYS B CA 1
ATOM 2846 C C . LYS B 1 172 ? -17.484 -12.344 -1.872 1 93.31 172 LYS B C 1
ATOM 2848 O O . LYS B 1 172 ? -16.297 -12 -1.817 1 93.31 172 LYS B O 1
ATOM 2853 N N . GLU B 1 173 ? -17.859 -13.531 -2.404 1 94.44 173 GLU B N 1
ATOM 2854 C CA . GLU B 1 173 ? -16.906 -14.602 -2.676 1 94.44 173 GLU B CA 1
ATOM 2855 C C . GLU B 1 173 ? -16.156 -14.352 -3.979 1 94.44 173 GLU B C 1
ATOM 2857 O O . GLU B 1 173 ? -15.094 -14.938 -4.211 1 94.44 173 GLU B O 1
ATOM 2862 N N . VAL B 1 174 ? -16.844 -13.617 -4.801 1 94.81 174 VAL B N 1
ATOM 2863 C CA . VAL B 1 174 ? -16.25 -13.258 -6.086 1 94.81 174 VAL B CA 1
ATOM 2864 C C . VAL B 1 174 ? -16.438 -11.758 -6.328 1 94.81 174 VAL B C 1
ATOM 2866 O O . VAL B 1 174 ? -17.266 -11.117 -5.695 1 94.81 174 VAL B O 1
ATOM 2869 N N . PRO B 1 175 ? -15.641 -11.227 -7.234 1 95.5 175 PRO B N 1
ATOM 2870 C CA . PRO B 1 175 ? -15.766 -9.789 -7.48 1 95.5 175 PRO B CA 1
ATOM 2871 C C . PRO B 1 175 ? -17.188 -9.375 -7.863 1 95.5 175 PRO B C 1
ATOM 2873 O O . PRO B 1 175 ? -17.812 -10.016 -8.719 1 95.5 175 PRO B O 1
ATOM 2876 N N . VAL B 1 176 ? -17.562 -8.312 -7.23 1 94.38 176 VAL B N 1
ATOM 2877 C CA . VAL B 1 176 ? -18.859 -7.727 -7.559 1 94.38 176 VAL B CA 1
ATOM 2878 C C . VAL B 1 176 ? -18.703 -6.227 -7.801 1 94.38 176 VAL B C 1
ATOM 2880 O O . VAL B 1 176 ? -17.844 -5.582 -7.199 1 94.38 176 VAL B O 1
ATOM 2883 N N . LEU B 1 177 ? -19.562 -5.766 -8.641 1 92.94 177 LEU B N 1
ATOM 2884 C CA . LEU B 1 177 ? -19.547 -4.332 -8.922 1 92.94 177 LEU B CA 1
ATOM 2885 C C . LEU B 1 177 ? -20 -3.539 -7.695 1 92.94 177 LEU B C 1
ATOM 2887 O O . LEU B 1 177 ? -21.047 -3.836 -7.105 1 92.94 177 LEU B O 1
ATOM 2891 N N . LEU B 1 178 ? -19.156 -2.617 -7.332 1 89.94 178 LEU B N 1
ATOM 2892 C CA . LEU B 1 178 ? -19.5 -1.749 -6.211 1 89.94 178 LEU B CA 1
ATOM 2893 C C . LEU B 1 178 ? -20.172 -0.467 -6.699 1 89.94 178 LEU B C 1
ATOM 2895 O O . LEU B 1 178 ? -19.812 0.055 -7.762 1 89.94 178 LEU B O 1
ATOM 2899 N N . PRO B 1 179 ? -21.031 0.056 -5.887 1 87.94 179 PRO B N 1
ATOM 2900 C CA . PRO B 1 179 ? -21.719 1.294 -6.273 1 87.94 179 PRO B CA 1
ATOM 2901 C C . PRO B 1 179 ? -20.891 2.541 -5.961 1 87.94 179 PRO B C 1
ATOM 2903 O O . PRO B 1 179 ? -21.062 3.152 -4.902 1 87.94 179 PRO B O 1
ATOM 2906 N N . THR B 1 180 ? -19.969 2.883 -6.695 1 81.19 180 THR B N 1
ATOM 2907 C CA . THR B 1 180 ? -19.094 4.023 -6.469 1 81.19 180 THR B CA 1
ATOM 2908 C C . THR B 1 180 ? -19.109 4.969 -7.664 1 81.19 180 THR B C 1
ATOM 2910 O O . THR B 1 180 ? -19.453 4.562 -8.773 1 81.19 180 THR B O 1
ATOM 2913 N N . PRO B 1 181 ? -18.766 6.223 -7.348 1 73.69 181 PRO B N 1
ATOM 2914 C CA . PRO B 1 181 ? -18.641 7.125 -8.492 1 73.69 181 PRO B CA 1
ATOM 2915 C C . PRO B 1 181 ? -17.562 6.688 -9.484 1 73.69 181 PRO B C 1
ATOM 2917 O O . PRO B 1 181 ? -16.562 6.109 -9.078 1 73.69 181 PRO B O 1
ATOM 2920 N N . GLN B 1 182 ? -17.75 6.945 -10.711 1 68 182 GLN B N 1
ATOM 2921 C CA . GLN B 1 182 ? -16.969 6.438 -11.828 1 68 182 GLN B CA 1
ATOM 2922 C C . GLN B 1 182 ? -15.766 7.332 -12.109 1 68 182 GLN B C 1
ATOM 2924 O O . GLN B 1 182 ? -15.398 7.543 -13.273 1 68 182 GLN B O 1
ATOM 2929 N N . SER B 1 183 ? -14.922 7.566 -11.164 1 85.25 183 SER B N 1
ATOM 2930 C CA . SER B 1 183 ? -13.781 8.391 -11.562 1 85.25 183 SER B CA 1
ATOM 2931 C C . SER B 1 183 ? -12.508 7.953 -10.852 1 85.25 183 SER B C 1
ATOM 2933 O O . SER B 1 183 ? -11.43 8.484 -11.117 1 85.25 183 SER B O 1
ATOM 2935 N N . ILE B 1 184 ? -12.664 6.895 -10.18 1 88.5 184 ILE B N 1
ATOM 2936 C CA . ILE B 1 184 ? -11.492 6.461 -9.438 1 88.5 184 ILE B CA 1
ATOM 2937 C C . ILE B 1 184 ? -10.594 5.609 -10.336 1 88.5 184 ILE B C 1
ATOM 2939 O O . ILE B 1 184 ? -11.078 4.723 -11.039 1 88.5 184 ILE B O 1
ATOM 2943 N N . ILE B 1 185 ? -9.297 5.875 -10.32 1 89.81 185 ILE B N 1
ATOM 2944 C CA . ILE B 1 185 ? -8.383 5.102 -11.164 1 89.81 185 ILE B CA 1
ATOM 2945 C C . ILE B 1 185 ? -7.441 4.285 -10.281 1 89.81 185 ILE B C 1
ATOM 2947 O O . ILE B 1 185 ? -6.789 3.355 -10.766 1 89.81 185 ILE B O 1
ATOM 2951 N N . GLN B 1 186 ? -7.359 4.656 -9.047 1 90.5 186 GLN B N 1
ATOM 2952 C CA . GLN B 1 186 ? -6.543 3.922 -8.086 1 90.5 186 GLN B CA 1
ATOM 2953 C C . GLN B 1 186 ? -7.145 3.994 -6.688 1 90.5 186 GLN B C 1
ATOM 2955 O O . GLN B 1 186 ? -7.699 5.023 -6.297 1 90.5 186 GLN B O 1
ATOM 2960 N N . VAL B 1 187 ? -7.023 2.891 -5.973 1 88.75 187 VAL B N 1
ATOM 2961 C CA . VAL B 1 187 ? -7.488 2.828 -4.594 1 88.75 187 VAL B CA 1
ATOM 2962 C C . VAL B 1 187 ? -6.449 2.117 -3.729 1 88.75 187 VAL B C 1
ATOM 2964 O O . VAL B 1 187 ? -5.699 1.271 -4.219 1 88.75 187 VAL B O 1
ATOM 2967 N N . SER B 1 188 ? -6.352 2.455 -2.545 1 88.5 188 SER B N 1
ATOM 2968 C CA . SER B 1 188 ? -5.594 1.759 -1.512 1 88.5 188 SER B CA 1
ATOM 2969 C C . SER B 1 188 ? -6.355 1.726 -0.192 1 88.5 188 SER B C 1
ATOM 2971 O O . SER B 1 188 ? -6.984 2.713 0.193 1 88.5 188 SER B O 1
ATOM 2973 N N . ILE B 1 189 ? -6.238 0.604 0.421 1 83.5 189 ILE B N 1
ATOM 2974 C CA . ILE B 1 189 ? -7.07 0.395 1.6 1 83.5 189 ILE B CA 1
ATOM 2975 C C . ILE B 1 189 ? -6.191 0.048 2.799 1 83.5 189 ILE B C 1
ATOM 2977 O O . ILE B 1 189 ? -5.43 -0.921 2.758 1 83.5 189 ILE B O 1
ATOM 2981 N N . GLY B 1 190 ? -6.332 0.868 3.832 1 79.06 190 GLY B N 1
ATOM 2982 C CA . GLY B 1 190 ? -5.77 0.547 5.133 1 79.06 190 GLY B CA 1
ATOM 2983 C C . GLY B 1 190 ? -6.801 0.032 6.121 1 79.06 190 GLY B C 1
ATOM 2984 O O . GLY B 1 190 ? -7.938 -0.262 5.738 1 79.06 190 GLY B O 1
ATOM 2985 N N . THR B 1 191 ? -6.355 -0.119 7.418 1 71.31 191 THR B N 1
ATOM 2986 C CA . THR B 1 191 ? -7.246 -0.649 8.445 1 71.31 191 THR B CA 1
ATOM 2987 C C . THR B 1 191 ? -8.43 0.286 8.672 1 71.31 191 THR B C 1
ATOM 2989 O O . THR B 1 191 ? -9.578 -0.164 8.75 1 71.31 191 THR B O 1
ATOM 2992 N N . ASP B 1 192 ? -8.141 1.588 8.688 1 74.62 192 ASP B N 1
ATOM 2993 C CA . ASP B 1 192 ? -9.188 2.549 9.031 1 74.62 192 ASP B CA 1
ATOM 2994 C C . ASP B 1 192 ? -9.188 3.727 8.055 1 74.62 192 ASP B C 1
ATOM 2996 O O . ASP B 1 192 ? -9.672 4.812 8.383 1 74.62 192 ASP B O 1
ATOM 3000 N N . HIS B 1 193 ? -8.602 3.438 6.902 1 80.88 193 HIS B N 1
ATOM 3001 C CA . HIS B 1 193 ? -8.555 4.527 5.934 1 80.88 193 HIS B CA 1
ATOM 3002 C C . HIS B 1 193 ? -8.492 3.99 4.508 1 80.88 193 HIS B C 1
ATOM 3004 O O . HIS B 1 193 ? -8.094 2.844 4.289 1 80.88 193 HIS B O 1
ATOM 3010 N N . VAL B 1 194 ? -8.961 4.801 3.645 1 83.88 194 VAL B N 1
ATOM 3011 C CA . VAL B 1 194 ? -8.93 4.516 2.215 1 83.88 194 VAL B CA 1
ATOM 3012 C C . VAL B 1 194 ? -8.383 5.723 1.457 1 83.88 194 VAL B C 1
ATOM 3014 O O . VAL B 1 194 ? -8.711 6.867 1.784 1 83.88 194 VAL B O 1
ATOM 3017 N N . LEU B 1 195 ? -7.504 5.438 0.545 1 89.81 195 LEU B N 1
ATOM 3018 C CA . LEU B 1 195 ? -7.09 6.445 -0.427 1 89.81 195 LEU B CA 1
ATOM 3019 C C . LEU B 1 195 ? -7.703 6.16 -1.795 1 89.81 195 LEU B C 1
ATOM 3021 O O . LEU B 1 195 ? -7.77 5.008 -2.223 1 89.81 195 LEU B O 1
ATOM 3025 N N . GLY B 1 196 ? -8.219 7.211 -2.418 1 90.06 196 GLY B N 1
ATOM 3026 C CA . GLY B 1 196 ? -8.703 7.133 -3.785 1 90.06 196 GLY B CA 1
ATOM 3027 C C . GLY B 1 196 ? -8.164 8.242 -4.672 1 90.06 196 GLY B C 1
ATOM 3028 O O . GLY B 1 196 ? -8.102 9.398 -4.258 1 90.06 196 GLY B O 1
ATOM 3029 N N . LEU B 1 197 ? -7.793 7.875 -5.883 1 92.38 197 LEU B N 1
ATOM 3030 C CA . LEU B 1 197 ? -7.27 8.82 -6.859 1 92.38 197 LEU B CA 1
ATOM 3031 C C . LEU B 1 197 ? -8.141 8.844 -8.109 1 92.38 197 LEU B C 1
ATOM 3033 O O . LEU B 1 197 ? -8.531 7.793 -8.625 1 92.38 197 LEU B O 1
ATOM 3037 N N . THR B 1 198 ? -8.453 10.055 -8.516 1 91.62 198 THR B N 1
ATOM 3038 C CA . THR B 1 198 ? -9.227 10.195 -9.742 1 91.62 198 THR B CA 1
ATOM 3039 C C . THR B 1 198 ? -8.312 10.531 -10.922 1 91.62 198 THR B C 1
ATOM 3041 O O . THR B 1 198 ? -7.168 10.945 -10.727 1 91.62 198 THR B O 1
ATOM 3044 N N . LYS B 1 199 ? -8.898 10.367 -12.078 1 88.56 199 LYS B N 1
ATOM 3045 C CA . LYS B 1 199 ? -8.164 10.664 -13.312 1 88.56 199 LYS B CA 1
ATOM 3046 C C . LYS B 1 199 ? -7.785 12.141 -13.383 1 88.56 199 LYS B C 1
ATOM 3048 O O . LYS B 1 199 ? -6.793 12.5 -14.023 1 88.56 199 LYS B O 1
ATOM 3053 N N . GLU B 1 200 ? -8.531 12.992 -12.75 1 91.25 200 GLU B N 1
ATOM 3054 C CA . GLU B 1 200 ? -8.312 14.43 -12.781 1 91.25 200 GLU B CA 1
ATOM 3055 C C . GLU B 1 200 ? -7.195 14.844 -11.828 1 91.25 200 GLU B C 1
ATOM 3057 O O . GLU B 1 200 ? -6.781 16 -11.805 1 91.25 200 GLU B O 1
ATOM 3062 N N . GLY B 1 201 ? -6.801 13.938 -10.992 1 92.25 201 GLY B N 1
ATOM 3063 C CA . GLY B 1 201 ? -5.719 14.25 -10.07 1 92.25 201 GLY B CA 1
ATOM 3064 C C . GLY B 1 201 ? -6.207 14.648 -8.688 1 92.25 201 GLY B C 1
ATOM 3065 O O . GLY B 1 201 ? -5.512 15.352 -7.961 1 92.25 201 GLY B O 1
ATOM 3066 N N . ASP B 1 202 ? -7.449 14.273 -8.406 1 93.56 202 ASP B N 1
ATOM 3067 C CA . ASP B 1 202 ? -7.957 14.438 -7.043 1 93.56 202 ASP B CA 1
ATOM 3068 C C . ASP B 1 202 ? -7.719 13.172 -6.211 1 93.56 202 ASP B C 1
ATOM 3070 O O . ASP B 1 202 ? -8.117 12.078 -6.609 1 93.56 202 ASP B O 1
ATOM 3074 N N . MET B 1 203 ? -7.027 13.406 -5.148 1 93.56 203 MET B N 1
ATOM 3075 C CA . MET B 1 203 ? -6.82 12.305 -4.207 1 93.56 203 MET B CA 1
ATOM 3076 C C . MET B 1 203 ? -7.629 12.516 -2.934 1 93.56 203 MET B C 1
ATOM 3078 O O . MET B 1 203 ? -7.496 13.547 -2.273 1 93.56 203 MET B O 1
ATOM 3082 N N . TYR B 1 204 ? -8.43 11.555 -2.598 1 91.75 204 TYR B N 1
ATOM 3083 C CA . TYR B 1 204 ? -9.258 11.586 -1.401 1 91.75 204 TYR B CA 1
ATOM 3084 C C . TYR B 1 204 ? -8.719 10.641 -0.337 1 91.75 204 TYR B C 1
ATOM 3086 O O . TYR B 1 204 ? -8.469 9.461 -0.613 1 91.75 204 TYR B O 1
ATOM 3094 N N . ALA B 1 205 ? -8.477 11.164 0.76 1 88.94 205 ALA B N 1
ATOM 3095 C CA . ALA B 1 205 ? -8.148 10.359 1.931 1 88.94 205 ALA B CA 1
ATOM 3096 C C . ALA B 1 205 ? -9.289 10.375 2.947 1 88.94 205 ALA B C 1
ATOM 3098 O O . ALA B 1 205 ? -9.695 11.438 3.418 1 88.94 205 ALA B O 1
ATOM 3099 N N . TRP B 1 206 ? -9.781 9.164 3.266 1 82.56 206 TRP B N 1
ATOM 3100 C CA . TRP B 1 206 ? -10.883 9 4.215 1 82.56 206 TRP B CA 1
ATOM 3101 C C . TRP B 1 206 ? -10.469 8.102 5.375 1 82.56 206 TRP B C 1
ATOM 3103 O O . TRP B 1 206 ? -9.82 7.074 5.168 1 82.56 206 TRP B O 1
ATOM 3113 N N . GLY B 1 207 ? -10.797 8.5 6.543 1 74.62 207 GLY B N 1
ATOM 3114 C CA . GLY B 1 207 ? -10.461 7.625 7.656 1 74.62 207 GLY B CA 1
ATOM 3115 C C . GLY B 1 207 ? -11.359 7.832 8.859 1 74.62 207 GLY B C 1
ATOM 3116 O O . GLY B 1 207 ? -11.914 8.914 9.055 1 74.62 207 GLY B O 1
ATOM 3117 N N . ASN B 1 208 ? -11.758 6.582 9.539 1 65.81 208 ASN B N 1
ATOM 3118 C CA . ASN B 1 208 ? -12.469 6.598 10.812 1 65.81 208 ASN B CA 1
ATOM 3119 C C . ASN B 1 208 ? -11.57 6.137 11.961 1 65.81 208 ASN B C 1
ATOM 3121 O O . ASN B 1 208 ? -10.961 5.07 11.883 1 65.81 208 ASN B O 1
ATOM 3125 N N . GLY B 1 209 ? -10.758 6.961 12.508 1 54.47 209 GLY B N 1
ATOM 3126 C CA . GLY B 1 209 ? -10.031 6.504 13.68 1 54.47 209 GLY B CA 1
ATOM 3127 C C . GLY B 1 209 ? -10.586 7.062 14.977 1 54.47 209 GLY B C 1
ATOM 3128 O O . GLY B 1 209 ? -11.383 8.008 14.969 1 54.47 209 GLY B O 1
#

Sequence (418 aa):
MARGASTIKSISAITNHLPMQKLNIYAFGTGNDTKLGLGPEVNVKVVKRPRLNAHLLPDKVGIVAITIGGLHGLALLYEGKVYSWGANDHYALGRVITHTPLTRIVCSGDDGDSNGDDEVPLNPLESTPMLITVSPEVTVIPSIAASDSILIAVTDTGRLYGWGTFRRTSVKEVPVLLPTPQSIIQVSIGTDHVLGLTKEGDMYAWGNGMARGASTIKSISAITNHLPMQKLNIYAFGTGNDTKLGLGPEVNVKVVKRPRLNAHLLPDKVGIVAITIGGLHGLALLYEGKVYSWGANDHYALGRVITHTPLTRIVCSGDDGDSNGDDEVPLNPLESTPMLITVSPEVTVIPSIAASDSILIAVTDTGRLYGWGTFRRTSVKEVPVLLPTPQSIIQVSIGTDHVLGLTKEGDMYAWGNG

Foldseek 3Di:
DPPPPPPWDWKDKDAAPPLPDFDFDWFAAAQCWLQRQQFFALVRRHGHDTDTRPLRDCVPFGFGMKMGADFKIWTATSQQWIWIATDCALLQRQDDQPPPPLPPPPPPDDDDVPPSSSHRTHRRSHNHIDTADADPDDFHWDEKEDYHFKIWTATPQQWIWIAGADPNPDHHNHTDTDPDDRFWNYWYDDPFWIWTAGPVGDIDIDGDD/DPPDPPPWDWKDKDAAPPLQDFDFDWFAAAQCWLQRQQFFALVRRHGHDTDTRPLRDCVPFGFGMKMGADFKIWTATSQQWIWIAGDCAQLQRQDDQPPDPQPLPPPPDDDDPPPSVSHGTHRRSHNHIDTADADPDPFHWDEKEDYHFKIWTATPQQWIWIAGADPNPDHHNHTDTDPDDRFWNYWYDDPFWIWTAGPVGDIDIDGDD

Organism: NCBI:txid59557

Radius of gyration: 22.31 Å; Cα contacts (8 Å, |Δi|>4): 1138; chains: 2; bounding box: 45×79×56 Å

pLDDT: mean 82.07, std 18.0, range [19.8, 97.88]

Secondary structure (DSSP, 8-state):
-------PPPPEEEE-SSTTPPBEEEEEEE-TTSTT-S-S-GGGSEEEEEEE-GGG-TTTT-EEEEEE-SSEEEEEETTS-EEEEE--GGGTT-S------------SSS-S----GGGSPPPHHHHS-EEE---SS-----EEEE-SSEEEEE-TTS-EEEEEEETTTEEEEEEEE----TTEEEEEE-SSEEEEEETTSEEEEEE--/-------PPPPEEEE-SSTTPPBEEEEEEE-TTSTT-S-S-GGGSEEEEEEE-GGG-TTTT-EEEEEE-SSEEEEEETTS-EEEEE--GGGTT-S------------SSS-TT--GGGGSPPPHHHHS-EEE---SS-----EEEE-SSEEEEE-TTS-EEEEEEETTTEEEEEEEE----TTEEEEEE-SSEEEEEETTSEEEEEE--